Protein 6B5K (pdb70)

InterPro domains:
  IPR005835 Nucleotidyl transferase domain [PF00483] (3-236)
  IPR005907 Glucose-1-phosphate thymidylyltransferase, short form [PTHR43532] (1-287)
  IPR005907 Glucose-1-phosphate thymidylyltransferase, short form [TIGR01207] (2-285)
  IPR005907 Glucose-1-phosphate thymidylyltransferase, short form [cd02538] (1-239)
  IPR029044 Nucleotide-diphospho-sugar transferases [G3DSA:3.90.550.10] (1-288)
  IPR029044 Nucleotide-diphospho-sugar transferases [SSF53448] (1-286)

CATH classification: 3.90.550.10

Structure (mmCIF, N/CA/C/O backbone):
data_6B5K
#
_entry.id   6B5K
#
_cell.length_a   96.403
_cell.length_b   96.403
_cell.length_c   151.924
_cell.angle_alpha   90.00
_cell.angle_beta   90.00
_cell.angle_gamma   90.00
#
_symmetry.space_group_name_H-M   'I 4'
#
loop_
_entity.id
_entity.type
_entity.pdbx_description
1 polymer 'Glucose-1-phosphate thymidylyltransferase'
2 non-polymer "THYMIDINE-5'-TRIPHOSPHATE"
3 non-polymer 'MAGNESIUM ION'
4 non-polymer "THYMIDINE-5'-DIPHOSPHATE"
5 non-polymer 1,2-ETHANEDIOL
6 water water
#
loop_
_atom_site.group_PDB
_atom_site.id
_atom_site.type_symbol
_atom_site.label_atom_id
_atom_site.label_alt_id
_atom_site.label_comp_id
_atom_site.label_asym_id
_atom_site.label_entity_id
_atom_site.label_seq_id
_atom_site.pdbx_PDB_ins_code
_atom_site.Cartn_x
_atom_site.Cartn_y
_atom_site.Cartn_z
_atom_site.occupancy
_atom_site.B_iso_or_equiv
_atom_site.auth_seq_id
_atom_site.auth_comp_id
_atom_site.auth_asym_id
_atom_site.auth_atom_id
_atom_site.pdbx_PDB_model_num
ATOM 1 N N . MET A 1 1 ? 188.227 -17.230 -33.124 1.00 22.64 1 MET A N 1
ATOM 2 C CA . MET A 1 1 ? 189.398 -18.159 -32.920 1.00 18.40 1 MET A CA 1
ATOM 3 C C . MET A 1 1 ? 189.119 -19.501 -33.526 1.00 19.93 1 MET A C 1
ATOM 4 O O . MET A 1 1 ? 187.999 -19.983 -33.368 1.00 20.42 1 MET A O 1
ATOM 9 N N . ARG A 1 2 ? 190.153 -20.121 -34.108 1.00 16.40 2 ARG A N 1
ATOM 10 C CA . ARG A 1 2 ? 190.073 -21.456 -34.728 1.00 17.73 2 ARG A CA 1
ATOM 11 C C . ARG A 1 2 ? 190.794 -22.443 -33.802 1.00 18.24 2 ARG A C 1
ATOM 12 O O . ARG A 1 2 ? 191.637 -22.045 -33.014 1.00 18.84 2 ARG A O 1
ATOM 20 N N . GLY A 1 3 ? 190.419 -23.723 -33.864 1.00 16.17 3 GLY A N 1
ATOM 21 C CA . GLY A 1 3 ? 191.046 -24.681 -32.985 1.00 15.68 3 GLY A CA 1
ATOM 22 C C . GLY A 1 3 ? 191.759 -25.773 -33.732 1.00 13.61 3 GLY A C 1
ATOM 23 O O . GLY A 1 3 ? 191.399 -26.128 -34.891 1.00 15.72 3 GLY A O 1
ATOM 24 N N . ILE A 1 4 ? 192.876 -26.224 -33.151 1.00 12.91 4 ILE A N 1
ATOM 25 C CA . ILE A 1 4 ? 193.607 -27.369 -33.707 1.00 13.42 4 ILE A CA 1
ATOM 26 C C . ILE A 1 4 ? 193.914 -28.342 -32.537 1.00 12.38 4 ILE A C 1
ATOM 27 O O . ILE A 1 4 ? 194.282 -27.936 -31.452 1.00 13.76 4 ILE A O 1
ATOM 32 N N . ILE A 1 5 ? 193.723 -29.644 -32.816 1.00 13.09 5 ILE A N 1
ATOM 33 C CA . ILE A 1 5 ? 194.140 -30.692 -31.914 1.00 13.01 5 ILE A CA 1
ATOM 34 C C . ILE A 1 5 ? 195.239 -31.450 -32.606 1.00 13.79 5 ILE A C 1
ATOM 35 O O . ILE A 1 5 ? 195.025 -31.956 -33.736 1.00 13.92 5 ILE A O 1
ATOM 40 N N . LEU A 1 6 ? 196.408 -31.515 -31.950 1.00 12.05 6 LEU A N 1
ATOM 41 C CA . LEU A 1 6 ? 197.503 -32.359 -32.344 1.00 12.47 6 LEU A CA 1
ATOM 42 C C . LEU A 1 6 ? 197.179 -33.799 -31.947 1.00 11.74 6 LEU A C 1
ATOM 43 O O . LEU A 1 6 ? 197.302 -34.144 -30.764 1.00 13.08 6 LEU A O 1
ATOM 48 N N . ALA A 1 7 ? 196.828 -34.618 -32.938 1.00 13.08 7 ALA A N 1
ATOM 49 C CA . ALA A 1 7 ? 196.395 -36.012 -32.652 1.00 13.64 7 ALA A CA 1
ATOM 50 C C . ALA A 1 7 ? 197.179 -37.063 -33.445 1.00 12.48 7 ALA A C 1
ATOM 51 O O . ALA A 1 7 ? 196.697 -38.169 -33.638 1.00 12.81 7 ALA A O 1
ATOM 53 N N . GLY A 1 8 ? 198.391 -36.710 -33.864 1.00 12.92 8 GLY A N 1
ATOM 54 C CA . GLY A 1 8 ? 199.348 -37.628 -34.479 1.00 13.47 8 GLY A CA 1
ATOM 55 C C . GLY A 1 8 ? 200.363 -38.120 -33.534 1.00 12.57 8 GLY A C 1
ATOM 56 O O . GLY A 1 8 ? 200.033 -38.448 -32.365 1.00 12.50 8 GLY A O 1
ATOM 57 N N . GLY A 1 9 ? 201.639 -38.136 -33.944 1.00 12.58 9 GLY A N 1
ATOM 58 C CA . GLY A 1 9 ? 202.756 -38.621 -33.173 1.00 12.71 9 GLY A CA 1
ATOM 59 C C . GLY A 1 9 ? 202.903 -40.144 -33.170 1.00 13.27 9 GLY A C 1
ATOM 60 O O . GLY A 1 9 ? 201.931 -40.876 -33.589 1.00 15.97 9 GLY A O 1
ATOM 61 N N . SER A 1 10 ? 204.070 -40.596 -32.724 1.00 14.94 10 SER A N 1
ATOM 62 C CA . SER A 1 10 ? 204.371 -42.023 -32.688 1.00 15.25 10 SER A CA 1
ATOM 63 C C . SER A 1 10 ? 203.954 -42.714 -31.428 1.00 14.11 10 SER A C 1
ATOM 64 O O . SER A 1 10 ? 203.770 -43.949 -31.407 1.00 14.38 10 SER A O 1
ATOM 67 N N . GLY A 1 11 ? 203.895 -41.989 -30.319 1.00 13.48 11 GLY A N 1
ATOM 68 C CA . GLY A 1 11 ? 203.534 -42.572 -29.008 1.00 12.70 11 GLY A CA 1
ATOM 69 C C . GLY A 1 11 ? 204.516 -43.631 -28.524 1.00 10.99 11 GLY A C 1
ATOM 70 O O . GLY A 1 11 ? 204.142 -44.686 -27.943 1.00 14.03 11 GLY A O 1
ATOM 71 N N . THR A 1 12 ? 205.814 -43.390 -28.735 1.00 12.51 12 THR A N 1
ATOM 72 C CA . THR A 1 12 ? 206.860 -44.377 -28.357 1.00 13.25 12 THR A CA 1
ATOM 73 C C . THR A 1 12 ? 206.843 -44.805 -26.906 1.00 12.73 12 THR A C 1
ATOM 74 O O . THR A 1 12 ? 207.182 -45.977 -26.590 1.00 14.28 12 THR A O 1
ATOM 78 N N . ARG A 1 13 ? 206.483 -43.901 -25.993 1.00 12.88 13 ARG A N 1
ATOM 79 C CA . ARG A 1 13 ? 206.477 -44.237 -24.571 1.00 13.73 13 ARG A CA 1
ATOM 80 C C . ARG A 1 13 ? 205.306 -45.161 -24.169 1.00 12.86 13 ARG A C 1
ATOM 81 O O . ARG A 1 13 ? 205.182 -45.568 -23.013 1.00 15.46 13 ARG A O 1
ATOM 89 N N . LEU A 1 14 ? 204.426 -45.434 -25.135 1.00 12.52 14 LEU A N 1
ATOM 90 C CA . LEU A 1 14 ? 203.339 -46.401 -24.955 1.00 13.03 14 LEU A CA 1
ATOM 91 C C . LEU A 1 14 ? 203.545 -47.703 -25.761 1.00 13.25 14 LEU A C 1
ATOM 92 O O . LEU A 1 14 ? 202.675 -48.569 -25.749 1.00 13.39 14 LEU A O 1
ATOM 97 N N . TYR A 1 15 ? 204.644 -47.844 -26.474 1.00 12.38 15 TYR A N 1
ATOM 98 C CA . TYR A 1 15 ? 204.878 -49.114 -27.225 1.00 14.54 15 TYR A CA 1
ATOM 99 C C . TYR A 1 15 ? 204.887 -50.300 -26.241 1.00 15.02 15 TYR A C 1
ATOM 100 O O . TYR A 1 15 ? 205.442 -50.194 -25.133 1.00 13.46 15 TYR A O 1
ATOM 109 N N . PRO A 1 16 ? 204.226 -51.427 -26.579 1.00 13.26 16 PRO A N 1
ATOM 110 C CA . PRO A 1 16 ? 203.672 -51.759 -27.891 1.00 13.73 16 PRO A CA 1
ATOM 111 C C . PRO A 1 16 ? 202.192 -51.424 -28.122 1.00 11.75 16 PRO A C 1
ATOM 112 O O . PRO A 1 16 ? 201.724 -51.611 -29.246 1.00 14.04 16 PRO A O 1
ATOM 116 N N . ILE A 1 17 ? 201.503 -50.847 -27.129 1.00 12.61 17 ILE A N 1
ATOM 117 C CA . ILE A 1 17 ? 200.107 -50.400 -27.294 1.00 13.56 17 ILE A CA 1
ATOM 118 C C . ILE A 1 17 ? 199.956 -49.586 -28.599 1.00 14.47 17 ILE A C 1
ATOM 119 O O . ILE A 1 17 ? 199.137 -49.854 -29.472 1.00 14.64 17 ILE A O 1
ATOM 124 N N . THR A 1 18 ? 200.787 -48.538 -28.733 1.00 13.55 18 THR A N 1
ATOM 125 C CA . THR A 1 18 ? 200.629 -47.631 -29.792 1.00 13.44 18 THR A CA 1
ATOM 126 C C . THR A 1 18 ? 201.255 -48.138 -31.102 1.00 13.85 18 THR A C 1
ATOM 127 O O . THR A 1 18 ? 201.284 -47.403 -32.075 1.00 15.65 18 THR A O 1
ATOM 131 N N . MET A 1 19 ? 201.753 -49.387 -31.101 1.00 13.10 19 MET A N 1
ATOM 132 C CA . MET A 1 19 ? 202.007 -50.009 -32.426 1.00 16.69 19 MET A CA 1
ATOM 133 C C . MET A 1 19 ? 200.725 -50.426 -33.138 1.00 17.66 19 MET A C 1
ATOM 134 O O . MET A 1 19 ? 200.702 -50.568 -34.365 1.00 21.49 19 MET A O 1
ATOM 139 N N . GLY A 1 20 ? 199.642 -50.514 -32.397 1.00 15.74 20 GLY A N 1
ATOM 140 C CA . GLY A 1 20 ? 198.346 -50.923 -32.917 1.00 17.77 20 GLY A CA 1
ATOM 141 C C . GLY A 1 20 ? 197.238 -49.898 -32.929 1.00 23.77 20 GLY A C 1
ATOM 142 O O . GLY A 1 20 ? 196.205 -50.133 -33.515 1.00 24.59 20 GLY A O 1
ATOM 143 N N . ILE A 1 21 ? 197.423 -48.776 -32.249 1.00 19.22 21 ILE A N 1
ATOM 144 C CA . ILE A 1 21 ? 196.326 -47.802 -32.090 1.00 22.00 21 ILE A CA 1
ATOM 145 C C . ILE A 1 21 ? 197.034 -46.449 -31.839 1.00 20.14 21 ILE A C 1
ATOM 146 O O . ILE A 1 21 ? 198.045 -46.438 -31.187 1.00 18.35 21 ILE A O 1
ATOM 151 N N . SER A 1 22 ? 196.497 -45.350 -32.382 1.00 17.27 22 SER A N 1
ATOM 152 C CA . SER A 1 22 ? 196.921 -43.990 -31.958 1.00 14.80 22 SER A CA 1
ATOM 153 C C . SER A 1 22 ? 196.696 -43.805 -30.453 1.00 11.96 22 SER A C 1
ATOM 154 O O . SER A 1 22 ? 195.649 -44.132 -29.907 1.00 13.03 22 SER A O 1
ATOM 157 N N . LYS A 1 23 ? 197.616 -43.128 -29.795 1.00 12.65 23 LYS A N 1
ATOM 158 C CA . LYS A 1 23 ? 197.483 -42.698 -28.423 1.00 11.42 23 LYS A CA 1
ATOM 159 C C . LYS A 1 23 ? 196.140 -41.940 -28.214 1.00 10.57 23 LYS A C 1
ATOM 160 O O . LYS A 1 23 ? 195.508 -41.992 -27.120 1.00 13.20 23 LYS A O 1
ATOM 166 N N . GLN A 1 24 ? 195.730 -41.194 -29.226 1.00 10.72 24 GLN A N 1
ATOM 167 C CA . GLN A 1 24 ? 194.524 -40.406 -29.107 1.00 10.05 24 GLN A CA 1
ATOM 168 C C . GLN A 1 24 ? 193.221 -41.135 -29.255 1.00 11.67 24 GLN A C 1
ATOM 169 O O . GLN A 1 24 ? 192.153 -40.547 -29.099 1.00 12.48 24 GLN A O 1
ATOM 175 N N . LEU A 1 25 ? 193.314 -42.428 -29.551 1.00 12.43 25 LEU A N 1
ATOM 176 C CA . LEU A 1 25 ? 192.133 -43.224 -29.625 1.00 14.38 25 LEU A CA 1
ATOM 177 C C . LEU A 1 25 ? 192.077 -44.183 -28.433 1.00 13.40 25 LEU A C 1
ATOM 178 O O . LEU A 1 25 ? 191.149 -45.014 -28.360 1.00 13.05 25 LEU A O 1
ATOM 183 N N . LEU A 1 26 ? 193.037 -44.130 -27.509 1.00 12.66 26 LEU A N 1
ATOM 184 C CA . LEU A 1 26 ? 192.994 -44.988 -26.300 1.00 12.78 26 LEU A CA 1
ATOM 185 C C . LEU A 1 26 ? 191.834 -44.632 -25.412 1.00 14.34 26 LEU A C 1
ATOM 186 O O . LEU A 1 26 ? 191.446 -43.468 -25.326 1.00 16.40 26 LEU A O 1
ATOM 191 N N . PRO A 1 27 ? 191.279 -45.578 -24.685 1.00 15.17 27 PRO A N 1
ATOM 192 C CA . PRO A 1 27 ? 190.217 -45.357 -23.690 1.00 15.37 27 PRO A CA 1
ATOM 193 C C . PRO A 1 27 ? 190.800 -44.628 -22.479 1.00 16.88 27 PRO A C 1
ATOM 194 O O . PRO A 1 27 ? 191.906 -44.964 -22.062 1.00 16.99 27 PRO A O 1
ATOM 198 N N . VAL A 1 28 ? 190.053 -43.649 -21.963 1.00 14.44 28 VAL A N 1
ATOM 199 C CA . VAL A 1 28 ? 190.267 -43.125 -20.632 1.00 13.86 28 VAL A CA 1
ATOM 200 C C . VAL A 1 28 ? 188.938 -43.257 -19.916 1.00 13.85 28 VAL A C 1
ATOM 201 O O . VAL A 1 28 ? 188.065 -42.403 -19.928 1.00 13.60 28 VAL A O 1
ATOM 205 N N . TYR A 1 29 ? 188.769 -44.450 -19.351 1.00 13.69 29 TYR A N 1
ATOM 206 C CA . TYR A 1 29 ? 187.574 -44.927 -18.705 1.00 14.38 29 TYR A CA 1
ATOM 207 C C . TYR A 1 29 ? 186.374 -45.124 -19.606 1.00 13.62 29 TYR A C 1
ATOM 208 O O . TYR A 1 29 ? 186.134 -46.266 -19.990 1.00 15.90 29 TYR A O 1
ATOM 217 N N . ASP A 1 30 ? 185.616 -44.074 -19.927 1.00 12.89 30 ASP A N 1
ATOM 218 C CA . ASP A 1 30 ? 184.315 -44.198 -20.544 1.00 13.58 30 ASP A CA 1
ATOM 219 C C . ASP A 1 30 ? 184.271 -43.523 -21.932 1.00 15.31 30 ASP A C 1
ATOM 220 O O . ASP A 1 30 ? 183.230 -43.386 -22.516 1.00 15.53 30 ASP A O 1
ATOM 225 N N . LYS A 1 31 ? 185.442 -43.114 -22.416 1.00 13.53 31 LYS A N 1
ATOM 226 C CA . LYS A 1 31 ? 185.490 -42.428 -23.697 1.00 11.85 31 LYS A CA 1
ATOM 227 C C . LYS A 1 31 ? 186.893 -42.429 -24.283 1.00 10.94 31 LYS A C 1
ATOM 228 O O . LYS A 1 31 ? 187.843 -42.599 -23.579 1.00 13.38 31 LYS A O 1
ATOM 234 N N . PRO A 1 32 ? 186.996 -42.221 -25.609 1.00 10.53 32 PRO A N 1
ATOM 235 C CA . PRO A 1 32 ? 188.336 -42.063 -26.173 1.00 9.71 32 PRO A CA 1
ATOM 236 C C . PRO A 1 32 ? 189.071 -40.830 -25.727 1.00 12.00 32 PRO A C 1
ATOM 237 O O . PRO A 1 32 ? 188.476 -39.813 -25.496 1.00 12.10 32 PRO A O 1
ATOM 241 N N . MET A 1 33 ? 190.386 -40.965 -25.682 1.00 9.89 33 MET A N 1
ATOM 242 C CA . MET A 1 33 ? 191.297 -39.901 -25.282 1.00 12.09 33 MET A CA 1
ATOM 243 C C . MET A 1 33 ? 190.974 -38.589 -25.993 1.00 11.51 33 MET A C 1
ATOM 244 O O . MET A 1 33 ? 190.912 -37.532 -25.356 1.00 12.37 33 MET A O 1
ATOM 249 N N . ILE A 1 34 ? 190.750 -38.655 -27.301 1.00 10.48 34 ILE A N 1
ATOM 250 C CA . ILE A 1 34 ? 190.533 -37.405 -28.100 1.00 11.30 34 ILE A CA 1
ATOM 251 C C . ILE A 1 34 ? 189.330 -36.617 -27.613 1.00 12.44 34 ILE A C 1
ATOM 252 O O . ILE A 1 34 ? 189.292 -35.404 -27.822 1.00 12.83 34 ILE A O 1
ATOM 257 N N . TYR A 1 35 ? 188.382 -37.214 -26.906 1.00 10.51 35 TYR A N 1
ATOM 258 C CA . TYR A 1 35 ? 187.257 -36.446 -26.374 1.00 12.46 35 TYR A CA 1
ATOM 259 C C . TYR A 1 35 ? 187.661 -35.339 -25.405 1.0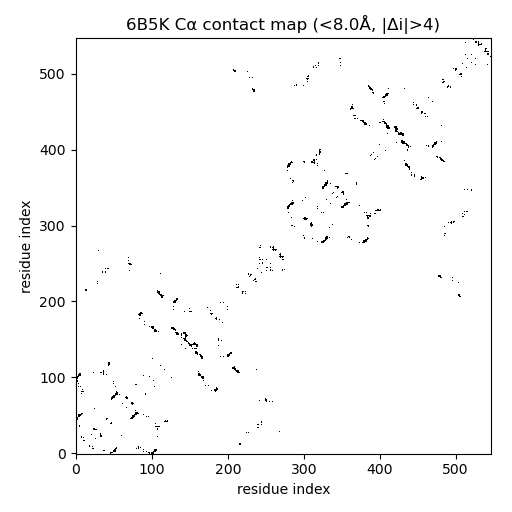0 12.06 35 TYR A C 1
ATOM 260 O O . TYR A 1 35 ? 186.965 -34.290 -25.293 1.00 13.56 35 TYR A O 1
ATOM 269 N N . TYR A 1 36 ? 188.718 -35.558 -24.651 1.00 12.56 36 TYR A N 1
ATOM 270 C CA . TYR A 1 36 ? 189.122 -34.624 -23.599 1.00 12.55 36 TYR A CA 1
ATOM 271 C C . TYR A 1 36 ? 189.625 -33.304 -24.249 1.00 14.36 36 TYR A C 1
ATOM 272 O O . TYR A 1 36 ? 189.040 -32.228 -23.975 1.00 14.62 36 TYR A O 1
ATOM 281 N N . PRO A 1 37 ? 190.664 -33.338 -25.070 1.00 12.63 37 PRO A N 1
ATOM 282 C CA . PRO A 1 37 ? 191.069 -32.038 -25.724 1.00 12.80 37 PRO A CA 1
ATOM 283 C C . PRO A 1 37 ? 189.963 -31.450 -26.629 1.00 14.01 37 PRO A C 1
ATOM 284 O O . PRO A 1 37 ? 189.815 -30.218 -26.698 1.00 13.14 37 PRO A O 1
ATOM 288 N N . LEU A 1 38 ? 189.152 -32.268 -27.258 1.00 11.55 38 LEU A N 1
ATOM 289 C CA . LEU A 1 38 ? 188.032 -31.818 -28.063 1.00 12.36 38 LEU A CA 1
ATOM 290 C C . LEU A 1 38 ? 187.117 -30.980 -27.216 1.00 15.82 38 LEU A C 1
ATOM 291 O O . LEU A 1 38 ? 186.750 -29.824 -27.559 1.00 14.70 38 LEU A O 1
ATOM 296 N N . THR A 1 39 ? 186.749 -31.475 -26.044 1.00 12.95 39 THR A N 1
ATOM 297 C CA A THR A 1 39 ? 185.816 -30.774 -25.234 0.50 14.62 39 THR A CA 1
ATOM 298 C CA B THR A 1 39 ? 185.821 -30.713 -25.216 0.50 14.13 39 THR A CA 1
ATOM 299 C C . THR A 1 39 ? 186.451 -29.506 -24.636 1.00 15.67 39 THR A C 1
ATOM 300 O O . THR A 1 39 ? 185.768 -28.542 -24.448 1.00 15.63 39 THR A O 1
ATOM 307 N N . THR A 1 40 ? 187.778 -29.528 -24.405 1.00 13.92 40 THR A N 1
ATOM 308 C CA . THR A 1 40 ? 188.480 -28.313 -23.950 1.00 14.04 40 THR A CA 1
ATOM 309 C C . THR A 1 40 ? 188.282 -27.204 -24.967 1.00 15.15 40 THR A C 1
ATOM 310 O O . THR A 1 40 ? 187.999 -26.040 -24.534 1.00 15.48 40 THR A O 1
ATOM 314 N N . LEU A 1 41 ? 188.481 -27.484 -26.253 1.00 13.33 41 LEU A N 1
ATOM 315 C CA . LEU A 1 41 ? 188.287 -26.453 -27.283 1.00 14.59 41 LEU A CA 1
ATOM 316 C C . LEU A 1 41 ? 186.824 -26.026 -27.355 1.00 14.10 41 LEU A C 1
ATOM 317 O O . LEU A 1 41 ? 186.543 -24.799 -27.501 1.00 16.04 41 LEU A O 1
ATOM 322 N N . MET A 1 42 ? 185.913 -27.004 -27.270 1.00 14.47 42 MET A N 1
ATOM 323 C CA . MET A 1 42 ? 184.464 -26.680 -27.279 1.00 14.99 42 MET A CA 1
ATOM 324 C C . MET A 1 42 ? 184.096 -25.724 -26.137 1.00 16.47 42 MET A C 1
ATOM 325 O O . MET A 1 42 ? 183.350 -24.747 -26.346 1.00 17.17 42 MET A O 1
ATOM 330 N N . MET A 1 43 ? 184.590 -25.971 -24.946 1.00 14.68 43 MET A N 1
ATOM 331 C CA . MET A 1 43 ? 184.276 -25.170 -23.762 1.00 18.26 43 MET A CA 1
ATOM 332 C C . MET A 1 43 ? 184.858 -23.763 -23.891 1.00 19.80 43 MET A C 1
ATOM 333 O O . MET A 1 43 ? 184.298 -22.823 -23.316 1.00 22.65 43 MET A O 1
ATOM 338 N N . ALA A 1 44 ? 185.941 -23.634 -24.639 1.00 16.07 44 ALA A N 1
ATOM 339 C CA . ALA A 1 44 ? 186.528 -22.306 -24.974 1.00 15.92 44 ALA A CA 1
ATOM 340 C C . ALA A 1 44 ? 185.697 -21.552 -26.003 1.00 19.43 44 ALA A C 1
ATOM 341 O O . ALA A 1 44 ? 186.043 -20.456 -26.409 1.00 18.84 44 ALA A O 1
ATOM 343 N N . GLY A 1 45 ? 184.622 -22.149 -26.471 1.00 17.96 45 GLY A N 1
ATOM 344 C CA . GLY A 1 45 ? 183.753 -21.577 -27.478 1.00 17.17 45 GLY A CA 1
ATOM 345 C C . GLY A 1 45 ? 184.160 -21.747 -28.910 1.00 16.89 45 GLY A C 1
ATOM 346 O O . GLY A 1 45 ? 183.702 -21.023 -29.793 1.00 21.08 45 GLY A O 1
ATOM 347 N N . ILE A 1 46 ? 185.035 -22.728 -29.174 1.00 15.45 46 ILE A N 1
ATOM 348 C CA . ILE A 1 46 ? 185.513 -22.927 -30.508 1.00 16.13 46 ILE A CA 1
ATOM 349 C C . ILE A 1 46 ? 184.772 -24.009 -31.234 1.00 20.82 46 ILE A C 1
ATOM 350 O O . ILE A 1 46 ? 184.765 -25.165 -30.782 1.00 19.42 46 ILE A O 1
ATOM 355 N N . ARG A 1 47 ? 184.205 -23.651 -32.388 1.00 19.72 47 ARG A N 1
ATOM 356 C CA . ARG A 1 47 ? 183.409 -24.582 -33.199 1.00 20.26 47 ARG A CA 1
ATOM 357 C C . ARG A 1 47 ? 184.102 -25.121 -34.448 1.00 20.98 47 ARG A C 1
ATOM 358 O O . ARG A 1 47 ? 183.662 -26.119 -35.008 1.00 21.09 47 ARG A O 1
ATOM 366 N N . ASP A 1 48 ? 185.148 -24.461 -34.942 1.00 18.58 48 ASP A N 1
ATOM 367 C CA . ASP A 1 48 ? 185.821 -24.927 -36.120 1.00 19.51 48 ASP A CA 1
ATOM 368 C C . ASP A 1 48 ? 187.159 -25.500 -35.680 1.00 22.20 48 ASP A C 1
ATOM 369 O O . ASP A 1 48 ? 188.113 -24.747 -35.418 1.00 19.68 48 ASP A O 1
ATOM 374 N N . ILE A 1 49 ? 187.194 -26.833 -35.585 1.00 19.39 49 ILE A N 1
ATOM 375 C CA . ILE A 1 49 ? 188.306 -27.574 -35.003 1.00 18.12 49 ILE A CA 1
ATOM 376 C C . ILE A 1 49 ? 188.909 -28.502 -36.031 1.00 19.86 49 ILE A C 1
ATOM 377 O O . ILE A 1 49 ? 188.232 -29.346 -36.649 1.00 20.85 49 ILE A O 1
ATOM 382 N N . GLN A 1 50 ? 190.205 -28.351 -36.254 1.00 16.77 50 GLN A N 1
ATOM 383 C CA A GLN A 1 50 ? 190.927 -29.212 -37.158 0.50 17.33 50 GLN A CA 1
ATOM 384 C CA B GLN A 1 50 ? 190.885 -29.240 -37.131 0.50 17.50 50 GLN A CA 1
ATOM 385 C C . GLN A 1 50 ? 191.720 -30.246 -36.365 1.00 16.07 50 GLN A C 1
ATOM 386 O O . GLN A 1 50 ? 192.531 -29.870 -35.478 1.00 15.83 50 GLN A O 1
ATOM 397 N N . LEU A 1 51 ? 191.523 -31.531 -36.692 1.00 16.62 51 LEU A N 1
ATOM 398 C CA . LEU A 1 51 ? 192.361 -32.595 -36.155 1.00 17.36 51 LEU A CA 1
ATOM 399 C C . LEU A 1 51 ? 193.489 -32.890 -37.070 1.00 15.06 51 LEU A C 1
ATOM 400 O O . LEU A 1 51 ? 193.236 -33.176 -38.278 1.00 18.02 51 LEU A O 1
ATOM 405 N N . ILE A 1 52 ? 194.708 -32.820 -36.544 1.00 13.40 52 ILE A N 1
ATOM 406 C CA . ILE A 1 52 ? 195.886 -33.324 -37.216 1.00 14.62 52 ILE A CA 1
ATOM 407 C C . ILE A 1 52 ? 196.177 -34.773 -36.810 1.00 16.57 52 ILE A C 1
ATOM 408 O O . ILE A 1 52 ? 196.373 -35.064 -35.612 1.00 15.40 52 ILE A O 1
ATOM 413 N N . THR A 1 53 ? 196.228 -35.674 -37.803 1.00 16.60 53 THR A N 1
ATOM 414 C CA . THR A 1 53 ? 196.479 -37.076 -37.527 1.00 15.54 53 THR A CA 1
ATOM 415 C C . THR A 1 53 ? 197.575 -37.623 -38.428 1.00 18.94 53 THR A C 1
ATOM 416 O O . THR A 1 53 ? 197.923 -37.005 -39.444 1.00 17.07 53 THR A O 1
ATOM 420 N N . THR A 1 54 ? 198.066 -38.791 -38.087 1.00 16.85 54 THR A N 1
ATOM 421 C CA . THR A 1 54 ? 198.910 -39.550 -39.036 1.00 18.33 54 THR A CA 1
ATOM 422 C C . THR A 1 54 ? 198.065 -40.091 -40.192 1.00 18.51 54 THR A C 1
ATOM 423 O O . THR A 1 54 ? 196.848 -40.195 -40.123 1.00 15.85 54 THR A O 1
ATOM 427 N N . PRO A 1 55 ? 198.731 -40.448 -41.298 1.00 20.03 55 PRO A N 1
ATOM 428 C CA . PRO A 1 55 ? 197.923 -41.011 -42.374 1.00 20.33 55 PRO A CA 1
ATOM 429 C C . PRO A 1 55 ? 197.265 -42.340 -41.975 1.00 18.99 55 PRO A C 1
ATOM 430 O O . PRO A 1 55 ? 196.111 -42.587 -42.318 1.00 20.44 55 PRO A O 1
ATOM 434 N N . HIS A 1 56 ? 198.015 -43.169 -41.279 1.00 19.28 56 HIS A N 1
ATOM 435 C CA . HIS A 1 56 ? 197.525 -44.516 -40.957 1.00 22.78 56 HIS A CA 1
ATOM 436 C C . HIS A 1 56 ? 196.435 -44.574 -39.887 1.00 23.35 56 HIS A C 1
ATOM 437 O O . HIS A 1 56 ? 195.585 -45.496 -39.896 1.00 22.46 56 HIS A O 1
ATOM 444 N N . ASP A 1 57 ? 196.411 -43.590 -38.970 1.00 18.60 57 ASP A N 1
ATOM 445 C CA . ASP A 1 57 ? 195.364 -43.586 -37.939 1.00 19.28 57 ASP A CA 1
ATOM 446 C C . ASP A 1 57 ? 194.135 -42.813 -38.367 1.00 17.70 57 ASP A C 1
ATOM 447 O O . ASP A 1 57 ? 193.107 -42.898 -37.764 1.00 18.18 57 ASP A O 1
ATOM 452 N N . ALA A 1 58 ? 194.201 -42.009 -39.440 1.00 18.02 58 ALA A N 1
ATOM 453 C CA . ALA A 1 58 ? 193.049 -41.183 -39.793 1.00 19.09 58 ALA A CA 1
ATOM 454 C C . ALA A 1 58 ? 191.673 -41.907 -39.886 1.00 20.62 58 ALA A C 1
ATOM 455 O O . ALA A 1 58 ? 190.661 -41.380 -39.406 1.00 17.85 58 ALA A O 1
ATOM 457 N N . PRO A 1 59 ? 191.611 -43.118 -40.527 1.00 19.07 59 PRO A N 1
ATOM 458 C CA . PRO A 1 59 ? 190.296 -43.765 -40.644 1.00 19.25 59 PRO A CA 1
ATOM 459 C C . PRO A 1 59 ? 189.559 -43.973 -39.303 1.00 16.02 59 PRO A C 1
ATOM 460 O O . PRO A 1 59 ? 188.351 -43.861 -39.220 1.00 16.79 59 PRO A O 1
ATOM 464 N N . GLY A 1 60 ? 190.304 -44.279 -38.265 1.00 18.67 60 GLY A N 1
ATOM 465 C CA . GLY A 1 60 ? 189.690 -44.455 -36.933 1.00 16.33 60 GLY A CA 1
ATOM 466 C C . GLY A 1 60 ? 189.043 -43.192 -36.398 1.00 14.57 60 GLY A C 1
ATOM 467 O O . GLY A 1 60 ? 187.961 -43.206 -35.817 1.00 15.61 60 GLY A O 1
ATOM 468 N N . PHE A 1 61 ? 189.774 -42.091 -36.559 1.00 15.42 61 PHE A N 1
ATOM 469 C CA . PHE A 1 61 ? 189.189 -40.825 -36.182 1.00 13.94 61 PHE A CA 1
ATOM 470 C C . PHE A 1 61 ? 187.936 -40.445 -36.970 1.00 14.13 61 PHE A C 1
ATOM 471 O O . PHE A 1 61 ? 186.958 -39.968 -36.406 1.00 16.57 61 PHE A O 1
ATOM 479 N N . HIS A 1 62 ? 188.003 -40.631 -38.297 1.00 15.87 62 HIS A N 1
ATOM 480 C CA . HIS A 1 62 ? 186.806 -40.426 -39.111 1.00 16.63 62 HIS A CA 1
ATOM 481 C C . HIS A 1 62 ? 185.620 -41.287 -38.648 1.00 15.94 62 HIS A C 1
ATOM 482 O O . HIS A 1 62 ? 184.497 -40.827 -38.562 1.00 16.12 62 HIS A O 1
ATOM 489 N N . ARG A 1 63 ? 185.888 -42.567 -38.366 1.00 16.08 63 ARG A N 1
ATOM 490 C CA . ARG A 1 63 ? 184.827 -43.469 -37.913 1.00 19.25 63 ARG A CA 1
ATOM 491 C C . ARG A 1 63 ? 184.198 -42.959 -36.622 1.00 19.34 63 ARG A C 1
ATOM 492 O O . ARG A 1 63 ? 182.992 -43.014 -36.454 1.00 20.01 63 ARG A O 1
ATOM 500 N N . LEU A 1 64 ? 185.021 -42.410 -35.721 1.00 15.29 64 LEU A N 1
ATOM 501 C CA . LEU A 1 64 ? 184.539 -41.963 -34.443 1.00 14.39 64 LEU A CA 1
ATOM 502 C C . LEU A 1 64 ? 183.807 -40.623 -34.546 1.00 17.02 64 LEU A C 1
ATOM 503 O O . LEU A 1 64 ? 182.784 -40.414 -33.947 1.00 15.34 64 LEU A O 1
ATOM 508 N N . LEU A 1 65 ? 184.433 -39.665 -35.210 1.00 16.44 65 LEU A N 1
ATOM 509 C CA . LEU A 1 65 ? 183.950 -38.280 -35.143 1.00 15.23 65 LEU A CA 1
ATOM 510 C C . LEU A 1 65 ? 183.243 -37.735 -36.402 1.00 17.12 65 LEU A C 1
ATOM 511 O O . LEU A 1 65 ? 182.440 -36.773 -36.315 1.00 17.08 65 LEU A O 1
ATOM 516 N N . GLY A 1 66 ? 183.579 -38.297 -37.548 1.00 17.90 66 GLY A N 1
ATOM 517 C CA . GLY A 1 66 ? 183.013 -37.831 -38.832 1.00 19.15 66 GLY A CA 1
ATOM 518 C C . GLY A 1 66 ? 183.299 -36.350 -39.011 1.00 20.26 66 GLY A C 1
ATOM 519 O O . GLY A 1 66 ? 184.395 -35.884 -38.745 1.00 20.46 66 GLY A O 1
ATOM 520 N N . ASP A 1 67 ? 182.278 -35.609 -39.410 1.00 18.97 67 ASP A N 1
ATOM 521 C CA . ASP A 1 67 ? 182.465 -34.151 -39.556 1.00 19.79 67 ASP A CA 1
ATOM 522 C C . ASP A 1 67 ? 182.056 -33.352 -38.331 1.00 20.57 67 ASP A C 1
ATOM 523 O O . ASP A 1 67 ? 181.995 -32.111 -38.394 1.00 19.25 67 ASP A O 1
ATOM 528 N N . GLY A 1 68 ? 181.767 -34.021 -37.196 1.00 17.41 68 GLY A N 1
ATOM 529 C CA . GLY A 1 68 ? 181.415 -33.401 -35.949 1.00 17.35 68 GLY A CA 1
ATOM 530 C C . GLY A 1 68 ? 179.995 -32.873 -35.805 1.00 17.75 68 GLY A C 1
ATOM 531 O O . GLY A 1 68 ? 179.621 -32.413 -34.733 1.00 19.94 68 GLY A O 1
ATOM 532 N N . ALA A 1 69 ? 179.213 -32.961 -36.894 1.00 20.82 69 ALA A N 1
ATOM 533 C CA . ALA A 1 69 ? 177.848 -32.394 -36.895 1.00 24.14 69 ALA A CA 1
ATOM 534 C C . ALA A 1 69 ? 176.968 -32.938 -35.781 1.00 23.73 69 ALA A C 1
ATOM 535 O O . ALA A 1 69 ? 176.165 -32.202 -35.204 1.00 25.27 69 ALA A O 1
ATOM 537 N N . HIS A 1 70 ? 177.155 -34.205 -35.382 1.00 19.32 70 HIS A N 1
ATOM 538 C CA . HIS A 1 70 ? 176.387 -34.702 -34.279 1.00 20.10 70 HIS A CA 1
ATOM 539 C C . HIS A 1 70 ? 176.690 -34.116 -32.930 1.00 20.40 70 HIS A C 1
ATOM 540 O O . HIS A 1 70 ? 175.915 -34.268 -32.018 1.00 24.06 70 HIS A O 1
ATOM 547 N N . LEU A 1 71 ? 177.825 -33.412 -32.817 1.00 20.95 71 LEU A N 1
ATOM 548 C CA . LEU A 1 71 ? 178.231 -32.721 -31.599 1.00 22.48 71 LEU A CA 1
ATOM 549 C C . LEU A 1 71 ? 178.106 -31.202 -31.767 1.00 27.29 71 LEU A C 1
ATOM 550 O O . LEU A 1 71 ? 178.594 -30.456 -30.932 1.00 27.75 71 LEU A O 1
ATOM 555 N N . GLY A 1 72 ? 177.511 -30.793 -32.882 1.00 26.98 72 GLY A N 1
ATOM 556 C CA . GLY A 1 72 ? 177.283 -29.376 -33.207 1.00 30.24 72 GLY A CA 1
ATOM 557 C C . GLY A 1 72 ? 178.535 -28.575 -33.555 1.00 27.17 72 GLY A C 1
ATOM 558 O O . GLY A 1 72 ? 178.526 -27.337 -33.478 1.00 26.48 72 GLY A O 1
ATOM 559 N N . VAL A 1 73 ? 179.596 -29.267 -33.929 1.00 22.95 73 VAL A N 1
ATOM 560 C CA . VAL A 1 73 ? 180.861 -28.625 -34.286 1.00 20.15 73 VAL A CA 1
ATOM 561 C C . VAL A 1 73 ? 181.288 -28.964 -35.716 1.00 23.02 73 VAL A C 1
ATOM 562 O O . VAL A 1 73 ? 180.805 -29.903 -36.330 1.00 21.20 73 VAL A O 1
ATOM 566 N N . ASN A 1 74 ? 182.196 -28.180 -36.276 1.00 16.59 74 ASN A N 1
ATOM 567 C CA . ASN A 1 74 ? 182.734 -28.432 -37.576 1.00 17.45 74 ASN A CA 1
ATOM 568 C C . ASN A 1 74 ? 184.110 -29.045 -37.406 1.00 20.23 74 ASN A C 1
ATOM 569 O O . ASN A 1 74 ? 185.125 -28.335 -37.208 1.00 19.91 74 ASN A O 1
ATOM 574 N N . ILE A 1 75 ? 184.172 -30.370 -37.448 1.00 18.05 75 ILE A N 1
ATOM 575 C CA . ILE A 1 75 ? 185.456 -31.052 -37.426 1.00 17.77 75 ILE A CA 1
ATOM 576 C C . ILE A 1 75 ? 185.980 -31.281 -38.799 1.00 20.11 75 ILE A C 1
ATOM 577 O O . ILE A 1 75 ? 185.327 -31.882 -39.649 1.00 20.28 75 ILE A O 1
ATOM 582 N N . SER A 1 76 ? 187.193 -30.818 -39.007 1.00 18.02 76 SER A N 1
ATOM 583 C CA . SER A 1 76 ? 187.951 -31.116 -40.194 1.00 20.50 76 SER A CA 1
ATOM 584 C C . SER A 1 76 ? 189.252 -31.827 -39.867 1.00 19.14 76 SER A C 1
ATOM 585 O O . SER A 1 76 ? 189.639 -31.933 -38.672 1.00 19.11 76 SER A O 1
ATOM 588 N N . TYR A 1 77 ? 189.908 -32.307 -40.920 1.00 19.46 77 TYR A N 1
ATOM 589 C CA . TYR A 1 77 ? 191.050 -33.173 -40.817 1.00 19.38 77 TYR A CA 1
ATOM 590 C C . TYR A 1 77 ? 192.208 -32.680 -41.632 1.00 20.42 77 TYR A C 1
ATOM 591 O O . TYR A 1 77 ? 192.023 -32.271 -42.810 1.00 21.51 77 TYR A O 1
ATOM 600 N N . ALA A 1 78 ? 193.398 -32.731 -41.048 1.00 19.32 78 ALA A N 1
ATOM 601 C CA . ALA A 1 78 ? 194.635 -32.615 -41.780 1.00 18.89 78 ALA A CA 1
ATOM 602 C C . ALA A 1 78 ? 195.615 -33.729 -41.483 1.00 21.52 78 ALA A C 1
ATOM 603 O O . ALA A 1 78 ? 195.673 -34.276 -40.364 1.00 20.04 78 ALA A O 1
ATOM 605 N N . THR A 1 79 ? 196.423 -34.050 -42.486 1.00 20.54 79 THR A N 1
ATOM 606 C CA . THR A 1 79 ? 197.365 -35.112 -42.403 1.00 19.81 79 THR A CA 1
ATOM 607 C C . THR A 1 79 ? 198.785 -34.650 -42.161 1.00 22.20 79 THR A C 1
ATOM 608 O O . THR A 1 79 ? 199.313 -33.781 -42.872 1.00 26.59 79 THR A O 1
ATOM 612 N N . GLN A 1 80 ? 199.416 -35.222 -41.140 1.00 17.68 80 GLN A N 1
ATOM 613 C CA . GLN A 1 80 ? 200.799 -34.987 -40.861 1.00 17.17 80 GLN A CA 1
ATOM 614 C C . GLN A 1 80 ? 201.539 -36.241 -41.249 1.00 22.67 80 GLN A C 1
ATOM 615 O O . GLN A 1 80 ? 201.355 -37.310 -40.662 1.00 21.16 80 GLN A O 1
ATOM 621 N N . ASP A 1 81 ? 202.361 -36.152 -42.300 1.00 21.22 81 ASP A N 1
ATOM 622 C CA . ASP A 1 81 ? 202.940 -37.365 -42.859 1.00 22.94 81 ASP A CA 1
ATOM 623 C C . ASP A 1 81 ? 204.027 -38.055 -42.084 1.00 23.56 81 ASP A C 1
ATOM 624 O O . ASP A 1 81 ? 204.152 -39.288 -42.176 1.00 25.91 81 ASP A O 1
ATOM 629 N N . GLN A 1 82 ? 204.793 -37.271 -41.315 1.00 21.31 82 GLN A N 1
ATOM 630 C CA . GLN A 1 82 ? 205.815 -37.755 -40.424 1.00 21.28 82 GLN A CA 1
ATOM 631 C C . GLN A 1 82 ? 205.691 -36.973 -39.100 1.00 17.49 82 GLN A C 1
ATOM 632 O O . GLN A 1 82 ? 205.278 -35.805 -39.119 1.00 19.31 82 GLN A O 1
ATOM 638 N N . PRO A 1 83 ? 206.043 -37.604 -37.969 1.00 19.71 83 PRO A N 1
ATOM 639 C CA . PRO A 1 83 ? 205.834 -36.930 -36.665 1.00 18.65 83 PRO A CA 1
ATOM 640 C C . PRO A 1 83 ? 207.009 -35.954 -36.383 1.00 19.18 83 PRO A C 1
ATOM 641 O O . PRO A 1 83 ? 207.838 -36.141 -35.477 1.00 19.73 83 PRO A O 1
ATOM 645 N N . ASP A 1 84 ? 206.987 -34.860 -37.110 1.00 19.81 84 ASP A N 1
ATOM 646 C CA A ASP A 1 84 ? 208.069 -33.898 -37.176 0.50 21.32 84 ASP A CA 1
ATOM 647 C CA B ASP A 1 84 ? 208.141 -33.971 -37.081 0.50 19.23 84 ASP A CA 1
ATOM 648 C C . ASP A 1 84 ? 207.949 -32.745 -36.187 1.00 22.16 84 ASP A C 1
ATOM 649 O O . ASP A 1 84 ? 208.710 -31.808 -36.253 1.00 21.85 84 ASP A O 1
ATOM 658 N N . GLY A 1 85 ? 206.966 -32.780 -35.281 1.00 17.13 85 GLY A N 1
ATOM 659 C CA . GLY A 1 85 ? 206.953 -31.884 -34.161 1.00 16.91 85 GLY A CA 1
ATOM 660 C C . GLY A 1 85 ? 205.648 -31.105 -33.989 1.00 14.49 85 GLY A C 1
ATOM 661 O O . GLY A 1 85 ? 204.908 -30.885 -34.920 1.00 17.36 85 GLY A O 1
ATOM 662 N N . LEU A 1 86 ? 205.451 -30.649 -32.755 1.00 15.34 86 LEU A N 1
ATOM 663 C CA . LEU A 1 86 ? 204.262 -29.912 -32.392 1.00 14.98 86 LEU A CA 1
ATOM 664 C C . LEU A 1 86 ? 204.089 -28.593 -33.156 1.00 16.51 86 LEU A C 1
ATOM 665 O O . LEU A 1 86 ? 202.977 -28.201 -33.456 1.00 17.70 86 LEU A O 1
ATOM 670 N N . ALA A 1 87 ? 205.202 -27.880 -33.393 1.00 17.73 87 ALA A N 1
ATOM 671 C CA . ALA A 1 87 ? 205.100 -26.587 -34.018 1.00 19.46 87 ALA A CA 1
ATOM 672 C C . ALA A 1 87 ? 204.668 -26.676 -35.463 1.00 22.12 87 ALA A C 1
ATOM 673 O O . ALA A 1 87 ? 204.233 -25.699 -36.037 1.00 22.51 87 ALA A O 1
ATOM 675 N N . GLN A 1 88 ? 204.709 -27.863 -36.057 1.00 20.68 88 GLN A N 1
ATOM 676 C CA . GLN A 1 88 ? 204.073 -28.067 -37.365 1.00 20.10 88 GLN A CA 1
ATOM 677 C C . GLN A 1 88 ? 202.558 -27.862 -37.395 1.00 20.65 88 GLN A C 1
ATOM 678 O O . GLN A 1 88 ? 201.981 -27.704 -38.423 1.00 19.84 88 GLN A O 1
ATOM 684 N N . ALA A 1 89 ? 201.921 -27.838 -36.233 1.00 19.07 89 ALA A N 1
ATOM 685 C CA . ALA A 1 89 ? 200.494 -27.624 -36.212 1.00 19.29 89 ALA A CA 1
ATOM 686 C C . ALA A 1 89 ? 200.099 -26.352 -36.953 1.00 18.51 89 ALA A C 1
ATOM 687 O O . ALA A 1 89 ? 199.086 -26.315 -37.635 1.00 19.22 89 ALA A O 1
ATOM 689 N N . PHE A 1 90 ? 200.907 -25.307 -36.778 1.00 18.87 90 PHE A N 1
ATOM 690 C CA . PHE A 1 90 ? 200.567 -23.997 -37.368 1.00 19.93 90 PHE A CA 1
ATOM 691 C C . PHE A 1 90 ? 200.840 -23.905 -38.870 1.00 22.53 90 PHE A C 1
ATOM 692 O O . PHE A 1 90 ? 200.156 -23.161 -39.574 1.00 25.35 90 PHE A O 1
ATOM 700 N N . VAL A 1 91 ? 201.762 -24.726 -39.350 1.00 20.33 91 VAL A N 1
ATOM 701 C CA . VAL A 1 91 ? 202.075 -24.817 -40.783 1.00 22.38 91 VAL A CA 1
ATOM 702 C C . VAL A 1 91 ? 201.014 -25.666 -41.501 1.00 21.82 91 VAL A C 1
ATOM 703 O O . VAL A 1 91 ? 200.331 -25.224 -42.430 1.00 21.76 91 VAL A O 1
ATOM 707 N N . ILE A 1 92 ? 200.830 -26.889 -41.027 1.00 20.74 92 ILE A N 1
ATOM 708 C CA . ILE A 1 92 ? 199.751 -27.717 -41.500 1.00 19.89 92 ILE A CA 1
ATOM 709 C C . ILE A 1 92 ? 198.377 -27.026 -41.394 1.00 19.95 92 ILE A C 1
ATOM 710 O O . ILE A 1 92 ? 197.568 -27.113 -42.319 1.00 21.06 92 ILE A O 1
ATOM 715 N N . GLY A 1 93 ? 198.117 -26.340 -40.272 1.00 18.42 93 GLY A N 1
ATOM 716 C CA . GLY A 1 93 ? 196.865 -25.681 -40.026 1.00 18.86 93 GLY A CA 1
ATOM 717 C C . GLY A 1 93 ? 196.678 -24.244 -40.549 1.00 17.72 93 GLY A C 1
ATOM 718 O O . GLY A 1 93 ? 195.692 -23.579 -40.234 1.00 18.97 93 GLY A O 1
ATOM 719 N N . ALA A 1 94 ? 197.635 -23.762 -41.344 1.00 20.97 94 ALA A N 1
ATOM 720 C CA . ALA A 1 94 ? 197.651 -22.344 -41.712 1.00 21.19 94 ALA A CA 1
ATOM 721 C C . ALA A 1 94 ? 196.376 -21.958 -42.455 1.00 22.06 94 ALA A C 1
ATOM 722 O O . ALA A 1 94 ? 195.764 -20.930 -42.157 1.00 24.93 94 ALA A O 1
ATOM 724 N N . ASN A 1 95 ? 195.953 -22.804 -43.383 1.00 28.84 95 ASN A N 1
ATOM 725 C CA . ASN A 1 95 ? 194.755 -22.535 -44.156 1.00 28.74 95 ASN A CA 1
ATOM 726 C C . ASN A 1 95 ? 193.503 -22.615 -43.293 1.00 26.11 95 ASN A C 1
ATOM 727 O O . ASN A 1 95 ? 192.587 -21.805 -43.412 1.00 25.03 95 ASN A O 1
ATOM 732 N N . HIS A 1 96 ? 193.466 -23.567 -42.369 1.00 22.99 96 HIS A N 1
ATOM 733 C CA . HIS A 1 96 ? 192.391 -23.579 -41.388 1.00 20.77 96 HIS A CA 1
ATOM 734 C C . HIS A 1 96 ? 192.290 -22.324 -40.520 1.00 20.34 96 HIS A C 1
ATOM 735 O O . HIS A 1 96 ? 191.196 -21.795 -40.216 1.00 23.07 96 HIS A O 1
ATOM 742 N N . ILE A 1 97 ? 193.454 -21.840 -40.073 1.00 18.56 97 ILE A N 1
ATOM 743 C CA . ILE A 1 97 ? 193.486 -20.702 -39.205 1.00 17.91 97 ILE A CA 1
ATOM 744 C C . ILE A 1 97 ? 193.103 -19.423 -39.983 1.00 18.37 97 ILE A C 1
ATOM 745 O O . ILE A 1 97 ? 192.401 -18.573 -39.441 1.00 19.44 97 ILE A O 1
ATOM 750 N N . GLY A 1 98 ? 193.605 -19.300 -41.214 1.00 22.09 98 GLY A N 1
ATOM 751 C CA . GLY A 1 98 ? 193.306 -18.104 -42.041 1.00 20.98 98 GLY A CA 1
ATOM 752 C C . GLY A 1 98 ? 193.909 -16.868 -41.390 1.00 22.71 98 GLY A C 1
ATOM 753 O O . GLY A 1 98 ? 195.093 -16.907 -41.031 1.00 24.02 98 GLY A O 1
ATOM 754 N N . ALA A 1 99 ? 193.077 -15.843 -41.155 1.00 25.64 99 ALA A N 1
ATOM 755 C CA . ALA A 1 99 ? 193.461 -14.606 -40.445 1.00 24.88 99 ALA A CA 1
ATOM 756 C C . ALA A 1 99 ? 193.178 -14.600 -38.954 1.00 24.74 99 ALA A C 1
ATOM 757 O O . ALA A 1 99 ? 193.437 -13.628 -38.251 1.00 24.67 99 ALA A O 1
ATOM 759 N N . ASP A 1 100 ? 192.663 -15.714 -38.430 1.00 21.10 100 ASP A N 1
ATOM 760 C CA . ASP A 1 100 ? 192.128 -15.722 -37.100 1.00 20.95 100 ASP A CA 1
ATOM 761 C C . ASP A 1 100 ? 193.216 -16.055 -36.076 1.00 18.15 100 ASP A C 1
ATOM 762 O O . ASP A 1 100 ? 194.310 -16.439 -36.450 1.00 19.02 100 ASP A O 1
ATOM 767 N N . SER A 1 101 ? 192.891 -15.868 -34.809 1.00 16.97 101 SER A N 1
ATOM 768 C CA . SER A 1 101 ? 193.690 -16.383 -33.700 1.00 17.50 101 SER A CA 1
ATOM 769 C C . SER A 1 101 ? 193.437 -17.906 -33.610 1.00 17.68 101 SER A C 1
ATOM 770 O O . SER A 1 101 ? 192.548 -18.446 -34.272 1.00 17.42 101 SER A O 1
ATOM 773 N N . VAL A 1 102 ? 194.273 -18.561 -32.824 1.00 15.70 102 VAL A N 1
ATOM 774 C CA . VAL A 1 102 ? 194.187 -20.044 -32.760 1.00 16.34 102 VAL A CA 1
ATOM 775 C C . VAL A 1 102 ? 194.388 -20.546 -31.353 1.00 15.52 102 VAL A C 1
ATOM 776 O O . VAL A 1 102 ? 195.182 -20.043 -30.581 1.00 15.31 102 VAL A O 1
ATOM 780 N N . ALA A 1 103 ? 193.688 -21.643 -31.044 1.00 14.50 103 ALA A N 1
ATOM 781 C CA . ALA A 1 103 ? 193.920 -22.411 -29.823 1.00 14.89 103 ALA A CA 1
ATOM 782 C C . ALA A 1 103 ? 194.453 -23.776 -30.276 1.00 13.26 103 ALA A C 1
ATOM 783 O O . ALA A 1 103 ? 193.841 -24.408 -31.137 1.00 15.56 103 ALA A O 1
ATOM 785 N N . LEU A 1 104 ? 195.600 -24.151 -29.729 1.00 12.66 104 LEU A N 1
ATOM 786 C CA . LEU A 1 104 ? 196.183 -25.477 -29.938 1.00 12.88 104 LEU A CA 1
ATOM 787 C C . LEU A 1 104 ? 196.092 -26.264 -28.669 1.00 11.93 104 LEU A C 1
ATOM 788 O O . LEU A 1 104 ? 196.506 -25.812 -27.600 1.00 12.66 104 LEU A O 1
ATOM 793 N N . VAL A 1 105 ? 195.593 -27.534 -28.764 1.00 12.56 105 VAL A N 1
ATOM 794 C CA . VAL A 1 105 ? 195.580 -28.398 -27.611 1.00 12.62 105 VAL A CA 1
ATOM 795 C C . VAL A 1 105 ? 196.208 -29.721 -28.056 1.00 12.38 105 VAL A C 1
ATOM 796 O O . VAL A 1 105 ? 196.021 -30.144 -29.191 1.00 14.13 105 VAL A O 1
ATOM 800 N N . LEU A 1 106 ? 196.961 -30.288 -27.147 1.00 11.94 106 LEU A N 1
ATOM 801 C CA . LEU A 1 106 ? 197.616 -31.553 -27.381 1.00 12.12 106 LEU A CA 1
ATOM 802 C C . LEU A 1 106 ? 196.630 -32.700 -27.137 1.00 12.53 106 LEU A C 1
ATOM 803 O O . LEU A 1 106 ? 195.870 -32.699 -26.170 1.00 11.70 106 LEU A O 1
ATOM 808 N N . GLY A 1 107 ? 196.686 -33.666 -28.026 1.00 12.88 107 GLY A N 1
ATOM 809 C CA . GLY A 1 107 ? 195.705 -34.737 -28.030 1.00 11.13 107 GLY A CA 1
ATOM 810 C C . GLY A 1 107 ? 195.714 -35.676 -26.865 1.00 12.50 107 GLY A C 1
ATOM 811 O O . GLY A 1 107 ? 194.722 -36.348 -26.630 1.00 11.35 107 GLY A O 1
ATOM 812 N N . ASP A 1 108 ? 196.839 -35.733 -26.185 1.00 10.39 108 ASP A N 1
ATOM 813 C CA . ASP A 1 108 ? 197.006 -36.531 -24.984 1.00 10.82 108 ASP A CA 1
ATOM 814 C C . ASP A 1 108 ? 196.822 -35.826 -23.674 1.00 11.82 108 ASP A C 1
ATOM 815 O O . ASP A 1 108 ? 197.217 -36.365 -22.635 1.00 12.46 108 ASP A O 1
ATOM 820 N N . ASN A 1 109 ? 196.274 -34.592 -23.705 1.00 12.92 109 ASN A N 1
ATOM 821 C CA . ASN A 1 109 ? 196.120 -33.826 -22.477 1.00 13.72 109 ASN A CA 1
ATOM 822 C C . ASN A 1 109 ? 194.669 -33.808 -21.983 1.00 11.78 109 ASN A C 1
ATOM 823 O O . ASN A 1 109 ? 193.692 -33.612 -22.734 1.00 14.52 109 ASN A O 1
ATOM 828 N N . ILE A 1 110 ? 194.550 -33.933 -20.651 1.00 12.81 110 ILE A N 1
ATOM 829 C CA . ILE A 1 110 ? 193.296 -33.784 -19.948 1.00 14.56 110 ILE A CA 1
ATOM 830 C C . ILE A 1 110 ? 193.374 -32.590 -18.971 1.00 13.29 110 ILE A C 1
ATOM 831 O O . ILE A 1 110 ? 194.307 -32.539 -18.199 1.00 15.54 110 ILE A O 1
ATOM 836 N N . PHE A 1 111 ? 192.393 -31.706 -19.098 1.00 14.71 111 PHE A N 1
ATOM 837 C CA . PHE A 1 111 ? 192.253 -30.506 -18.253 1.00 15.33 111 PHE A CA 1
ATOM 838 C C . PHE A 1 111 ? 190.916 -30.590 -17.510 1.00 16.98 111 PHE A C 1
ATOM 839 O O . PHE A 1 111 ? 189.851 -30.656 -18.149 1.00 20.28 111 PHE A O 1
ATOM 847 N N . TYR A 1 112 ? 190.967 -30.609 -16.164 1.00 17.16 112 TYR A N 1
ATOM 848 C CA . TYR A 1 112 ? 189.756 -30.690 -15.364 1.00 21.55 112 TYR A CA 1
ATOM 849 C C . TYR A 1 112 ? 189.848 -29.760 -14.166 1.00 18.78 112 TYR A C 1
ATOM 850 O O . TYR A 1 112 ? 190.858 -29.756 -13.472 1.00 23.45 112 TYR A O 1
ATOM 859 N N . GLY A 1 113 ? 188.823 -28.917 -14.013 1.00 20.86 113 GLY A N 1
ATOM 860 C CA . GLY A 1 113 ? 188.600 -28.248 -12.710 1.00 22.78 113 GLY A CA 1
ATOM 861 C C . GLY A 1 113 ? 188.384 -26.753 -12.902 1.00 23.76 113 GLY A C 1
ATOM 862 O O . GLY A 1 113 ? 188.140 -26.294 -14.004 1.00 23.13 113 GLY A O 1
ATOM 863 N N . PRO A 1 114 ? 188.441 -25.998 -11.790 1.00 21.94 114 PRO A N 1
ATOM 864 C CA . PRO A 1 114 ? 188.213 -24.559 -11.813 1.00 28.09 114 PRO A CA 1
ATOM 865 C C . PRO A 1 114 ? 189.063 -23.843 -12.865 1.00 21.96 114 PRO A C 1
ATOM 866 O O . PRO A 1 114 ? 190.295 -24.033 -12.937 1.00 23.55 114 PRO A O 1
ATOM 870 N N . GLY A 1 115 ? 188.411 -23.040 -13.675 1.00 24.65 115 GLY A N 1
ATOM 871 C CA . GLY A 1 115 ? 189.139 -22.278 -14.689 1.00 22.91 115 GLY A CA 1
ATOM 872 C C . GLY A 1 115 ? 189.412 -23.048 -15.966 1.00 24.87 115 GLY A C 1
ATOM 873 O O . GLY A 1 115 ? 189.900 -22.454 -16.922 1.00 27.01 115 GLY A O 1
ATOM 874 N N . LEU A 1 116 ? 189.049 -24.345 -16.018 1.00 20.82 116 LEU A N 1
ATOM 875 C CA . LEU A 1 116 ? 189.335 -25.145 -17.232 1.00 19.46 116 LEU A CA 1
ATOM 876 C C . LEU A 1 116 ? 188.083 -25.600 -17.989 1.00 22.21 116 LEU A C 1
ATOM 877 O O . LEU A 1 116 ? 188.111 -26.532 -18.813 1.00 23.84 116 LEU A O 1
ATOM 882 N N . GLY A 1 117 ? 186.967 -24.938 -17.713 1.00 20.40 117 GLY A N 1
ATOM 883 C CA . GLY A 1 117 ? 185.785 -25.117 -18.489 1.00 23.86 117 GLY A CA 1
ATOM 884 C C . GLY A 1 117 ? 185.408 -23.895 -19.299 1.00 26.91 117 GLY A C 1
ATOM 885 O O . GLY A 1 117 ? 186.218 -23.345 -20.060 1.00 24.66 117 GLY A O 1
ATOM 886 N N . THR A 1 118 ? 184.153 -23.480 -19.207 1.00 24.77 118 THR A N 1
ATOM 887 C CA . THR A 1 118 ? 183.683 -22.441 -20.130 1.00 27.03 118 THR A CA 1
ATOM 888 C C . THR A 1 118 ? 184.350 -21.085 -19.875 1.00 24.52 118 THR A C 1
ATOM 889 O O . THR A 1 118 ? 184.353 -20.221 -20.774 1.00 28.74 118 THR A O 1
ATOM 893 N N . SER A 1 119 ? 184.937 -20.881 -18.711 1.00 22.15 119 SER A N 1
ATOM 894 C CA . SER A 1 119 ? 185.735 -19.640 -18.534 1.00 25.42 119 SER A CA 1
ATOM 895 C C . SER A 1 119 ? 186.893 -19.472 -19.537 1.00 24.96 119 SER A C 1
ATOM 896 O O . SER A 1 119 ? 187.356 -18.333 -19.777 1.00 22.91 119 SER A O 1
ATOM 899 N N . LEU A 1 120 ? 187.354 -20.557 -20.170 1.00 21.83 120 LEU A N 1
ATOM 900 C CA . LEU A 1 120 ? 188.440 -20.455 -21.165 1.00 19.13 120 LEU A CA 1
ATOM 901 C C . LEU A 1 120 ? 188.068 -19.571 -22.381 1.00 18.63 120 LEU A C 1
ATOM 902 O O . LEU A 1 120 ? 188.922 -19.191 -23.210 1.00 17.00 120 LEU A O 1
ATOM 907 N N . LYS A 1 121 ? 186.792 -19.223 -22.527 1.00 19.74 121 LYS A N 1
ATOM 908 C CA . LYS A 1 121 ? 186.365 -18.377 -23.676 1.00 19.23 121 LYS A CA 1
ATOM 909 C C . LYS A 1 121 ? 186.991 -16.979 -23.649 1.00 16.41 121 LYS A C 1
ATOM 910 O O . LYS A 1 121 ? 187.068 -16.332 -24.700 1.00 19.52 121 LYS A O 1
ATOM 916 N N . ARG A 1 122 ? 187.443 -16.593 -22.461 1.00 20.33 122 ARG A N 1
ATOM 917 C CA . ARG A 1 122 ? 188.171 -15.328 -22.260 1.00 21.67 122 ARG A CA 1
ATOM 918 C C . ARG A 1 122 ? 189.413 -15.242 -23.139 1.00 22.47 122 ARG A C 1
ATOM 919 O O . ARG A 1 122 ? 189.854 -14.162 -23.474 1.00 23.07 122 ARG A O 1
ATOM 927 N N . PHE A 1 123 ? 189.959 -16.377 -23.577 1.00 18.20 123 PHE A N 1
ATOM 928 C CA . PHE A 1 123 ? 191.136 -16.316 -24.403 1.00 18.81 123 PHE A CA 1
ATOM 929 C C . PHE A 1 123 ? 190.904 -16.052 -25.871 1.00 17.74 123 PHE A C 1
ATOM 930 O O . PHE A 1 123 ? 191.833 -15.871 -26.641 1.00 20.64 123 PHE A O 1
ATOM 938 N N . GLN A 1 124 ? 189.646 -16.003 -26.340 1.00 17.49 124 GLN A N 1
ATOM 939 C CA . GLN A 1 124 ? 189.453 -15.786 -27.750 1.00 15.52 124 GLN A CA 1
ATOM 940 C C . GLN A 1 124 ? 189.925 -14.413 -28.226 1.00 15.70 124 GLN A C 1
ATOM 941 O O . GLN A 1 124 ? 190.180 -14.252 -29.394 1.00 17.83 124 GLN A O 1
ATOM 947 N N . SER A 1 125 ? 190.050 -13.515 -27.281 1.00 19.40 125 SER A N 1
ATOM 948 C CA . SER A 1 125 ? 190.493 -12.158 -27.571 1.00 18.63 125 SER A CA 1
ATOM 949 C C . SER A 1 125 ? 191.995 -12.010 -27.559 1.00 20.03 125 SER A C 1
ATOM 950 O O . SER A 1 125 ? 192.472 -10.864 -27.597 1.00 21.21 125 SER A O 1
ATOM 953 N N . ILE A 1 126 ? 192.737 -13.125 -27.534 1.00 18.39 126 ILE A N 1
ATOM 954 C CA . ILE A 1 126 ? 194.187 -13.067 -27.359 1.00 19.19 126 ILE A CA 1
ATOM 955 C C . ILE A 1 126 ? 194.864 -12.131 -28.342 1.00 18.01 126 ILE A C 1
ATOM 956 O O . ILE A 1 126 ? 194.625 -12.164 -29.585 1.00 20.61 126 ILE A O 1
ATOM 961 N N . SER A 1 127 ? 195.799 -11.358 -27.760 1.00 20.92 127 SER A N 1
ATOM 962 C CA . SER A 1 127 ? 196.857 -10.733 -28.495 1.00 20.83 127 SER A CA 1
ATOM 963 C C . SER A 1 127 ? 198.175 -11.227 -27.891 1.00 15.75 127 SER A C 1
ATOM 964 O O . SER A 1 127 ? 198.318 -11.321 -26.662 1.00 21.40 127 SER A O 1
ATOM 967 N N . GLY A 1 128 ? 199.091 -11.568 -28.759 1.00 18.87 128 GLY A N 1
ATOM 968 C CA . GLY A 1 128 ? 200.339 -12.222 -28.347 1.00 17.62 128 GLY A CA 1
ATOM 969 C C . GLY A 1 128 ? 200.064 -13.712 -28.169 1.00 17.36 128 GLY A C 1
ATOM 970 O O . GLY A 1 128 ? 199.363 -14.295 -28.982 1.00 20.19 128 GLY A O 1
ATOM 971 N N . GLY A 1 129 ? 200.681 -14.273 -27.149 1.00 19.21 129 GLY A N 1
ATOM 972 C CA . GLY A 1 129 ? 200.407 -15.682 -26.781 1.00 16.55 129 GLY A CA 1
ATOM 973 C C . GLY A 1 129 ? 200.093 -15.848 -25.329 1.00 17.63 129 GLY A C 1
ATOM 974 O O . GLY A 1 129 ? 200.399 -15.020 -24.497 1.00 17.51 129 GLY A O 1
ATOM 975 N N . ALA A 1 130 ? 199.446 -16.984 -24.984 1.00 14.86 130 ALA A N 1
ATOM 976 C CA . ALA A 1 130 ? 199.062 -17.243 -23.634 1.00 15.54 130 ALA A CA 1
ATOM 977 C C . ALA A 1 130 ? 199.225 -18.714 -23.399 1.00 16.75 130 ALA A C 1
ATOM 978 O O . ALA A 1 130 ? 198.691 -19.494 -24.170 1.00 20.25 130 ALA A O 1
ATOM 980 N N . ILE A 1 131 ? 200.001 -19.043 -22.388 1.00 17.68 131 ILE A N 1
ATOM 981 C CA . ILE A 1 131 ? 200.222 -20.429 -21.940 1.00 14.80 131 ILE A CA 1
ATOM 982 C C . ILE A 1 131 ? 199.983 -20.518 -20.433 1.00 17.74 131 ILE A C 1
ATOM 983 O O . ILE A 1 131 ? 199.622 -19.544 -19.752 1.00 18.58 131 ILE A O 1
ATOM 988 N N . PHE A 1 132 ? 200.124 -21.725 -19.906 1.00 17.58 132 PHE A N 1
ATOM 989 C CA . PHE A 1 132 ? 199.813 -22.030 -18.540 1.00 17.83 132 PHE A CA 1
ATOM 990 C C . PHE A 1 132 ? 200.982 -22.674 -17.822 1.00 16.19 132 PHE A C 1
ATOM 991 O O . PHE A 1 132 ? 202.009 -22.970 -18.419 1.00 17.48 132 PHE A O 1
ATOM 999 N N . ALA A 1 133 ? 200.826 -22.800 -16.492 1.00 20.79 133 ALA A N 1
ATOM 1000 C CA . ALA A 1 133 ? 201.818 -23.413 -15.595 1.00 25.99 133 ALA A CA 1
ATOM 1001 C C . ALA A 1 133 ? 201.129 -24.292 -14.550 1.00 22.15 133 ALA A C 1
ATOM 1002 O O . ALA A 1 133 ? 200.096 -23.936 -14.069 1.00 24.41 133 ALA A O 1
ATOM 1004 N N . TYR A 1 134 ? 201.778 -25.391 -14.187 1.00 25.58 134 TYR A N 1
ATOM 1005 C CA . TYR A 1 134 ? 201.237 -26.350 -13.213 1.00 25.90 134 TYR A CA 1
ATOM 1006 C C . TYR A 1 134 ? 202.390 -27.038 -12.476 1.00 24.89 134 TYR A C 1
ATOM 1007 O O . TYR A 1 134 ? 203.330 -27.511 -13.107 1.00 29.31 134 TYR A O 1
ATOM 1016 N N . TRP A 1 135 ? 202.352 -27.069 -11.139 1.00 33.02 135 TRP A N 1
ATOM 1017 C CA . TRP A 1 135 ? 203.444 -27.709 -10.344 1.00 37.22 135 TRP A CA 1
ATOM 1018 C C . TRP A 1 135 ? 203.512 -29.213 -10.572 1.00 33.20 135 TRP A C 1
ATOM 1019 O O . TRP A 1 135 ? 202.472 -29.882 -10.540 1.00 36.40 135 TRP A O 1
ATOM 1030 N N . VAL A 1 136 ? 204.722 -29.717 -10.830 1.00 32.34 136 VAL A N 1
ATOM 1031 C CA . VAL A 1 136 ? 204.998 -31.160 -10.941 1.00 35.58 136 VAL A CA 1
ATOM 1032 C C . VAL A 1 136 ? 206.263 -31.574 -10.152 1.00 45.56 136 VAL A C 1
ATOM 1033 O O . VAL A 1 136 ? 207.230 -30.803 -10.034 1.00 38.82 136 VAL A O 1
ATOM 1037 N N . ALA A 1 137 ? 206.254 -32.808 -9.648 1.00 43.33 137 ALA A N 1
ATOM 1038 C CA . ALA A 1 137 ? 207.400 -33.370 -8.922 1.00 46.86 137 ALA A CA 1
ATOM 1039 C C . ALA A 1 137 ? 208.648 -33.631 -9.782 1.00 47.02 137 ALA A C 1
ATOM 1040 O O . ALA A 1 137 ? 209.765 -33.491 -9.282 1.00 47.16 137 ALA A O 1
ATOM 1042 N N . ASN A 1 138 ? 208.471 -34.016 -11.051 1.00 45.97 138 ASN A N 1
ATOM 1043 C CA . ASN A 1 138 ? 209.601 -34.365 -11.940 1.00 46.73 138 ASN A CA 1
ATOM 1044 C C . ASN A 1 138 ? 209.710 -33.419 -13.145 1.00 44.33 138 ASN A C 1
ATOM 1045 O O . ASN A 1 138 ? 209.559 -33.852 -14.295 1.00 44.75 138 ASN A O 1
ATOM 1047 N N . PRO A 1 139 ? 209.965 -32.125 -12.894 1.00 41.25 139 PRO A N 1
ATOM 1048 C CA . PRO A 1 139 ? 209.882 -31.163 -13.999 1.00 45.21 139 PRO A CA 1
ATOM 1049 C C . PRO A 1 139 ? 210.798 -31.485 -15.188 1.00 55.69 139 PRO A C 1
ATOM 1050 O O . PRO A 1 139 ? 210.430 -31.203 -16.339 1.00 43.66 139 PRO A O 1
ATOM 1054 N N . SER A 1 140 ? 211.965 -32.080 -14.929 1.00 46.08 140 SER A N 1
ATOM 1055 C CA . SER A 1 140 ? 212.892 -32.412 -16.018 1.00 52.53 140 SER A CA 1
ATOM 1056 C C . SER A 1 140 ? 212.221 -33.245 -17.132 1.00 53.25 140 SER A C 1
ATOM 1057 O O . SER A 1 140 ? 212.701 -33.263 -18.271 1.00 55.10 140 SER A O 1
ATOM 1060 N N . ALA A 1 141 ? 211.109 -33.910 -16.796 1.00 48.91 141 ALA A N 1
ATOM 1061 C CA . ALA A 1 141 ? 210.272 -34.634 -17.774 1.00 50.08 141 ALA A CA 1
ATOM 1062 C C . ALA A 1 141 ? 209.388 -33.737 -18.673 1.00 45.49 141 ALA A C 1
ATOM 1063 O O . ALA A 1 141 ? 208.727 -34.236 -19.593 1.00 48.32 141 ALA A O 1
ATOM 1065 N N . TYR A 1 142 ? 209.379 -32.433 -18.425 1.00 42.53 142 TYR A N 1
ATOM 1066 C CA . TYR A 1 142 ? 208.388 -31.538 -19.059 1.00 44.47 142 TYR A CA 1
ATOM 1067 C C . TYR A 1 142 ? 209.087 -30.319 -19.632 1.00 45.40 142 TYR A C 1
ATOM 1068 O O . TYR A 1 142 ? 210.282 -30.110 -19.412 1.00 47.23 142 TYR A O 1
ATOM 1077 N N . GLY A 1 143 ? 208.322 -29.503 -20.356 1.00 44.32 143 GLY A N 1
ATOM 1078 C CA . GLY A 1 143 ? 208.697 -28.119 -20.611 1.00 39.55 143 GLY A CA 1
ATOM 1079 C C . GLY A 1 143 ? 208.480 -27.262 -19.378 1.00 37.36 143 GLY A C 1
ATOM 1080 O O . GLY A 1 143 ? 207.436 -27.319 -18.757 1.00 35.39 143 GLY A O 1
ATOM 1081 N N . VAL A 1 144 ? 209.453 -26.445 -19.019 1.00 37.01 144 VAL A N 1
ATOM 1082 C CA . VAL A 1 144 ? 209.406 -25.766 -17.727 1.00 35.61 144 VAL A CA 1
ATOM 1083 C C . VAL A 1 144 ? 209.416 -24.243 -17.838 1.00 39.98 144 VAL A C 1
ATOM 1084 O O . VAL A 1 144 ? 210.263 -23.676 -18.534 1.00 41.04 144 VAL A O 1
ATOM 1088 N N . VAL A 1 145 ? 208.490 -23.578 -17.143 1.00 39.90 145 VAL A N 1
ATOM 1089 C CA . VAL A 1 145 ? 208.512 -22.122 -17.060 1.00 36.99 145 VAL A CA 1
ATOM 1090 C C . VAL A 1 145 ? 209.229 -21.759 -15.787 1.00 49.00 145 VAL A C 1
ATOM 1091 O O . VAL A 1 145 ? 208.857 -22.241 -14.714 1.00 43.13 145 VAL A O 1
ATOM 1095 N N . GLU A 1 146 ? 210.224 -20.887 -15.907 1.00 50.49 146 GLU A N 1
ATOM 1096 C CA . GLU A 1 146 ? 210.820 -20.216 -14.755 1.00 59.90 146 GLU A CA 1
ATOM 1097 C C . GLU A 1 146 ? 210.196 -18.837 -14.580 1.00 52.33 146 GLU A C 1
ATOM 1098 O O . GLU A 1 146 ? 209.886 -18.151 -15.549 1.00 54.21 146 GLU A O 1
ATOM 1104 N N . PHE A 1 147 ? 210.021 -18.448 -13.326 1.00 54.01 147 PHE A N 1
ATOM 1105 C CA . PHE A 1 147 ? 209.325 -17.226 -12.967 1.00 49.69 147 PHE A CA 1
ATOM 1106 C C . PHE A 1 147 ? 210.311 -16.308 -12.238 1.00 53.81 147 PHE A C 1
ATOM 1107 O O . PHE A 1 147 ? 211.392 -16.751 -11.843 1.00 56.02 147 PHE A O 1
ATOM 1115 N N . LEU A 1 154 ? 209.589 -14.797 -17.845 1.00 43.92 154 LEU A N 1
ATOM 1116 C CA . LEU A 1 154 ? 211.003 -14.887 -17.487 1.00 53.98 154 LEU A CA 1
ATOM 1117 C C . LEU A 1 154 ? 211.831 -15.874 -18.327 1.00 51.41 154 LEU A C 1
ATOM 1118 O O . LEU A 1 154 ? 212.839 -15.490 -18.899 1.00 44.12 154 LEU A O 1
ATOM 1123 N N . SER A 1 155 ? 211.447 -17.146 -18.377 1.00 47.87 155 SER A N 1
ATOM 1124 C CA . SER A 1 155 ? 212.291 -18.162 -19.033 1.00 42.64 155 SER A CA 1
ATOM 1125 C C . SER A 1 155 ? 211.562 -19.489 -19.277 1.00 40.26 155 SER A C 1
ATOM 1126 O O . SER A 1 155 ? 210.699 -19.872 -18.501 1.00 33.99 155 SER A O 1
ATOM 1129 N N . LEU A 1 156 ? 211.918 -20.171 -20.368 1.00 34.47 156 LEU A N 1
ATOM 1130 C CA . LEU A 1 156 ? 211.323 -21.463 -20.726 1.00 35.95 156 LEU A CA 1
ATOM 1131 C C . LEU A 1 156 ? 212.396 -22.457 -21.063 1.00 39.06 156 LEU A C 1
ATOM 1132 O O . LEU A 1 156 ? 213.404 -22.067 -21.636 1.00 45.00 156 LEU A O 1
ATOM 1137 N N . GLU A 1 157 ? 212.178 -23.742 -20.776 1.00 45.82 157 GLU A N 1
ATOM 1138 C CA . GLU A 1 157 ? 213.149 -24.781 -21.164 1.00 46.27 157 GLU A CA 1
ATOM 1139 C C . GLU A 1 157 ? 212.532 -26.170 -21.361 1.00 50.14 157 GLU A C 1
ATOM 1140 O O . GLU A 1 157 ? 211.821 -26.666 -20.492 1.00 51.59 157 GLU A O 1
ATOM 1146 N N . GLU A 1 158 ? 212.810 -26.805 -22.501 1.00 48.22 158 GLU A N 1
ATOM 1147 C CA . GLU A 1 158 ? 212.292 -28.140 -22.781 1.00 49.99 158 GLU A CA 1
ATOM 1148 C C . GLU A 1 158 ? 213.155 -29.194 -22.087 1.00 56.27 158 GLU A C 1
ATOM 1149 O O . GLU A 1 158 ? 214.376 -29.205 -22.245 1.00 53.82 158 GLU A O 1
ATOM 1155 N N . LYS A 1 159 ? 212.506 -30.066 -21.316 1.00 50.46 159 LYS A N 1
ATOM 1156 C CA . LYS A 1 159 ? 213.168 -31.149 -20.588 1.00 53.97 159 LYS A CA 1
ATOM 1157 C C . LYS A 1 159 ? 214.340 -30.659 -19.731 1.00 51.62 159 LYS A C 1
ATOM 1158 O O . LYS A 1 159 ? 214.325 -29.532 -19.220 1.00 52.68 159 LYS A O 1
ATOM 1160 N N . PRO A 1 163 ? 217.395 -27.579 -13.988 1.00 71.83 163 PRO A N 1
ATOM 1161 C CA . PRO A 1 163 ? 215.952 -27.467 -13.735 1.00 70.53 163 PRO A CA 1
ATOM 1162 C C . PRO A 1 163 ? 215.627 -26.541 -12.556 1.00 65.94 163 PRO A C 1
ATOM 1163 O O . PRO A 1 163 ? 216.197 -26.697 -11.481 1.00 77.07 163 PRO A O 1
ATOM 1167 N N . LYS A 1 164 ? 214.717 -25.589 -12.755 1.00 68.27 164 LYS A N 1
ATOM 1168 C CA . LYS A 1 164 ? 214.694 -24.388 -11.915 1.00 67.47 164 LYS A CA 1
ATOM 1169 C C . LYS A 1 164 ? 213.330 -23.681 -11.728 1.00 64.17 164 LYS A C 1
ATOM 1170 O O . LYS A 1 164 ? 213.294 -22.453 -11.590 1.00 57.81 164 LYS A O 1
ATOM 1172 N N . SER A 1 165 ? 212.219 -24.429 -11.696 1.00 60.35 165 SER A N 1
ATOM 1173 C CA . SER A 1 165 ? 210.943 -23.873 -11.179 1.00 54.42 165 SER A CA 1
ATOM 1174 C C . SER A 1 165 ? 209.845 -24.863 -10.735 1.00 47.24 165 SER A C 1
ATOM 1175 O O . SER A 1 165 ? 208.873 -24.462 -10.085 1.00 53.96 165 SER A O 1
ATOM 1178 N N . ASN A 1 166 ? 209.987 -26.129 -11.105 1.00 40.12 166 ASN A N 1
ATOM 1179 C CA . ASN A 1 166 ? 208.933 -27.149 -10.948 1.00 45.44 166 ASN A CA 1
ATOM 1180 C C . ASN A 1 166 ? 207.593 -26.889 -11.678 1.00 40.30 166 ASN A C 1
ATOM 1181 O O . ASN A 1 166 ? 206.676 -27.688 -11.548 1.00 35.27 166 ASN A O 1
ATOM 1186 N N . TYR A 1 167 ? 207.471 -25.797 -12.429 1.00 38.28 167 TYR A N 1
ATOM 1187 C CA . TYR A 1 167 ? 206.239 -25.518 -13.193 1.00 36.89 167 TYR A CA 1
ATOM 1188 C C . TYR A 1 167 ? 206.375 -25.984 -14.625 1.00 34.76 167 TYR A C 1
ATOM 1189 O O . TYR A 1 167 ? 207.157 -25.438 -15.418 1.00 30.75 167 TYR A O 1
ATOM 1198 N N . ALA A 1 168 ? 205.586 -26.999 -14.923 1.00 31.85 168 ALA A N 1
ATOM 1199 C CA . ALA A 1 168 ? 205.432 -27.532 -16.233 1.00 27.18 168 ALA A CA 1
ATOM 1200 C C . ALA A 1 168 ? 204.468 -26.616 -16.982 1.00 21.67 168 ALA A C 1
ATOM 1201 O O . ALA A 1 168 ? 203.591 -25.995 -16.398 1.00 22.18 168 ALA A O 1
ATOM 1203 N N . VAL A 1 169 ? 204.693 -26.552 -18.282 1.00 22.55 169 VAL A N 1
ATOM 1204 C CA . VAL A 1 169 ? 203.796 -25.892 -19.203 1.00 19.76 169 VAL A CA 1
ATOM 1205 C C . VAL A 1 169 ? 202.872 -26.983 -19.814 1.00 17.35 169 VAL A C 1
ATOM 1206 O O . VAL A 1 169 ? 203.329 -27.760 -20.653 1.00 18.35 169 VAL A O 1
ATOM 1210 N N . PRO A 1 170 ? 201.570 -26.938 -19.475 1.00 17.85 170 PRO A N 1
ATOM 1211 C CA . PRO A 1 170 ? 200.609 -27.838 -20.085 1.00 16.05 170 PRO A CA 1
ATOM 1212 C C . PRO A 1 170 ? 200.406 -27.655 -21.583 1.00 16.54 170 PRO A C 1
ATOM 1213 O O . PRO A 1 170 ? 200.793 -26.635 -22.169 1.00 16.28 170 PRO A O 1
ATOM 1217 N N . GLY A 1 171 ? 199.725 -28.631 -22.210 1.00 13.48 171 GLY A N 1
ATOM 1218 C CA . GLY A 1 171 ? 199.550 -28.633 -23.651 1.00 12.87 171 GLY A CA 1
ATOM 1219 C C . GLY A 1 171 ? 198.290 -27.931 -24.130 1.00 13.78 171 GLY A C 1
ATOM 1220 O O . GLY A 1 171 ? 197.446 -28.521 -24.827 1.00 13.83 171 GLY A O 1
ATOM 1221 N N . LEU A 1 172 ? 198.153 -26.641 -23.750 1.00 13.82 172 LEU A N 1
ATOM 1222 C CA . LEU A 1 172 ? 197.047 -25.774 -24.198 1.00 12.64 172 LEU A CA 1
ATOM 1223 C C . LEU A 1 172 ? 197.661 -24.389 -24.435 1.00 11.40 172 LEU A C 1
ATOM 1224 O O . LEU A 1 172 ? 198.311 -23.881 -23.519 1.00 15.35 172 LEU A O 1
ATOM 1229 N N . TYR A 1 173 ? 197.527 -23.936 -25.636 1.00 11.76 173 TYR A N 1
ATOM 1230 C CA . TYR A 1 173 ? 198.233 -22.712 -26.052 1.00 15.16 173 TYR A CA 1
ATOM 1231 C C . TYR A 1 173 ? 197.274 -21.869 -26.843 1.00 13.86 173 TYR A C 1
ATOM 1232 O O . TYR A 1 173 ? 196.639 -22.361 -27.775 1.00 15.58 173 TYR A O 1
ATOM 1241 N N . PHE A 1 174 ? 197.258 -20.534 -26.549 1.00 14.09 174 PHE A N 1
ATOM 1242 C CA . PHE A 1 174 ? 196.461 -19.611 -27.376 1.00 15.38 174 PHE A CA 1
ATOM 1243 C C . PHE A 1 174 ? 197.350 -18.569 -28.061 1.00 14.67 174 PHE A C 1
ATOM 1244 O O . PHE A 1 174 ? 198.218 -18.049 -27.395 1.00 15.62 174 PHE A O 1
ATOM 1252 N N . TYR A 1 175 ? 197.180 -18.365 -29.340 1.00 13.38 175 TYR A N 1
ATOM 1253 C CA . TYR A 1 175 ? 198.028 -17.383 -30.073 1.00 16.54 175 TYR A CA 1
ATOM 1254 C C . TYR A 1 175 ? 197.229 -16.491 -30.988 1.00 18.22 175 TYR A C 1
ATOM 1255 O O . TYR A 1 175 ? 196.203 -16.856 -31.550 1.00 16.95 175 TYR A O 1
ATOM 1264 N N . ASP A 1 176 ? 197.709 -15.258 -31.143 1.00 18.07 176 ASP A N 1
ATOM 1265 C CA . ASP A 1 176 ? 197.345 -14.500 -32.288 1.00 18.63 176 ASP A CA 1
ATOM 1266 C C . ASP A 1 176 ? 197.799 -15.043 -33.627 1.00 16.59 176 ASP A C 1
ATOM 1267 O O . ASP A 1 176 ? 198.518 -16.057 -33.725 1.00 19.69 176 ASP A O 1
ATOM 1272 N N . ASN A 1 177 ? 197.419 -14.376 -34.717 1.00 18.75 177 ASN A N 1
ATOM 1273 C CA . ASN A 1 177 ? 197.649 -14.873 -36.050 1.00 18.59 177 ASN A CA 1
ATOM 1274 C C . ASN A 1 177 ? 199.139 -14.883 -36.471 1.00 17.25 177 ASN A C 1
ATOM 1275 O O . ASN A 1 177 ? 199.537 -15.592 -37.402 1.00 19.74 177 ASN A O 1
ATOM 1280 N N . ASP A 1 178 ? 199.967 -14.120 -35.747 1.00 21.30 178 ASP A N 1
ATOM 1281 C CA . ASP A 1 178 ? 201.421 -14.146 -35.974 1.00 22.09 178 ASP A CA 1
ATOM 1282 C C . ASP A 1 178 ? 202.122 -15.500 -35.777 1.00 22.79 178 ASP A C 1
ATOM 1283 O O . ASP A 1 178 ? 203.243 -15.707 -36.243 1.00 23.73 178 ASP A O 1
ATOM 1288 N N . VAL A 1 179 ? 201.434 -16.433 -35.104 1.00 19.87 179 VAL A N 1
ATOM 1289 C CA . VAL A 1 179 ? 202.044 -17.721 -34.844 1.00 19.56 179 VAL A CA 1
ATOM 1290 C C . VAL A 1 179 ? 202.432 -18.496 -36.085 1.00 19.14 179 VAL A C 1
ATOM 1291 O O . VAL A 1 179 ? 203.406 -19.271 -36.045 1.00 22.13 179 VAL A O 1
ATOM 1295 N N . ILE A 1 180 ? 201.695 -18.331 -37.183 1.00 17.55 180 ILE A N 1
ATOM 1296 C CA . ILE A 1 180 ? 201.921 -19.050 -38.377 1.00 20.28 180 ILE A CA 1
ATOM 1297 C C . ILE A 1 180 ? 203.295 -18.721 -38.957 1.00 25.25 180 ILE A C 1
ATOM 1298 O O . ILE A 1 180 ? 204.104 -19.609 -39.254 1.00 23.64 180 ILE A O 1
ATOM 1303 N N . GLU A 1 181 ? 203.566 -17.437 -39.076 1.00 24.11 181 GLU A N 1
ATOM 1304 C CA . GLU A 1 181 ? 204.882 -17.070 -39.573 1.00 27.45 181 GLU A CA 1
ATOM 1305 C C . GLU A 1 181 ? 205.996 -17.364 -38.605 1.00 25.10 181 GLU A C 1
ATOM 1306 O O . GLU A 1 181 ? 207.089 -17.710 -39.044 1.00 26.10 181 GLU A O 1
ATOM 1312 N N . ILE A 1 182 ? 205.735 -17.298 -37.295 1.00 23.17 182 ILE A N 1
ATOM 1313 C CA . ILE A 1 182 ? 206.722 -17.659 -36.284 1.00 24.96 182 ILE A CA 1
ATOM 1314 C C . ILE A 1 182 ? 207.115 -19.129 -36.439 1.00 30.25 182 ILE A C 1
ATOM 1315 O O . ILE A 1 182 ? 208.306 -19.459 -36.460 1.00 27.45 182 ILE A O 1
ATOM 1320 N N . ALA A 1 183 ? 206.107 -19.999 -36.565 1.00 25.49 183 ALA A N 1
ATOM 1321 C CA . ALA A 1 183 ? 206.325 -21.437 -36.802 1.00 23.70 183 ALA A CA 1
ATOM 1322 C C . ALA A 1 183 ? 207.046 -21.764 -38.116 1.00 33.27 183 ALA A C 1
ATOM 1323 O O . ALA A 1 183 ? 207.884 -22.664 -38.150 1.00 29.70 183 ALA A O 1
ATOM 1325 N N . ARG A 1 184 ? 206.698 -21.058 -39.194 1.00 34.26 184 ARG A N 1
ATOM 1326 C CA . ARG A 1 184 ? 207.295 -21.328 -40.505 1.00 37.51 184 ARG A CA 1
ATOM 1327 C C . ARG A 1 184 ? 208.802 -21.089 -40.500 1.00 34.56 184 ARG A C 1
ATOM 1328 O O . ARG A 1 184 ? 209.505 -21.699 -41.292 1.00 36.73 184 ARG A O 1
ATOM 1336 N N . GLY A 1 185 ? 209.273 -20.228 -39.609 1.00 32.25 185 GLY A N 1
ATOM 1337 C CA . GLY A 1 185 ? 210.699 -19.864 -39.525 1.00 34.41 185 GLY A CA 1
ATOM 1338 C C . GLY A 1 185 ? 211.578 -20.820 -38.727 1.00 42.40 185 GLY A C 1
ATOM 1339 O O . GLY A 1 185 ? 212.793 -20.668 -38.706 1.00 37.05 185 GLY A O 1
ATOM 1340 N N . LEU A 1 186 ? 210.981 -21.819 -38.075 1.00 31.27 186 LEU A N 1
ATOM 1341 C CA . LEU A 1 186 ? 211.734 -22.689 -37.159 1.00 31.49 186 LEU A CA 1
ATOM 1342 C C . LEU A 1 186 ? 212.561 -23.733 -37.858 1.00 28.28 186 LEU A C 1
ATOM 1343 O O . LEU A 1 186 ? 212.218 -24.166 -38.940 1.00 27.02 186 LEU A O 1
ATOM 1348 N N . LYS A 1 187 ? 213.624 -24.170 -37.205 1.00 31.43 187 LYS A N 1
ATOM 1349 C CA . LYS A 1 187 ? 214.330 -25.386 -37.606 1.00 31.81 187 LYS A CA 1
ATOM 1350 C C . LYS A 1 187 ? 214.151 -26.518 -36.614 1.00 26.09 187 LYS A C 1
ATOM 1351 O O . LYS A 1 187 ? 213.976 -26.284 -35.411 1.00 25.99 187 LYS A O 1
ATOM 1357 N N . LYS A 1 188 ? 214.314 -27.742 -37.122 1.00 32.13 188 LYS A N 1
ATOM 1358 C CA . LYS A 1 188 ? 214.259 -28.920 -36.286 1.00 28.62 188 LYS A CA 1
ATOM 1359 C C . LYS A 1 188 ? 215.341 -28.863 -35.248 1.00 33.80 188 LYS A C 1
ATOM 1360 O O . LYS A 1 188 ? 216.487 -28.454 -35.515 1.00 30.90 188 LYS A O 1
ATOM 1366 N N . SER A 1 189 ? 214.969 -29.291 -34.058 1.00 26.96 189 SER A N 1
ATOM 1367 C CA . SER A 1 189 ? 215.877 -29.453 -32.961 1.00 28.31 189 SER A CA 1
ATOM 1368 C C . SER A 1 189 ? 216.763 -30.680 -33.146 1.00 25.04 189 SER A C 1
ATOM 1369 O O . SER A 1 189 ? 216.634 -31.418 -34.122 1.00 26.48 189 SER A O 1
ATOM 1372 N N . ALA A 1 190 ? 217.641 -30.908 -32.181 1.00 31.17 190 ALA A N 1
ATOM 1373 C CA . ALA A 1 190 ? 218.547 -32.062 -32.214 1.00 36.94 190 ALA A CA 1
ATOM 1374 C C . ALA A 1 190 ? 217.790 -33.395 -32.280 1.00 42.16 190 ALA A C 1
ATOM 1375 O O . ALA A 1 190 ? 218.312 -34.378 -32.810 1.00 40.17 190 ALA A O 1
ATOM 1377 N N . ARG A 1 191 ? 216.556 -33.422 -31.780 1.00 34.01 191 ARG A N 1
ATOM 1378 C CA . ARG A 1 191 ? 215.780 -34.660 -31.796 1.00 35.35 191 ARG A CA 1
ATOM 1379 C C . ARG A 1 191 ? 214.861 -34.767 -32.995 1.00 36.30 191 ARG A C 1
ATOM 1380 O O . ARG A 1 191 ? 214.011 -35.670 -33.068 1.00 34.35 191 ARG A O 1
ATOM 1388 N N . GLY A 1 192 ? 215.001 -33.845 -33.930 1.00 25.29 192 GLY A N 1
ATOM 1389 C CA . GLY A 1 192 ? 214.349 -33.983 -35.200 1.00 29.12 192 GLY A CA 1
ATOM 1390 C C . GLY A 1 192 ? 212.922 -33.462 -35.246 1.00 23.64 192 GLY A C 1
ATOM 1391 O O . GLY A 1 192 ? 212.176 -33.825 -36.162 1.00 24.66 192 GLY A O 1
ATOM 1392 N N . GLU A 1 193 ? 212.590 -32.575 -34.295 1.00 24.80 193 GLU A N 1
ATOM 1393 C CA . GLU A 1 193 ? 211.246 -32.001 -34.198 1.00 21.22 193 GLU A CA 1
ATOM 1394 C C . GLU A 1 193 ? 211.246 -30.460 -34.218 1.00 19.27 193 GLU A C 1
ATOM 1395 O O . GLU A 1 193 ? 212.136 -29.797 -33.614 1.00 23.22 193 GLU A O 1
ATOM 1401 N N . TYR A 1 194 ? 210.228 -29.912 -34.856 1.00 20.45 194 TYR A N 1
ATOM 1402 C CA . TYR A 1 194 ? 209.899 -28.487 -34.707 1.00 24.51 194 TYR A CA 1
ATOM 1403 C C . TYR A 1 194 ? 209.152 -28.270 -33.395 1.00 27.54 194 TYR A C 1
ATOM 1404 O O . TYR A 1 194 ? 208.062 -28.806 -33.219 1.00 23.93 194 TYR A O 1
ATOM 1413 N N . GLU A 1 195 ? 209.700 -27.442 -32.517 1.00 21.00 195 GLU A N 1
ATOM 1414 C CA . GLU A 1 195 ? 209.425 -27.452 -31.097 1.00 26.14 195 GLU A CA 1
ATOM 1415 C C . GLU A 1 195 ? 208.471 -26.328 -30.717 1.00 25.48 195 GLU A C 1
ATOM 1416 O O . GLU A 1 195 ? 208.695 -25.160 -31.048 1.00 22.51 195 GLU A O 1
ATOM 1422 N N . ILE A 1 196 ? 207.400 -26.676 -30.026 1.00 18.84 196 ILE A N 1
ATOM 1423 C CA . ILE A 1 196 ? 206.500 -25.630 -29.497 1.00 19.00 196 ILE A CA 1
ATOM 1424 C C . ILE A 1 196 ? 207.212 -24.672 -28.539 1.00 22.50 196 ILE A C 1
ATOM 1425 O O . ILE A 1 196 ? 206.839 -23.494 -28.459 1.00 18.94 196 ILE A O 1
ATOM 1430 N N . THR A 1 197 ? 208.227 -25.145 -27.804 1.00 21.77 197 THR A N 1
ATOM 1431 C CA A THR A 1 197 ? 208.877 -24.298 -26.821 0.50 20.66 197 THR A CA 1
ATOM 1432 C CA B THR A 1 197 ? 208.906 -24.295 -26.831 0.50 22.86 197 THR A CA 1
ATOM 1433 C C . THR A 1 197 ? 209.579 -23.156 -27.555 1.00 21.19 197 THR A C 1
ATOM 1434 O O . THR A 1 197 ? 209.686 -22.076 -26.993 1.00 22.35 197 THR A O 1
ATOM 1441 N N . GLU A 1 198 ? 209.969 -23.399 -28.810 1.00 20.32 198 GLU A N 1
ATOM 1442 C CA . GLU A 1 198 ? 210.650 -22.369 -29.654 1.00 22.21 198 GLU A CA 1
ATOM 1443 C C . GLU A 1 198 ? 209.655 -21.303 -30.088 1.00 21.67 198 GLU A C 1
ATOM 1444 O O . GLU A 1 198 ? 209.958 -20.100 -30.043 1.00 22.43 198 GLU A O 1
ATOM 1450 N N . VAL A 1 199 ? 208.422 -21.721 -30.401 1.00 19.00 199 VAL A N 1
ATOM 1451 C CA . VAL A 1 199 ? 207.330 -20.759 -30.667 1.00 20.10 199 VAL A CA 1
ATOM 1452 C C . VAL A 1 199 ? 207.082 -19.892 -29.435 1.00 17.63 199 VAL A C 1
ATOM 1453 O O . VAL A 1 199 ? 207.004 -18.620 -29.512 1.00 18.07 199 VAL A O 1
ATOM 1457 N N . ASN A 1 200 ? 206.930 -20.522 -28.265 1.00 17.54 200 ASN A N 1
ATOM 1458 C CA . ASN A 1 200 ? 206.678 -19.848 -27.041 1.00 16.36 200 ASN A CA 1
ATOM 1459 C C . ASN A 1 200 ? 207.831 -18.882 -26.691 1.00 18.04 200 ASN A C 1
ATOM 1460 O O . ASN A 1 200 ? 207.589 -17.790 -26.189 1.00 20.03 200 ASN A O 1
ATOM 1465 N N . GLN A 1 201 ? 209.041 -19.299 -27.013 1.00 18.03 201 GLN A N 1
ATOM 1466 C CA . GLN A 1 201 ? 210.222 -18.448 -26.727 1.00 20.46 201 GLN A CA 1
ATOM 1467 C C . GLN A 1 201 ? 210.169 -17.145 -27.506 1.00 18.70 201 GLN A C 1
ATOM 1468 O O . GLN A 1 201 ? 210.555 -16.087 -26.980 1.00 21.27 201 GLN A O 1
ATOM 1474 N N . VAL A 1 202 ? 209.731 -17.206 -28.749 1.00 20.31 202 VAL A N 1
ATOM 1475 C CA . VAL A 1 202 ? 209.662 -15.999 -29.563 1.00 19.84 202 VAL A CA 1
ATOM 1476 C C . VAL A 1 202 ? 208.714 -15.015 -28.917 1.00 22.06 202 VAL A C 1
ATOM 1477 O O . VAL A 1 202 ? 209.033 -13.824 -28.714 1.00 20.92 202 VAL A O 1
ATOM 1481 N N . TYR A 1 203 ? 207.502 -15.455 -28.577 1.00 20.30 203 TYR A N 1
ATOM 1482 C CA . TYR A 1 203 ? 206.615 -14.582 -27.867 1.00 17.74 203 TYR A CA 1
ATOM 1483 C C . TYR A 1 203 ? 207.190 -14.051 -26.561 1.00 21.20 203 TYR A C 1
ATOM 1484 O O . TYR A 1 203 ? 206.991 -12.872 -26.211 1.00 21.03 203 TYR A O 1
ATOM 1493 N N . LEU A 1 204 ? 207.895 -14.897 -25.811 1.00 19.90 204 LEU A N 1
ATOM 1494 C CA . LEU A 1 204 ? 208.417 -14.546 -24.536 1.00 19.24 204 LEU A CA 1
ATOM 1495 C C . LEU A 1 204 ? 209.430 -13.428 -24.764 1.00 21.98 204 LEU A C 1
ATOM 1496 O O . LEU A 1 204 ? 209.337 -12.403 -24.113 1.00 22.46 204 LEU A O 1
ATOM 1501 N N . ASN A 1 205 ? 210.345 -13.680 -25.687 1.00 23.43 205 ASN A N 1
ATOM 1502 C CA . ASN A 1 205 ? 211.475 -12.736 -25.973 1.00 23.71 205 ASN A CA 1
ATOM 1503 C C . ASN A 1 205 ? 210.952 -11.355 -26.365 1.00 27.39 205 ASN A C 1
ATOM 1504 O O . ASN A 1 205 ? 211.606 -10.340 -26.008 1.00 24.37 205 ASN A O 1
ATOM 1509 N N . GLN A 1 206 ? 209.797 -11.303 -27.053 1.00 21.43 206 GLN A N 1
ATOM 1510 C CA . GLN A 1 206 ? 209.176 -10.044 -27.537 1.00 22.34 206 GLN A CA 1
ATOM 1511 C C . GLN A 1 206 ? 208.231 -9.380 -26.579 1.00 19.80 206 GLN A C 1
ATOM 1512 O O . GLN A 1 206 ? 207.617 -8.336 -26.928 1.00 22.88 206 GLN A O 1
ATOM 1518 N N . GLY A 1 207 ? 208.138 -9.877 -25.349 1.00 20.32 207 GLY A N 1
ATOM 1519 C CA . GLY A 1 207 ? 207.317 -9.316 -24.346 1.00 19.26 207 GLY A CA 1
ATOM 1520 C C . GLY A 1 207 ? 205.841 -9.540 -24.580 1.00 24.03 207 GLY A C 1
ATOM 1521 O O . GLY A 1 207 ? 205.029 -8.799 -24.014 1.00 23.24 207 GLY A O 1
ATOM 1522 N N . ARG A 1 208 ? 205.514 -10.582 -25.358 1.00 20.14 208 ARG A N 1
ATOM 1523 C CA . ARG A 1 208 ? 204.114 -10.821 -25.766 1.00 21.07 208 ARG A CA 1
ATOM 1524 C C . ARG A 1 208 ? 203.601 -12.191 -25.312 1.00 21.54 208 ARG A C 1
ATOM 1525 O O . ARG A 1 208 ? 202.596 -12.642 -25.869 1.00 23.28 208 ARG A O 1
ATOM 1533 N N . LEU A 1 209 ? 204.218 -12.758 -24.283 1.00 18.65 209 LEU A N 1
ATOM 1534 C CA . LEU A 1 209 ? 203.732 -14.051 -23.686 1.00 19.38 209 LEU A CA 1
ATOM 1535 C C . LEU A 1 209 ? 203.152 -13.896 -22.307 1.00 22.62 209 LEU A C 1
ATOM 1536 O O . LEU A 1 209 ? 203.849 -13.518 -21.354 1.00 25.93 209 LEU A O 1
ATOM 1541 N N . ALA A 1 210 ? 201.852 -14.208 -22.162 1.00 18.82 210 ALA A N 1
ATOM 1542 C CA . ALA A 1 210 ? 201.213 -14.238 -20.885 1.00 18.30 210 ALA A CA 1
ATOM 1543 C C . ALA A 1 210 ? 201.221 -15.657 -20.335 1.00 19.10 210 ALA A C 1
ATOM 1544 O O . ALA A 1 210 ? 201.110 -16.612 -21.099 1.00 18.32 210 ALA A O 1
ATOM 1546 N N . VAL A 1 211 ? 201.359 -15.766 -19.022 1.00 23.83 211 VAL A N 1
ATOM 1547 C CA . VAL A 1 211 ? 201.395 -17.073 -18.349 1.00 22.94 211 VAL A CA 1
ATOM 1548 C C . VAL A 1 211 ? 200.489 -17.024 -17.134 1.00 31.16 211 VAL A C 1
ATOM 1549 O O . VAL A 1 211 ? 200.512 -16.078 -16.356 1.00 31.38 211 VAL A O 1
ATOM 1553 N N . GLU A 1 212 ? 199.654 -18.041 -16.965 1.00 25.27 212 GLU A N 1
ATOM 1554 C CA . GLU A 1 212 ? 198.919 -18.176 -15.723 1.00 29.06 212 GLU A CA 1
ATOM 1555 C C . GLU A 1 212 ? 199.102 -19.551 -15.111 1.00 29.76 212 GLU A C 1
ATOM 1556 O O . GLU A 1 212 ? 199.020 -20.553 -15.822 1.00 22.90 212 GLU A O 1
ATOM 1562 N N . VAL A 1 213 ? 199.341 -19.604 -13.796 1.00 30.60 213 VAL A N 1
ATOM 1563 C CA . VAL A 1 213 ? 199.333 -20.866 -13.075 1.00 29.83 213 VAL A CA 1
ATOM 1564 C C . VAL A 1 213 ? 197.877 -21.318 -13.034 1.00 27.53 213 VAL A C 1
ATOM 1565 O O . VAL A 1 213 ? 196.947 -20.540 -12.828 1.00 27.64 213 VAL A O 1
ATOM 1569 N N . LEU A 1 214 ? 197.663 -22.611 -13.271 1.00 28.80 214 LEU A N 1
ATOM 1570 C CA . LEU A 1 214 ? 196.322 -23.129 -13.183 1.00 25.39 214 LEU A CA 1
ATOM 1571 C C . LEU A 1 214 ? 195.831 -23.055 -11.726 1.00 24.13 214 LEU A C 1
ATOM 1572 O O . LEU A 1 214 ? 196.605 -23.152 -10.777 1.00 26.48 214 LEU A O 1
ATOM 1577 N N . ALA A 1 215 ? 194.536 -22.882 -11.602 1.00 24.13 215 ALA A N 1
ATOM 1578 C CA . ALA A 1 215 ? 193.874 -22.765 -10.325 1.00 26.18 215 ALA A CA 1
ATOM 1579 C C . ALA A 1 215 ? 194.057 -23.944 -9.362 1.00 32.76 215 ALA A C 1
ATOM 1580 O O . ALA A 1 215 ? 194.294 -25.109 -9.750 1.00 27.48 215 ALA A O 1
ATOM 1582 N N . ARG A 1 216 ? 193.988 -23.622 -8.079 1.00 28.51 216 ARG A N 1
ATOM 1583 C CA . ARG A 1 216 ? 193.996 -24.644 -7.038 1.00 32.40 216 ARG A CA 1
ATOM 1584 C C . ARG A 1 216 ? 192.861 -25.618 -7.304 1.00 25.07 216 ARG A C 1
ATOM 1585 O O . ARG A 1 216 ? 191.749 -25.194 -7.604 1.00 29.06 216 ARG A O 1
ATOM 1587 N N . GLY A 1 217 ? 193.162 -26.916 -7.213 1.00 26.66 217 GLY A N 1
ATOM 1588 C CA . GLY A 1 217 ? 192.152 -27.959 -7.348 1.00 24.58 217 GLY A CA 1
ATOM 1589 C C . GLY A 1 217 ? 192.014 -28.454 -8.782 1.00 23.81 217 GLY A C 1
ATOM 1590 O O . GLY A 1 217 ? 191.091 -29.231 -9.118 1.00 25.01 217 GLY A O 1
ATOM 1591 N N . THR A 1 218 ? 192.843 -27.922 -9.664 1.00 23.01 218 THR A N 1
ATOM 1592 C CA . THR A 1 218 ? 192.794 -28.391 -11.075 1.00 21.88 218 THR A CA 1
ATOM 1593 C C . THR A 1 218 ? 193.624 -29.650 -11.223 1.00 18.73 218 THR A C 1
ATOM 1594 O O . THR A 1 218 ? 194.664 -29.849 -10.556 1.00 22.22 218 THR A O 1
ATOM 1598 N N . ALA A 1 219 ? 193.134 -30.519 -12.114 1.00 20.96 219 ALA A N 1
ATOM 1599 C CA . ALA A 1 219 ? 193.884 -31.677 -12.570 1.00 19.08 219 ALA A CA 1
ATOM 1600 C C . ALA A 1 219 ? 194.338 -31.420 -14.005 1.00 17.18 219 ALA A C 1
ATOM 1601 O O . ALA A 1 219 ? 193.518 -31.118 -14.842 1.00 18.94 219 ALA A O 1
ATOM 1603 N N . TRP A 1 220 ? 195.625 -31.583 -14.217 1.00 16.77 220 TRP A N 1
ATOM 1604 C CA . TRP A 1 220 ? 196.197 -31.635 -15.558 1.00 17.40 220 TRP A CA 1
ATOM 1605 C C . TRP A 1 220 ? 196.897 -32.991 -15.701 1.00 18.49 220 TRP A C 1
ATOM 1606 O O . TRP A 1 220 ? 197.686 -33.401 -14.843 1.00 20.06 220 TRP A O 1
ATOM 1617 N N . LEU A 1 221 ? 196.611 -33.690 -16.797 1.00 15.00 221 LEU A N 1
ATOM 1618 C CA . LEU A 1 221 ? 197.183 -34.992 -17.032 1.00 15.91 221 LEU A CA 1
ATOM 1619 C C . LEU A 1 221 ? 197.686 -35.120 -18.448 1.00 15.69 221 LEU A C 1
ATOM 1620 O O . LEU A 1 221 ? 197.073 -34.587 -19.367 1.00 15.46 221 LEU A O 1
ATOM 1625 N N . ASP A 1 222 ? 198.770 -35.866 -18.596 1.00 17.07 222 ASP A N 1
ATOM 1626 C CA . ASP A 1 222 ? 199.281 -36.242 -19.889 1.00 17.95 222 ASP A CA 1
ATOM 1627 C C . ASP A 1 222 ? 199.211 -37.772 -19.863 1.00 19.25 222 ASP A C 1
ATOM 1628 O O . ASP A 1 222 ? 199.575 -38.386 -18.844 1.00 19.13 222 ASP A O 1
ATOM 1633 N N . THR A 1 223 ? 198.630 -38.387 -20.877 1.00 15.20 223 THR A N 1
ATOM 1634 C CA . THR A 1 223 ? 198.417 -39.835 -20.818 1.00 14.93 223 THR A CA 1
ATOM 1635 C C . THR A 1 223 ? 199.426 -40.686 -21.609 1.00 16.62 223 THR A C 1
ATOM 1636 O O . THR A 1 223 ? 199.151 -41.810 -21.949 1.00 17.84 223 THR A O 1
ATOM 1640 N N . GLY A 1 224 ? 200.629 -40.205 -21.772 1.00 12.74 224 GLY A N 1
ATOM 1641 C CA . GLY A 1 224 ? 201.549 -40.857 -22.684 1.00 14.67 224 GLY A CA 1
ATOM 1642 C C . GLY A 1 224 ? 202.518 -41.883 -22.138 1.00 13.36 224 GLY A C 1
ATOM 1643 O O . GLY A 1 224 ? 203.446 -42.239 -22.831 1.00 14.04 224 GLY A O 1
ATOM 1644 N N . THR A 1 225 ? 202.314 -42.328 -20.908 1.00 13.44 225 THR A N 1
ATOM 1645 C CA . THR A 1 225 ? 203.016 -43.464 -20.341 1.00 15.40 225 THR A CA 1
ATOM 1646 C C . THR A 1 225 ? 202.054 -44.482 -19.797 1.00 13.16 225 THR A C 1
ATOM 1647 O O . THR A 1 225 ? 200.888 -44.205 -19.570 1.00 12.35 225 THR A O 1
ATOM 1651 N N . PHE A 1 226 ? 202.521 -45.702 -19.542 1.00 13.52 226 PHE A N 1
ATOM 1652 C CA . PHE A 1 226 ? 201.542 -46.698 -19.051 1.00 13.72 226 PHE A CA 1
ATOM 1653 C C . PHE A 1 226 ? 200.890 -46.267 -17.733 1.00 13.12 226 PHE A C 1
ATOM 1654 O O . PHE A 1 226 ? 199.666 -46.363 -17.540 1.00 13.16 226 PHE A O 1
ATOM 1662 N N . ASP A 1 227 ? 201.715 -45.758 -16.813 1.00 15.69 227 ASP A N 1
ATOM 1663 C CA . ASP A 1 227 ? 201.203 -45.382 -15.532 1.00 13.71 227 ASP A CA 1
ATOM 1664 C C . ASP A 1 227 ? 200.315 -44.126 -15.626 1.00 11.40 227 ASP A C 1
ATOM 1665 O O . ASP A 1 227 ? 199.295 -44.026 -14.927 1.00 13.21 227 ASP A O 1
ATOM 1670 N N . SER A 1 228 ? 200.680 -43.152 -16.485 1.00 12.30 228 SER A N 1
ATOM 1671 C CA . SER A 1 228 ? 199.861 -41.958 -16.553 1.00 13.01 228 SER A CA 1
ATOM 1672 C C . SER A 1 228 ? 198.547 -42.163 -17.238 1.00 11.64 228 SER A C 1
ATOM 1673 O O . SER A 1 228 ? 197.513 -41.549 -16.855 1.00 12.76 228 SER A O 1
ATOM 1676 N N . LEU A 1 229 ? 198.518 -43.052 -18.256 1.00 11.04 229 LEU A N 1
ATOM 1677 C CA . LEU A 1 229 ? 197.261 -43.437 -18.855 1.00 11.38 229 LEU A CA 1
ATOM 1678 C C . LEU A 1 229 ? 196.299 -44.102 -17.850 1.00 13.27 229 LEU A C 1
ATOM 1679 O O . LEU A 1 229 ? 195.087 -43.766 -17.811 1.00 13.06 229 LEU A O 1
ATOM 1684 N N . LEU A 1 230 ? 196.833 -45.032 -17.056 1.00 12.67 230 LEU A N 1
ATOM 1685 C CA . LEU A 1 230 ? 196.005 -45.780 -16.148 1.00 12.62 230 LEU A CA 1
ATOM 1686 C C . LEU A 1 230 ? 195.561 -44.912 -14.938 1.00 12.46 230 LEU A C 1
ATOM 1687 O O . LEU A 1 230 ? 194.382 -44.887 -14.599 1.00 13.64 230 LEU A O 1
ATOM 1692 N N . ASP A 1 231 ? 196.472 -44.073 -14.455 1.00 13.95 231 ASP A N 1
ATOM 1693 C CA . ASP A 1 231 ? 196.113 -43.086 -13.428 1.00 14.59 231 ASP A CA 1
ATOM 1694 C C . ASP A 1 231 ? 194.990 -42.158 -13.918 1.00 13.64 231 ASP A C 1
ATOM 1695 O O . ASP A 1 231 ? 194.060 -41.798 -13.185 1.00 14.93 231 ASP A O 1
ATOM 1700 N N . ALA A 1 232 ? 195.026 -41.753 -15.207 1.00 11.84 232 ALA A N 1
ATOM 1701 C CA . ALA A 1 232 ? 193.976 -40.928 -15.703 1.00 12.84 232 ALA A CA 1
ATOM 1702 C C . ALA A 1 232 ? 192.612 -41.586 -15.712 1.00 13.10 232 ALA A C 1
ATOM 1703 O O . ALA A 1 232 ? 191.599 -41.013 -15.340 1.00 13.18 232 ALA A O 1
ATOM 1705 N N . ALA A 1 233 ? 192.579 -42.831 -16.224 1.00 12.41 233 ALA A N 1
ATOM 1706 C CA . ALA A 1 233 ? 191.352 -43.570 -16.264 1.00 11.54 233 ALA A CA 1
ATOM 1707 C C . ALA A 1 233 ? 190.783 -43.807 -14.817 1.00 11.41 233 ALA A C 1
ATOM 1708 O O . ALA A 1 233 ? 189.569 -43.634 -14.608 1.00 13.54 233 ALA A O 1
ATOM 1710 N N . ASP A 1 234 ? 191.673 -44.162 -13.923 1.00 14.61 234 ASP A N 1
ATOM 1711 C CA . ASP A 1 234 ? 191.288 -44.361 -12.491 1.00 15.14 234 ASP A CA 1
ATOM 1712 C C . ASP A 1 234 ? 190.641 -43.046 -11.940 1.00 16.86 234 ASP A C 1
ATOM 1713 O O . ASP A 1 234 ? 189.621 -43.071 -11.212 1.00 15.75 234 ASP A O 1
ATOM 1718 N N . PHE A 1 235 ? 191.238 -41.891 -12.278 1.00 14.09 235 PHE A N 1
ATOM 1719 C CA . PHE A 1 235 ? 190.711 -40.590 -11.850 1.00 16.10 235 PHE A CA 1
ATOM 1720 C C . PHE A 1 235 ? 189.338 -40.316 -12.365 1.00 14.51 235 PHE A C 1
ATOM 1721 O O . PHE A 1 235 ? 188.455 -39.879 -11.618 1.00 14.46 235 PHE A O 1
ATOM 1729 N N . VAL A 1 236 ? 189.120 -40.505 -13.683 1.00 12.12 236 VAL A N 1
ATOM 1730 C CA . VAL A 1 236 ? 187.852 -40.216 -14.250 1.00 13.58 236 VAL A CA 1
ATOM 1731 C C . VAL A 1 236 ? 186.764 -41.089 -13.623 1.00 13.28 236 VAL A C 1
ATOM 1732 O O . VAL A 1 236 ? 185.687 -40.644 -13.300 1.00 14.44 236 VAL A O 1
ATOM 1736 N N . ARG A 1 237 ? 187.056 -42.378 -13.426 1.00 14.59 237 ARG A N 1
ATOM 1737 C CA . ARG A 1 237 ? 186.070 -43.235 -12.792 1.00 15.38 237 ARG A CA 1
ATOM 1738 C C . ARG A 1 237 ? 185.761 -42.781 -11.372 1.00 14.84 237 ARG A C 1
ATOM 1739 O O . ARG A 1 237 ? 184.597 -42.854 -10.942 1.00 15.51 237 ARG A O 1
ATOM 1747 N N . THR A 1 238 ? 186.800 -42.366 -10.682 1.00 15.56 238 THR A N 1
ATOM 1748 C CA . THR A 1 238 ? 186.652 -41.937 -9.256 1.00 15.46 238 THR A CA 1
ATOM 1749 C C . THR A 1 238 ? 185.685 -40.767 -9.239 1.00 17.91 238 THR A C 1
ATOM 1750 O O . THR A 1 238 ? 184.729 -40.734 -8.431 1.00 17.69 238 THR A O 1
ATOM 1754 N N . LEU A 1 239 ? 185.854 -39.804 -10.154 1.00 16.12 239 LEU A N 1
ATOM 1755 C CA . LEU A 1 239 ? 184.922 -38.682 -10.215 1.00 17.54 239 LEU A CA 1
ATOM 1756 C C . LEU A 1 239 ? 183.478 -39.104 -10.344 1.00 18.44 239 LEU A C 1
ATOM 1757 O O . LEU A 1 239 ? 182.572 -38.547 -9.705 1.00 17.52 239 LEU A O 1
ATOM 1762 N N . GLU A 1 240 ? 183.213 -40.093 -11.194 1.00 15.68 240 GLU A N 1
ATOM 1763 C CA . GLU A 1 240 ? 181.887 -40.603 -11.348 1.00 16.77 240 GLU A CA 1
ATOM 1764 C C . GLU A 1 240 ? 181.361 -41.329 -10.114 1.00 18.43 240 GLU A C 1
ATOM 1765 O O . GLU A 1 240 ? 180.240 -41.074 -9.681 1.00 20.05 240 GLU A O 1
ATOM 1771 N N . ARG A 1 241 ? 182.145 -42.251 -9.611 1.00 18.83 241 ARG A N 1
ATOM 1772 C CA . ARG A 1 241 ? 181.688 -43.132 -8.538 1.00 19.09 241 ARG A CA 1
ATOM 1773 C C . ARG A 1 241 ? 181.510 -42.351 -7.229 1.00 21.87 241 ARG A C 1
ATOM 1774 O O . ARG A 1 241 ? 180.600 -42.657 -6.462 1.00 21.72 241 ARG A O 1
ATOM 1782 N N . ARG A 1 242 ? 182.368 -41.364 -6.985 1.00 18.58 242 ARG A N 1
ATOM 1783 C CA . ARG A 1 242 ? 182.424 -40.640 -5.696 1.00 20.70 242 ARG A CA 1
ATOM 1784 C C . ARG A 1 242 ? 181.676 -39.283 -5.703 1.00 26.11 242 ARG A C 1
ATOM 1785 O O . ARG A 1 242 ? 181.053 -38.903 -4.688 1.00 23.40 242 ARG A O 1
ATOM 1793 N N . GLN A 1 243 ? 181.693 -38.580 -6.834 1.00 22.61 243 GLN A N 1
ATOM 1794 C CA . GLN A 1 243 ? 181.056 -37.276 -6.953 1.00 22.54 243 GLN A CA 1
ATOM 1795 C C . GLN A 1 243 ? 179.900 -37.214 -7.935 1.00 23.52 243 GLN A C 1
ATOM 1796 O O . GLN A 1 243 ? 179.289 -36.169 -8.086 1.00 23.98 243 GLN A O 1
ATOM 1802 N N . GLY A 1 244 ? 179.605 -38.312 -8.639 1.00 20.14 244 GLY A N 1
ATOM 1803 C CA . GLY A 1 244 ? 178.480 -38.369 -9.513 1.00 21.49 244 GLY A CA 1
ATOM 1804 C C . GLY A 1 244 ? 178.698 -37.588 -10.808 1.00 24.73 244 GLY A C 1
ATOM 1805 O O . GLY A 1 244 ? 177.751 -37.239 -11.491 1.00 27.92 244 GLY A O 1
ATOM 1806 N N . LEU A 1 245 ? 179.942 -37.319 -11.146 1.00 20.62 245 LEU A N 1
ATOM 1807 C CA . LEU A 1 245 ? 180.243 -36.420 -12.248 1.00 19.85 245 LEU A CA 1
ATOM 1808 C C . LEU A 1 245 ? 180.829 -37.220 -13.399 1.00 22.23 245 LEU A C 1
ATOM 1809 O O . LEU A 1 245 ? 181.788 -37.996 -13.199 1.00 22.10 245 LEU A O 1
ATOM 1814 N N . LYS A 1 246 ? 180.276 -36.991 -14.573 1.00 24.34 246 LYS A N 1
ATOM 1815 C CA . LYS A 1 246 ? 180.942 -37.372 -15.818 1.00 24.75 246 LYS A CA 1
ATOM 1816 C C . LYS A 1 246 ? 181.634 -36.133 -16.360 1.00 27.84 246 LYS A C 1
ATOM 1817 O O . LYS A 1 246 ? 181.091 -35.012 -16.273 1.00 29.47 246 LYS A O 1
ATOM 1823 N N . VAL A 1 247 ? 182.833 -36.316 -16.909 1.00 21.24 247 VAL A N 1
ATOM 1824 C CA . VAL A 1 247 ? 183.607 -35.173 -17.362 1.00 23.74 247 VAL A CA 1
ATOM 1825 C C . VAL A 1 247 ? 184.019 -35.270 -18.813 1.00 21.63 247 VAL A C 1
ATOM 1826 O O . VAL A 1 247 ? 184.192 -36.369 -19.357 1.00 19.29 247 VAL A O 1
ATOM 1830 N N . SER A 1 248 ? 184.109 -34.105 -19.452 1.00 16.93 248 SER A N 1
ATOM 1831 C CA . SER A 1 248 ? 184.493 -34.040 -20.877 1.00 16.62 248 SER A CA 1
ATOM 1832 C C . SER A 1 248 ? 183.584 -34.848 -21.791 1.00 17.50 248 SER A C 1
ATOM 1833 O O . SER A 1 248 ? 184.057 -35.603 -22.671 1.00 15.56 248 SER A O 1
ATOM 1836 N N . ILE A 1 249 ? 182.270 -34.736 -21.581 1.00 18.11 249 ILE A N 1
ATOM 1837 C CA . ILE A 1 249 ? 181.295 -35.404 -22.432 1.00 15.99 249 ILE A CA 1
ATOM 1838 C C . ILE A 1 249 ? 180.904 -34.395 -23.525 1.00 17.41 249 ILE A C 1
ATOM 1839 O O . ILE A 1 249 ? 180.161 -33.421 -23.233 1.00 16.49 249 ILE A O 1
ATOM 1844 N N . PRO A 1 250 ? 181.358 -34.592 -24.765 1.00 14.78 250 PRO A N 1
ATOM 1845 C CA . PRO A 1 250 ? 181.120 -33.582 -25.787 1.00 16.10 250 PRO A CA 1
ATOM 1846 C C . PRO A 1 250 ? 179.655 -33.308 -26.106 1.00 18.43 250 PRO A C 1
ATOM 1847 O O . PRO A 1 250 ? 179.277 -32.148 -26.410 1.00 16.94 250 PRO A O 1
ATOM 1851 N N . GLU A 1 251 ? 178.832 -34.353 -26.027 1.00 16.71 251 GLU A N 1
ATOM 1852 C CA . GLU A 1 251 ? 177.379 -34.150 -26.295 1.00 17.90 251 GLU A CA 1
ATOM 1853 C C . GLU A 1 251 ? 176.772 -33.163 -25.305 1.00 19.73 251 GLU A C 1
ATOM 1854 O O . GLU A 1 251 ? 175.916 -32.359 -25.646 1.00 20.56 251 GLU A O 1
ATOM 1860 N N . GLU A 1 252 ? 177.181 -33.268 -24.068 1.00 16.70 252 GLU A N 1
ATOM 1861 C CA . GLU A 1 252 ? 176.653 -32.448 -22.992 1.00 17.92 252 GLU A CA 1
ATOM 1862 C C . GLU A 1 252 ? 177.157 -31.025 -23.193 1.00 19.49 252 GLU A C 1
ATOM 1863 O O . GLU A 1 252 ? 176.413 -30.041 -23.042 1.00 20.16 252 GLU A O 1
ATOM 1869 N N . VAL A 1 253 ? 178.428 -30.894 -23.544 1.00 19.92 253 VAL A N 1
ATOM 1870 C CA . VAL A 1 253 ? 178.980 -29.560 -23.739 1.00 21.09 253 VAL A CA 1
ATOM 1871 C C . VAL A 1 253 ? 178.260 -28.892 -24.881 1.00 18.73 253 VAL A C 1
ATOM 1872 O O . VAL A 1 253 ? 177.888 -27.702 -24.753 1.00 21.59 253 VAL A O 1
ATOM 1876 N N . ALA A 1 254 ? 178.067 -29.602 -25.992 1.00 16.82 254 ALA A N 1
ATOM 1877 C CA . ALA A 1 254 ? 177.387 -29.061 -27.161 1.00 20.55 254 ALA A CA 1
ATOM 1878 C C . ALA A 1 254 ? 175.960 -28.643 -26.771 1.00 21.91 254 ALA A C 1
ATOM 1879 O O . ALA A 1 254 ? 175.489 -27.552 -27.119 1.00 22.41 254 ALA A O 1
ATOM 1881 N N . TRP A 1 255 ? 175.294 -29.490 -26.010 1.00 22.48 255 TRP A N 1
ATOM 1882 C CA . TRP A 1 255 ? 173.921 -29.202 -25.559 1.00 24.05 255 TRP A CA 1
ATOM 1883 C C . TRP A 1 255 ? 173.839 -27.936 -24.695 1.00 25.87 255 TRP A C 1
ATOM 1884 O O . TRP A 1 255 ? 172.974 -27.061 -24.947 1.00 24.73 255 TRP A O 1
ATOM 1895 N N . ARG A 1 256 ? 174.737 -27.810 -23.727 1.00 25.49 256 ARG A N 1
ATOM 1896 C CA . ARG A 1 256 ? 174.742 -26.650 -22.833 1.00 26.35 256 ARG A CA 1
ATOM 1897 C C . ARG A 1 256 ? 175.108 -25.361 -23.559 1.00 30.42 256 ARG A C 1
ATOM 1898 O O . ARG A 1 256 ? 174.629 -24.283 -23.162 1.00 31.36 256 ARG A O 1
ATOM 1906 N N . MET A 1 257 ? 175.953 -25.456 -24.591 1.00 26.32 257 MET A N 1
ATOM 1907 C CA . MET A 1 257 ? 176.282 -24.287 -25.438 1.00 29.47 257 MET A CA 1
ATOM 1908 C C . MET A 1 257 ? 175.220 -23.929 -26.474 1.00 29.97 257 MET A C 1
ATOM 1909 O O . MET A 1 257 ? 175.359 -22.933 -27.206 1.00 31.36 257 MET A O 1
ATOM 1914 N N . GLY A 1 258 ? 174.174 -24.742 -26.587 1.00 26.20 258 GLY A N 1
ATOM 1915 C CA . GLY A 1 258 ? 173.199 -24.586 -27.668 1.00 26.84 258 GLY A CA 1
ATOM 1916 C C . GLY A 1 258 ? 173.573 -24.942 -29.086 1.00 27.36 258 GLY A C 1
ATOM 1917 O O . GLY A 1 258 ? 172.929 -24.525 -30.025 1.00 31.03 258 GLY A O 1
ATOM 1918 N N . TRP A 1 259 ? 174.602 -25.769 -29.262 1.00 22.30 259 TRP A N 1
ATOM 1919 C CA . TRP A 1 259 ? 175.022 -26.244 -30.559 1.00 21.94 259 TRP A CA 1
ATOM 1920 C C . TRP A 1 259 ? 174.242 -27.499 -30.990 1.00 22.70 259 TRP A C 1
ATOM 1921 O O . TRP A 1 259 ? 174.169 -27.783 -32.167 1.00 28.00 259 TRP A O 1
ATOM 1932 N N . ILE A 1 260 ? 173.669 -28.221 -30.030 1.00 23.51 260 ILE A N 1
ATOM 1933 C CA . ILE A 1 260 ? 172.692 -29.268 -30.339 1.00 23.42 260 ILE A CA 1
ATOM 1934 C C . ILE A 1 260 ? 171.483 -29.038 -29.439 1.00 21.78 260 ILE A C 1
ATOM 1935 O O . ILE A 1 260 ? 171.608 -28.542 -28.314 1.00 25.80 260 ILE A O 1
ATOM 1940 N N . ASP A 1 261 ? 170.306 -29.454 -29.926 1.00 27.91 261 ASP A N 1
ATOM 1941 C CA . ASP A 1 261 ? 169.086 -29.295 -29.177 1.00 29.32 261 ASP A CA 1
ATOM 1942 C C . ASP A 1 261 ? 168.710 -30.604 -28.461 1.00 38.67 261 ASP A C 1
ATOM 1943 O O . ASP A 1 261 ? 169.492 -31.579 -28.473 1.00 27.21 261 ASP A O 1
ATOM 1948 N N . ASP A 1 262 ? 167.535 -30.606 -27.826 1.00 33.62 262 ASP A N 1
ATOM 1949 C CA . ASP A 1 262 ? 167.064 -31.741 -27.029 1.00 35.40 262 ASP A CA 1
ATOM 1950 C C . ASP A 1 262 ? 166.874 -32.986 -27.864 1.00 34.57 262 ASP A C 1
ATOM 1951 O O . ASP A 1 262 ? 167.185 -34.097 -27.419 1.00 31.67 262 ASP A O 1
ATOM 1956 N N . GLU A 1 263 ? 166.377 -32.815 -29.084 1.00 36.94 263 GLU A N 1
ATOM 1957 C CA . GLU A 1 263 ? 166.045 -33.960 -29.919 1.00 35.59 263 GLU A CA 1
ATOM 1958 C C . GLU A 1 263 ? 167.333 -34.625 -30.350 1.00 33.95 263 GLU A C 1
ATOM 1959 O O . GLU A 1 263 ? 167.421 -35.859 -30.397 1.00 30.31 263 GLU A O 1
ATOM 1965 N N . GLN A 1 264 ? 168.326 -33.802 -30.686 1.00 29.84 264 GLN A N 1
ATOM 1966 C CA . GLN A 1 264 ? 169.643 -34.312 -31.106 1.00 26.98 264 GLN A CA 1
ATOM 1967 C C . GLN A 1 264 ? 170.324 -35.034 -29.941 1.00 29.02 264 GLN A C 1
ATOM 1968 O O . GLN A 1 264 ? 170.950 -36.087 -30.130 1.00 29.83 264 GLN A O 1
ATOM 1974 N N . LEU A 1 265 ? 170.212 -34.479 -28.747 1.00 24.32 265 LEU A N 1
ATOM 1975 C CA . LEU A 1 265 ? 170.787 -35.118 -27.580 1.00 24.27 265 LEU A CA 1
ATOM 1976 C C . LEU A 1 265 ? 170.191 -36.507 -27.363 1.00 32.10 265 LEU A C 1
ATOM 1977 O O . LEU A 1 265 ? 170.922 -37.469 -27.085 1.00 24.65 265 LEU A O 1
ATOM 1982 N N . VAL A 1 266 ? 168.865 -36.614 -27.455 1.00 28.03 266 VAL A N 1
ATOM 1983 C CA . VAL A 1 266 ? 168.214 -37.936 -27.305 1.00 24.61 266 VAL A CA 1
ATOM 1984 C C . VAL A 1 266 ? 168.613 -38.902 -28.420 1.00 26.57 266 VAL A C 1
ATOM 1985 O O . VAL A 1 266 ? 168.772 -40.109 -28.160 1.00 30.58 266 VAL A O 1
ATOM 1989 N N . GLN A 1 267 ? 168.807 -38.427 -29.644 1.00 25.17 267 GLN A N 1
ATOM 1990 C CA . GLN A 1 267 ? 169.233 -39.316 -30.710 1.00 27.70 267 GLN A CA 1
ATOM 1991 C C . GLN A 1 267 ? 170.636 -39.855 -30.357 1.00 31.43 267 GLN A C 1
ATOM 1992 O O . GLN A 1 267 ? 170.908 -41.055 -30.507 1.00 30.43 267 GLN A O 1
ATOM 1998 N N . ARG A 1 268 ? 171.499 -39.000 -29.815 1.00 30.67 268 ARG A N 1
ATOM 1999 C CA . ARG A 1 268 ? 172.821 -39.493 -29.343 1.00 30.89 268 ARG A CA 1
ATOM 2000 C C . ARG A 1 268 ? 172.713 -40.523 -28.228 1.00 29.50 268 ARG A C 1
ATOM 2001 O O . ARG A 1 268 ? 173.421 -41.523 -28.237 1.00 34.07 268 ARG A O 1
ATOM 2009 N N . ALA A 1 269 ? 171.875 -40.261 -27.234 1.00 26.08 269 ALA A N 1
ATOM 2010 C CA . ALA A 1 269 ? 171.707 -41.165 -26.112 1.00 27.28 269 ALA A CA 1
ATOM 2011 C C . ALA A 1 269 ? 171.303 -42.556 -26.613 1.00 29.89 269 ALA A C 1
ATOM 2012 O O . ALA A 1 269 ? 171.875 -43.578 -26.207 1.00 31.59 269 ALA A O 1
ATOM 2014 N N . ARG A 1 270 ? 170.340 -42.600 -27.520 1.00 33.72 270 ARG A N 1
ATOM 2015 C CA . ARG A 1 270 ? 169.820 -43.882 -27.993 1.00 35.39 270 ARG A CA 1
ATOM 2016 C C . ARG A 1 270 ? 170.893 -44.730 -28.655 1.00 38.77 270 ARG A C 1
ATOM 2017 O O . ARG A 1 270 ? 170.897 -45.959 -28.491 1.00 41.43 270 ARG A O 1
ATOM 2025 N N . ALA A 1 271 ? 171.817 -44.091 -29.382 1.00 33.88 271 ALA A N 1
ATOM 2026 C CA . ALA A 1 271 ? 172.897 -44.814 -30.035 1.00 31.83 271 ALA A CA 1
ATOM 2027 C C . ALA A 1 271 ? 173.907 -45.421 -29.053 1.00 28.33 271 ALA A C 1
ATOM 2028 O O . ALA A 1 271 ? 174.674 -46.281 -29.448 1.00 27.88 271 ALA A O 1
ATOM 2030 N N . LEU A 1 272 ? 173.894 -44.981 -27.795 1.00 26.57 272 LEU A N 1
ATOM 2031 C CA . LEU A 1 272 ? 174.973 -45.261 -26.825 1.00 22.44 272 LEU A CA 1
ATOM 2032 C C . LEU A 1 272 ? 174.386 -45.940 -25.572 1.00 21.75 272 LEU A C 1
ATOM 2033 O O . LEU A 1 272 ? 174.948 -45.892 -24.480 1.00 19.63 272 LEU A O 1
ATOM 2038 N N . VAL A 1 273 ? 173.236 -46.604 -25.753 1.00 28.22 273 VAL A N 1
ATOM 2039 C CA . VAL A 1 273 ? 172.542 -47.236 -24.633 1.00 29.13 273 VAL A CA 1
ATOM 2040 C C . VAL A 1 273 ? 173.246 -48.455 -23.980 1.00 24.91 273 VAL A C 1
ATOM 2041 O O . VAL A 1 273 ? 173.307 -48.542 -22.747 1.00 26.35 273 VAL A O 1
ATOM 2045 N N . LYS A 1 274 ? 173.890 -49.287 -24.782 1.00 24.42 274 LYS A N 1
ATOM 2046 C CA . LYS A 1 274 ? 174.471 -50.542 -24.255 1.00 26.40 274 LYS A CA 1
ATOM 2047 C C . LYS A 1 274 ? 175.647 -50.398 -23.311 1.00 24.45 274 LYS A C 1
ATOM 2048 O O . LYS A 1 274 ? 175.839 -51.223 -22.399 1.00 23.26 274 LYS A O 1
ATOM 2054 N N . SER A 1 275 ? 176.453 -49.333 -23.481 1.00 20.45 275 SER A N 1
ATOM 2055 C CA . SER A 1 275 ? 177.628 -49.151 -22.647 1.00 19.71 275 SER A CA 1
ATOM 2056 C C . SER A 1 275 ? 177.316 -48.408 -21.355 1.00 17.55 275 SER A C 1
ATOM 2057 O O . SER A 1 275 ? 178.115 -48.376 -20.396 1.00 18.35 275 SER A O 1
ATOM 2060 N N . GLY A 1 276 ? 176.145 -47.748 -21.337 1.00 22.06 276 GLY A N 1
ATOM 2061 C CA . GLY A 1 276 ? 175.815 -46.904 -20.223 1.00 22.15 276 GLY A CA 1
ATOM 2062 C C . GLY A 1 276 ? 176.045 -45.432 -20.494 1.00 22.97 276 GLY A C 1
ATOM 2063 O O . GLY A 1 276 ? 175.459 -44.594 -19.862 1.00 22.93 276 GLY A O 1
ATOM 2064 N N . TYR A 1 277 ? 176.897 -45.114 -21.447 1.00 18.16 277 TYR A N 1
ATOM 2065 C CA . TYR A 1 277 ? 177.157 -43.701 -21.754 1.00 17.20 277 TYR A CA 1
ATOM 2066 C C . TYR A 1 277 ? 175.879 -42.957 -22.107 1.00 19.14 277 TYR A C 1
ATOM 2067 O O . TYR A 1 277 ? 175.716 -41.838 -21.610 1.00 20.37 277 TYR A O 1
ATOM 2076 N N . GLY A 1 278 ? 175.032 -43.509 -22.973 1.00 21.25 278 GLY A N 1
ATOM 2077 C CA . GLY A 1 278 ? 173.777 -42.850 -23.364 1.00 22.44 278 GLY A CA 1
ATOM 2078 C C . GLY A 1 278 ? 172.833 -42.593 -22.198 1.00 28.42 278 GLY A C 1
ATOM 2079 O O . GLY A 1 278 ? 172.065 -41.628 -22.217 1.00 25.85 278 GLY A O 1
ATOM 2080 N N . ASN A 1 279 ? 172.858 -43.447 -21.174 1.00 27.04 279 ASN A N 1
ATOM 2081 C CA . ASN A 1 279 ? 171.981 -43.250 -20.011 1.00 29.98 279 ASN A CA 1
ATOM 2082 C C . ASN A 1 279 ? 172.283 -41.955 -19.295 1.00 30.89 279 ASN A C 1
ATOM 2083 O O . ASN A 1 279 ? 171.383 -41.286 -18.808 1.00 29.79 279 ASN A O 1
ATOM 2088 N N . TYR A 1 280 ? 173.566 -41.595 -19.218 1.00 29.74 280 TYR A N 1
ATOM 2089 C CA . TYR A 1 280 ? 173.936 -40.285 -18.729 1.00 29.63 280 TYR A CA 1
ATOM 2090 C C . TYR A 1 280 ? 173.304 -39.149 -19.516 1.00 25.27 280 TYR A C 1
ATOM 2091 O O . TYR A 1 280 ? 172.859 -38.163 -18.911 1.00 30.34 280 TYR A O 1
ATOM 2100 N N . LEU A 1 281 ? 173.288 -39.262 -20.840 1.00 21.27 281 LEU A N 1
ATOM 2101 C CA . LEU A 1 281 ? 172.770 -38.187 -21.704 1.00 23.56 281 LEU A CA 1
ATOM 2102 C C . LEU A 1 281 ? 171.256 -38.033 -21.477 1.00 27.63 281 LEU A C 1
ATOM 2103 O O . LEU A 1 281 ? 170.765 -36.921 -21.373 1.00 27.83 281 LEU A O 1
ATOM 2108 N N . LEU A 1 282 ? 170.558 -39.159 -21.334 1.00 28.88 282 LEU A N 1
ATOM 2109 C CA . LEU A 1 282 ? 169.128 -39.123 -20.993 1.00 33.52 282 LEU A CA 1
ATOM 2110 C C . LEU A 1 282 ? 168.859 -38.433 -19.670 1.00 35.35 282 LEU A C 1
ATOM 2111 O O . LEU A 1 282 ? 167.934 -37.617 -19.576 1.00 37.16 282 LEU A O 1
ATOM 2116 N N . GLU A 1 283 ? 169.652 -38.754 -18.655 1.00 32.20 283 GLU A N 1
ATOM 2117 C CA . GLU A 1 283 ? 169.539 -38.137 -17.362 1.00 35.10 283 GLU A CA 1
ATOM 2118 C C . GLU A 1 283 ? 169.676 -36.624 -17.444 1.00 39.89 283 GLU A C 1
ATOM 2119 O O . GLU A 1 283 ? 169.116 -35.909 -16.628 1.00 40.42 283 GLU A O 1
ATOM 2125 N N . LEU A 1 284 ? 170.424 -36.118 -18.419 1.00 34.16 284 LEU A N 1
ATOM 2126 C CA . LEU A 1 284 ? 170.590 -34.662 -18.523 1.00 35.11 284 LEU A CA 1
ATOM 2127 C C . LEU A 1 284 ? 169.248 -34.007 -18.783 1.00 39.16 284 LEU A C 1
ATOM 2128 O O . LEU A 1 284 ? 168.995 -32.882 -18.358 1.00 44.84 284 LEU A O 1
ATOM 2133 N N . LEU A 1 285 ? 168.417 -34.696 -19.544 1.00 38.51 285 LEU A N 1
ATOM 2134 C CA . LEU A 1 285 ? 167.122 -34.169 -19.888 1.00 41.44 285 LEU A CA 1
ATOM 2135 C C . LEU A 1 285 ? 166.170 -34.321 -18.704 1.00 49.57 285 LEU A C 1
ATOM 2136 O O . LEU A 1 285 ? 165.533 -33.348 -18.297 1.00 54.36 285 LEU A O 1
ATOM 2141 N N . GLU A 1 286 ? 166.112 -35.522 -18.128 1.00 46.93 286 GLU A N 1
ATOM 2142 C CA . GLU A 1 286 ? 165.419 -35.747 -16.852 1.00 47.74 286 GLU A CA 1
ATOM 2143 C C . GLU A 1 286 ? 166.127 -35.060 -15.677 1.00 55.56 286 GLU A C 1
ATOM 2144 O O . GLU A 1 286 ? 166.519 -33.888 -15.748 1.00 61.62 286 GLU A O 1
ATOM 2146 N N . MET B 1 1 ? 175.367 -22.011 18.267 1.00 55.13 1 MET B N 1
ATOM 2147 C CA . MET B 1 1 ? 175.129 -23.474 18.062 1.00 47.85 1 MET B CA 1
ATOM 2148 C C . MET B 1 1 ? 176.273 -24.320 18.641 1.00 41.20 1 MET B C 1
ATOM 2149 O O . MET B 1 1 ? 177.428 -23.905 18.631 1.00 43.27 1 MET B O 1
ATOM 2154 N N . ARG B 1 2 ? 175.930 -25.491 19.166 1.00 45.28 2 ARG B N 1
ATOM 2155 C CA . ARG B 1 2 ? 176.912 -26.412 19.735 1.00 45.72 2 ARG B CA 1
ATOM 2156 C C . ARG B 1 2 ? 176.989 -27.647 18.855 1.00 38.68 2 ARG B C 1
ATOM 2157 O O . ARG B 1 2 ? 176.058 -27.949 18.119 1.00 40.94 2 ARG B O 1
ATOM 2165 N N . GLY B 1 3 ? 178.077 -28.393 18.979 1.00 39.42 3 GLY B N 1
ATOM 2166 C CA . GLY B 1 3 ? 178.260 -29.576 18.163 1.00 36.75 3 GLY B CA 1
ATOM 2167 C C . GLY B 1 3 ? 178.507 -30.857 18.920 1.00 31.83 3 GLY B C 1
ATOM 2168 O O . GLY B 1 3 ? 179.119 -30.861 19.998 1.00 35.25 3 GLY B O 1
ATOM 2169 N N . ILE B 1 4 ? 178.010 -31.944 18.345 1.00 28.78 4 ILE B N 1
ATOM 2170 C CA . ILE B 1 4 ? 178.183 -33.278 18.856 1.00 31.84 4 ILE B CA 1
ATOM 2171 C C . ILE B 1 4 ? 178.621 -34.203 17.722 1.00 33.25 4 ILE B C 1
ATOM 2172 O O . ILE B 1 4 ? 178.023 -34.188 16.646 1.00 31.37 4 ILE B O 1
ATOM 2177 N N . ILE B 1 5 ? 179.625 -35.034 17.996 1.00 28.67 5 ILE B N 1
ATOM 2178 C CA . ILE B 1 5 ? 179.993 -36.127 17.097 1.00 27.24 5 ILE B CA 1
ATOM 2179 C C . ILE B 1 5 ? 179.710 -37.438 17.774 1.00 29.94 5 ILE B C 1
ATOM 2180 O O . ILE B 1 5 ? 180.255 -37.706 18.852 1.00 27.11 5 ILE B O 1
ATOM 2185 N N . LEU B 1 6 ? 178.863 -38.251 17.146 1.00 24.58 6 LEU B N 1
ATOM 2186 C CA . LEU B 1 6 ? 178.683 -39.623 17.517 1.00 26.38 6 LEU B CA 1
ATOM 2187 C C . LEU B 1 6 ? 179.873 -40.465 17.085 1.00 31.24 6 LEU B C 1
ATOM 2188 O O . LEU B 1 6 ? 180.001 -40.850 15.910 1.00 28.71 6 LEU B O 1
ATOM 2193 N N . ALA B 1 7 ? 180.757 -40.731 18.036 1.00 26.82 7 ALA B N 1
ATOM 2194 C CA . ALA B 1 7 ? 181.980 -41.487 17.767 1.00 27.49 7 ALA B CA 1
ATOM 2195 C C . ALA B 1 7 ? 182.049 -42.812 18.526 1.00 25.92 7 ALA B C 1
ATOM 2196 O O . ALA B 1 7 ? 183.125 -43.408 18.685 1.00 22.91 7 ALA B O 1
ATOM 2198 N N . GLY B 1 8 ? 180.886 -43.326 18.932 1.00 25.22 8 GLY B N 1
ATOM 2199 C CA . GLY B 1 8 ? 180.825 -44.633 19.529 1.00 25.59 8 GLY B CA 1
ATOM 2200 C C . GLY B 1 8 ? 180.385 -45.743 18.596 1.00 26.63 8 GLY B C 1
ATOM 2201 O O . GLY B 1 8 ? 180.873 -45.862 17.455 1.00 25.36 8 GLY B O 1
ATOM 2202 N N . GLY B 1 9 ? 179.465 -46.582 19.080 1.00 26.30 9 GLY B N 1
ATOM 2203 C CA . GLY B 1 9 ? 179.023 -47.770 18.382 1.00 26.51 9 GLY B CA 1
ATOM 2204 C C . GLY B 1 9 ? 179.904 -48.996 18.347 1.00 23.14 9 GLY B C 1
ATOM 2205 O O . GLY B 1 9 ? 181.099 -48.993 18.685 1.00 25.93 9 GLY B O 1
ATOM 2206 N N . SER B 1 10 ? 179.334 -50.088 17.891 1.00 21.44 10 SER B N 1
ATOM 2207 C CA . SER B 1 10 ? 180.073 -51.331 17.795 1.00 22.78 10 SER B CA 1
ATOM 2208 C C . SER B 1 10 ? 180.877 -51.540 16.507 1.00 21.88 10 SER B C 1
ATOM 2209 O O . SER B 1 10 ? 181.823 -52.325 16.469 1.00 26.98 10 SER B O 1
ATOM 2212 N N . GLY B 1 11 ? 180.406 -50.953 15.423 1.00 25.87 11 GLY B N 1
ATOM 2213 C CA . GLY B 1 11 ? 181.024 -51.183 14.099 1.00 23.90 11 GLY B CA 1
ATOM 2214 C C . GLY B 1 11 ? 181.026 -52.618 13.624 1.00 19.34 11 GLY B C 1
ATOM 2215 O O . GLY B 1 11 ? 182.058 -53.166 13.170 1.00 22.17 11 GLY B O 1
ATOM 2216 N N . THR B 1 12 ? 179.875 -53.296 13.731 1.00 24.96 12 THR B N 1
ATOM 2217 C CA . THR B 1 12 ? 179.856 -54.725 13.430 1.00 25.52 12 THR B CA 1
ATOM 2218 C C . THR B 1 12 ? 180.189 -55.092 11.969 1.00 22.04 12 THR B C 1
ATOM 2219 O O . THR B 1 12 ? 180.792 -56.121 11.701 1.00 22.42 12 THR B O 1
ATOM 2223 N N . ARG B 1 13 ? 179.808 -54.231 11.029 1.00 27.50 13 ARG B N 1
ATOM 2224 C CA . ARG B 1 13 ? 180.099 -54.497 9.631 1.00 24.03 13 ARG B CA 1
ATOM 2225 C C . ARG B 1 13 ? 181.573 -54.347 9.275 1.00 26.55 13 ARG B C 1
ATOM 2226 O O . ARG B 1 13 ? 181.956 -54.603 8.125 1.00 24.73 13 ARG B O 1
ATOM 2234 N N . LEU B 1 14 ? 182.415 -53.937 10.238 1.00 22.16 14 LEU B N 1
ATOM 2235 C CA . LEU B 1 14 ? 183.841 -54.016 10.066 1.00 21.27 14 LEU B CA 1
ATOM 2236 C C . LEU B 1 14 ? 184.560 -55.047 10.948 1.00 20.98 14 LEU B C 1
ATOM 2237 O O . LEU B 1 14 ? 185.766 -55.104 10.911 1.00 22.30 14 LEU B O 1
ATOM 2242 N N . TYR B 1 15 ? 183.857 -55.925 11.681 1.00 25.42 15 TYR B N 1
ATOM 2243 C CA . TYR B 1 15 ? 184.553 -57.050 12.343 1.00 24.11 15 TYR B CA 1
ATOM 2244 C C . TYR B 1 15 ? 185.346 -57.913 11.361 1.00 23.46 15 TYR B C 1
ATOM 2245 O O . TYR B 1 15 ? 184.832 -58.224 10.263 1.00 25.60 15 TYR B O 1
ATOM 2254 N N . PRO B 1 16 ? 186.593 -58.282 11.667 1.00 20.35 16 PRO B N 1
ATOM 2255 C CA . PRO B 1 16 ? 187.197 -58.187 13.028 1.00 22.79 16 PRO B CA 1
ATOM 2256 C C . PRO B 1 16 ? 188.030 -56.927 13.237 1.00 24.45 16 PRO B C 1
ATOM 2257 O O . PRO B 1 16 ? 188.654 -56.767 14.294 1.00 24.87 16 PRO B O 1
ATOM 2261 N N . ILE B 1 17 ? 188.060 -56.023 12.254 1.00 23.07 17 ILE B N 1
ATOM 2262 C CA . ILE B 1 17 ? 188.880 -54.816 12.391 1.00 24.44 17 ILE B CA 1
ATOM 2263 C C . ILE B 1 17 ? 188.493 -54.064 13.671 1.00 23.46 17 ILE B C 1
ATOM 2264 O O . ILE B 1 17 ? 189.352 -53.713 14.482 1.00 24.60 17 ILE B O 1
ATOM 2269 N N . THR B 1 18 ? 187.191 -53.871 13.869 1.00 20.84 18 THR B N 1
ATOM 2270 C CA . THR B 1 18 ? 186.673 -53.022 14.910 1.00 21.74 18 THR B CA 1
ATOM 2271 C C . THR B 1 18 ? 186.462 -53.805 16.230 1.00 22.57 18 THR B C 1
ATOM 2272 O O . THR B 1 18 ? 185.856 -53.282 17.135 1.00 26.00 18 THR B O 1
ATOM 2276 N N . MET B 1 19 ? 186.996 -54.997 16.314 1.00 25.61 19 MET B N 1
ATOM 2277 C CA . MET B 1 19 ? 187.159 -55.651 17.636 1.00 29.89 19 MET B CA 1
ATOM 2278 C C . MET B 1 19 ? 188.433 -55.120 18.311 1.00 33.19 19 MET B C 1
ATOM 2279 O O . MET B 1 19 ? 188.566 -55.199 19.522 1.00 33.64 19 MET B O 1
ATOM 2284 N N . GLY B 1 20 ? 189.356 -54.558 17.529 1.00 33.98 20 GLY B N 1
ATOM 2285 C CA . GLY B 1 20 ? 190.572 -53.927 18.067 1.00 31.12 20 GLY B CA 1
ATOM 2286 C C . GLY B 1 20 ? 190.584 -52.397 18.130 1.00 37.14 20 GLY B C 1
ATOM 2287 O O . GLY B 1 20 ? 191.344 -51.789 18.909 1.00 39.36 20 GLY B O 1
ATOM 2288 N N . ILE B 1 21 ? 189.772 -51.748 17.313 1.00 34.44 21 ILE B N 1
ATOM 2289 C CA . ILE B 1 21 ? 189.802 -50.296 17.235 1.00 33.93 21 ILE B CA 1
ATOM 2290 C C . ILE B 1 21 ? 188.415 -49.778 16.934 1.00 31.41 21 ILE B C 1
ATOM 2291 O O . ILE B 1 21 ? 187.674 -50.420 16.200 1.00 29.30 21 ILE B O 1
ATOM 2296 N N . SER B 1 22 ? 188.064 -48.618 17.487 1.00 25.83 22 SER B N 1
ATOM 2297 C CA . SER B 1 22 ? 186.886 -47.890 17.030 1.00 27.01 22 SER B CA 1
ATOM 2298 C C . SER B 1 22 ? 186.928 -47.614 15.519 1.00 25.61 22 SER B C 1
ATOM 2299 O O . SER B 1 22 ? 187.971 -47.216 15.003 1.00 24.90 22 SER B O 1
ATOM 2302 N N . LYS B 1 23 ? 185.788 -47.766 14.858 1.00 23.76 23 LYS B N 1
ATOM 2303 C CA . LYS B 1 23 ? 185.609 -47.251 13.462 1.00 24.49 23 LYS B CA 1
ATOM 2304 C C . LYS B 1 23 ? 186.113 -45.795 13.325 1.00 24.12 23 LYS B C 1
ATOM 2305 O O . LYS B 1 23 ? 186.611 -45.356 12.276 1.00 23.36 23 LYS B O 1
ATOM 2311 N N . GLN B 1 24 ? 185.931 -44.981 14.354 1.00 22.09 24 GLN B N 1
ATOM 2312 C CA . GLN B 1 24 ? 186.233 -43.581 14.229 1.00 20.46 24 GLN B CA 1
ATOM 2313 C C . GLN B 1 24 ? 187.716 -43.252 14.409 1.00 17.50 24 GLN B C 1
ATOM 2314 O O . GLN B 1 24 ? 188.113 -42.110 14.274 1.00 21.73 24 GLN B O 1
ATOM 2320 N N . LEU B 1 25 ? 188.541 -44.236 14.699 1.00 19.38 25 LEU B N 1
ATOM 2321 C CA . LEU B 1 25 ? 189.983 -44.017 14.739 1.00 23.65 25 LEU B CA 1
ATOM 2322 C C . LEU B 1 25 ? 190.697 -44.672 13.527 1.00 23.49 25 LEU B C 1
ATOM 2323 O O . LEU B 1 25 ? 191.924 -44.701 13.439 1.00 24.85 25 LEU B O 1
ATOM 2328 N N . LEU B 1 26 ? 189.925 -45.266 12.637 1.00 22.61 26 LEU B N 1
ATOM 2329 C CA . LEU B 1 26 ? 190.504 -45.891 11.443 1.00 22.90 26 LEU B CA 1
ATOM 2330 C C . LEU B 1 26 ? 191.049 -44.831 10.491 1.00 20.43 26 LEU B C 1
ATOM 2331 O O . LEU B 1 26 ? 190.530 -43.725 10.398 1.00 22.58 26 LEU B O 1
ATOM 2336 N N . PRO B 1 27 ? 192.087 -45.192 9.771 1.00 20.18 27 PRO B N 1
ATOM 2337 C CA . PRO B 1 27 ? 192.740 -44.267 8.850 1.00 22.85 27 PRO B CA 1
ATOM 2338 C C . PRO B 1 27 ? 191.904 -44.150 7.579 1.00 24.29 27 PRO B C 1
ATOM 2339 O O . PRO B 1 27 ? 191.399 -45.153 7.109 1.00 24.36 27 PRO B O 1
ATOM 2343 N N . VAL B 1 28 ? 191.764 -42.939 7.058 1.00 20.13 28 VAL B N 1
ATOM 2344 C CA . VAL B 1 28 ? 191.238 -42.725 5.718 1.00 20.39 28 VAL B CA 1
ATOM 2345 C C . VAL B 1 28 ? 192.322 -41.942 4.979 1.00 19.31 28 VAL B C 1
ATOM 2346 O O . VAL B 1 28 ? 192.297 -40.701 4.942 1.00 19.89 28 VAL B O 1
ATOM 2350 N N . TYR B 1 29 ? 193.279 -42.709 4.458 1.00 21.98 29 TYR B N 1
ATOM 2351 C CA . TYR B 1 29 ? 194.519 -42.241 3.813 1.00 21.91 29 TYR B CA 1
ATOM 2352 C C . TYR B 1 29 ? 195.593 -41.632 4.733 1.00 17.88 29 TYR B C 1
ATOM 2353 O O . TYR B 1 29 ? 196.571 -42.263 5.075 1.00 21.23 29 TYR B O 1
ATOM 2362 N N . ASP B 1 30 ? 195.392 -40.380 5.088 1.00 22.21 30 ASP B N 1
ATOM 2363 C CA . ASP B 1 30 ? 196.427 -39.612 5.761 1.00 21.78 30 ASP B CA 1
ATOM 2364 C C . ASP B 1 30 ? 195.960 -39.028 7.089 1.00 23.59 30 ASP B C 1
ATOM 2365 O O . ASP B 1 30 ? 196.608 -38.141 7.628 1.00 24.18 30 ASP B O 1
ATOM 2370 N N . LYS B 1 31 ? 194.805 -39.460 7.564 1.00 21.98 31 LYS B N 1
ATOM 2371 C CA . LYS B 1 31 ? 194.274 -38.909 8.829 1.00 19.82 31 LYS B CA 1
ATOM 2372 C C . LYS B 1 31 ? 193.291 -39.900 9.412 1.00 22.12 31 LYS B C 1
ATOM 2373 O O . LYS B 1 31 ? 192.692 -40.682 8.686 1.00 21.90 31 LYS B O 1
ATOM 2379 N N . PRO B 1 32 ? 193.084 -39.865 10.736 1.00 23.07 32 PRO B N 1
ATOM 2380 C CA . PRO B 1 32 ? 191.930 -40.618 11.260 1.00 21.37 32 PRO B CA 1
ATOM 2381 C C . PRO B 1 32 ? 190.535 -40.157 10.802 1.00 18.15 32 PRO B C 1
ATOM 2382 O O . PRO B 1 32 ? 190.279 -38.989 10.564 1.00 20.23 32 PRO B O 1
ATOM 2386 N N . MET B 1 33 ? 189.623 -41.116 10.776 1.00 21.85 33 MET B N 1
ATOM 2387 C CA . MET B 1 33 ? 188.274 -40.930 10.394 1.00 20.73 33 MET B CA 1
ATOM 2388 C C . MET B 1 33 ? 187.644 -39.769 11.113 1.00 22.30 33 MET B C 1
ATOM 2389 O O . MET B 1 33 ? 186.935 -38.983 10.518 1.00 21.84 33 MET B O 1
ATOM 2394 N N . ILE B 1 34 ? 187.867 -39.677 12.431 1.00 22.76 34 ILE B N 1
ATOM 2395 C CA . ILE B 1 34 ? 187.231 -38.633 13.225 1.00 23.72 34 ILE B CA 1
ATOM 2396 C C . ILE B 1 34 ? 187.548 -37.230 12.719 1.00 23.50 34 ILE B C 1
ATOM 2397 O O . ILE B 1 34 ? 186.781 -36.312 12.909 1.00 22.92 34 ILE B O 1
ATOM 2402 N N . TYR B 1 35 ? 188.675 -37.059 12.024 1.00 23.02 35 TYR B N 1
ATOM 2403 C CA . TYR B 1 35 ? 189.007 -35.715 11.499 1.00 23.91 35 TYR B CA 1
ATOM 2404 C C . TYR B 1 35 ? 187.966 -35.169 10.513 1.00 24.27 35 TYR B C 1
ATOM 2405 O O . TYR B 1 35 ? 187.755 -33.957 10.413 1.00 24.23 35 TYR B O 1
ATOM 2414 N N . TYR B 1 36 ? 187.317 -36.055 9.757 1.00 25.52 36 TYR B N 1
ATOM 2415 C CA . TYR B 1 36 ? 186.368 -35.620 8.758 1.00 24.13 36 TYR B CA 1
ATOM 2416 C C . TYR B 1 36 ? 185.111 -34.967 9.365 1.00 26.52 36 TYR B C 1
ATOM 2417 O O . TYR B 1 36 ? 184.831 -33.802 9.073 1.00 25.39 36 TYR B O 1
ATOM 2426 N N . PRO B 1 37 ? 184.358 -35.693 10.219 1.00 24.34 37 PRO B N 1
ATOM 2427 C CA . PRO B 1 37 ? 183.224 -35.016 10.881 1.00 24.23 37 PRO B CA 1
ATOM 2428 C C . PRO B 1 37 ? 183.638 -33.854 11.775 1.00 25.17 37 PRO B C 1
ATOM 2429 O O . PRO B 1 37 ? 182.944 -32.834 11.835 1.00 26.08 37 PRO B O 1
ATOM 2433 N N . LEU B 1 38 ? 184.797 -33.955 12.398 1.00 23.81 38 LEU B N 1
ATOM 2434 C CA . LEU B 1 38 ? 185.292 -32.824 13.183 1.00 29.57 38 LEU B CA 1
ATOM 2435 C C . LEU B 1 38 ? 185.419 -31.568 12.329 1.00 32.07 38 LEU B C 1
ATOM 2436 O O . LEU B 1 38 ? 185.017 -30.469 12.743 1.00 36.13 38 LEU B O 1
ATOM 2441 N N . THR B 1 39 ? 185.958 -31.705 11.118 1.00 32.55 39 THR B N 1
ATOM 2442 C CA . THR B 1 39 ? 186.224 -30.522 10.304 1.00 27.90 39 THR B CA 1
ATOM 2443 C C . THR B 1 39 ? 184.925 -29.981 9.715 1.00 23.38 39 THR B C 1
ATOM 2444 O O . THR B 1 39 ? 184.803 -28.778 9.519 1.00 30.15 39 THR B O 1
ATOM 2448 N N . THR B 1 40 ? 183.933 -30.844 9.516 1.00 23.22 40 THR B N 1
ATOM 2449 C CA . THR B 1 40 ? 182.611 -30.455 9.082 1.00 27.24 40 THR B CA 1
ATOM 2450 C C . THR B 1 40 ? 182.024 -29.452 10.114 1.00 35.23 40 THR B C 1
ATOM 2451 O O . THR B 1 40 ? 181.578 -28.367 9.740 1.00 34.04 40 THR B O 1
ATOM 2455 N N . LEU B 1 41 ? 182.077 -29.805 11.401 1.00 38.22 41 LEU B N 1
ATOM 2456 C CA . LEU B 1 41 ? 181.529 -28.915 12.448 1.00 33.30 41 LEU B CA 1
ATOM 2457 C C . LEU B 1 41 ? 182.315 -27.633 12.489 1.00 34.92 41 LEU B C 1
ATOM 2458 O O . LEU B 1 41 ? 181.743 -26.528 12.517 1.00 34.42 41 LEU B O 1
ATOM 2463 N N . MET B 1 42 ? 183.633 -27.773 12.476 1.00 33.16 42 MET B N 1
ATOM 2464 C CA . MET B 1 42 ? 184.518 -26.622 12.448 1.00 36.14 42 MET B CA 1
ATOM 2465 C C . MET B 1 42 ? 184.172 -25.648 11.309 1.00 41.49 42 MET B C 1
ATOM 2466 O O . MET B 1 42 ? 184.185 -24.439 11.500 1.00 34.50 42 MET B O 1
ATOM 2471 N N . MET B 1 43 ? 183.857 -26.166 10.128 1.00 39.16 43 MET B N 1
ATOM 2472 C CA . MET B 1 43 ? 183.569 -25.300 8.983 1.00 40.34 43 MET B CA 1
ATOM 2473 C C . MET B 1 43 ? 182.173 -24.671 9.088 1.00 40.88 43 MET B C 1
ATOM 2474 O O . MET B 1 43 ? 181.947 -23.594 8.550 1.00 43.08 43 MET B O 1
ATOM 2479 N N . ALA B 1 44 ? 181.258 -25.341 9.800 1.00 40.82 44 ALA B N 1
ATOM 2480 C CA . ALA B 1 44 ? 179.957 -24.765 10.187 1.00 41.04 44 ALA B CA 1
ATOM 2481 C C . ALA B 1 44 ? 180.070 -23.654 11.241 1.00 44.80 44 ALA B C 1
ATOM 2482 O O . ALA B 1 44 ? 179.042 -23.148 11.710 1.00 43.98 44 ALA B O 1
ATOM 2484 N N . GLY B 1 45 ? 181.296 -23.295 11.622 1.00 40.70 45 GLY B N 1
ATOM 2485 C CA . GLY B 1 45 ? 181.535 -22.222 12.586 1.00 44.79 45 GLY B CA 1
ATOM 2486 C C . GLY B 1 45 ? 181.510 -22.636 14.049 1.00 47.49 45 GLY B C 1
ATOM 2487 O O . GLY B 1 45 ? 181.558 -21.778 14.938 1.00 42.12 45 GLY B O 1
ATOM 2488 N N . ILE B 1 46 ? 181.460 -23.944 14.296 1.00 40.87 46 ILE B N 1
ATOM 2489 C CA . ILE B 1 46 ? 181.291 -24.487 15.632 1.00 39.08 46 ILE B CA 1
ATOM 2490 C C . ILE B 1 46 ? 182.623 -24.813 16.298 1.00 48.89 46 ILE B C 1
ATOM 2491 O O . ILE B 1 46 ? 183.505 -25.425 15.699 1.00 42.96 46 ILE B O 1
ATOM 2496 N N . ARG B 1 47 ? 182.756 -24.374 17.544 1.00 37.15 47 ARG B N 1
ATOM 2497 C CA . ARG B 1 47 ? 184.031 -24.387 18.235 1.00 39.79 47 ARG B CA 1
ATOM 2498 C C . ARG B 1 47 ? 183.945 -25.092 19.575 1.00 40.38 47 ARG B C 1
ATOM 2499 O O . ARG B 1 47 ? 184.972 -25.409 20.176 1.00 50.20 47 ARG B O 1
ATOM 2507 N N . ASP B 1 48 ? 182.724 -25.333 20.041 1.00 40.60 48 ASP B N 1
ATOM 2508 C CA . ASP B 1 48 ? 182.477 -26.129 21.250 1.00 46.85 48 ASP B CA 1
ATOM 2509 C C . ASP B 1 48 ? 181.887 -27.491 20.892 1.00 37.29 48 ASP B C 1
ATOM 2510 O O . ASP B 1 48 ? 180.684 -27.612 20.606 1.00 37.81 48 ASP B O 1
ATOM 2515 N N . ILE B 1 49 ? 182.736 -28.516 20.910 1.00 33.66 49 ILE B N 1
ATOM 2516 C CA . ILE B 1 49 ? 182.379 -29.799 20.332 1.00 35.10 49 ILE B CA 1
ATOM 2517 C C . ILE B 1 49 ? 182.531 -30.915 21.319 1.00 35.49 49 ILE B C 1
ATOM 2518 O O . ILE B 1 49 ? 183.605 -31.109 21.900 1.00 40.37 49 ILE B O 1
ATOM 2523 N N . GLN B 1 50 ? 181.454 -31.666 21.487 1.00 35.65 50 GLN B N 1
ATOM 2524 C CA . GLN B 1 50 ? 181.459 -32.835 22.352 1.00 34.03 50 GLN B CA 1
ATOM 2525 C C . GLN B 1 50 ? 181.514 -34.102 21.506 1.00 32.64 50 GLN B C 1
ATOM 2526 O O . GLN B 1 50 ? 180.665 -34.314 20.640 1.00 32.80 50 GLN B O 1
ATOM 2532 N N . LEU B 1 51 ? 182.505 -34.931 21.791 1.00 28.93 51 LEU B N 1
ATOM 2533 C CA . LEU B 1 51 ? 182.623 -36.272 21.231 1.00 33.46 51 LEU B CA 1
ATOM 2534 C C . LEU B 1 51 ? 182.070 -37.324 22.183 1.00 33.88 51 LEU B C 1
ATOM 2535 O O . LEU B 1 51 ? 182.543 -37.451 23.324 1.00 29.93 51 LEU B O 1
ATOM 2540 N N . ILE B 1 52 ? 181.118 -38.098 21.682 1.00 29.58 52 ILE B N 1
ATOM 2541 C CA . ILE B 1 52 ? 180.542 -39.239 22.397 1.00 30.02 52 ILE B CA 1
ATOM 2542 C C . ILE B 1 52 ? 181.286 -40.493 21.970 1.00 31.97 52 ILE B C 1
ATOM 2543 O O . ILE B 1 52 ? 181.345 -40.819 20.746 1.00 28.86 52 ILE B O 1
ATOM 2548 N N . THR B 1 53 ? 181.916 -41.172 22.944 1.00 26.99 53 THR B N 1
ATOM 2549 C CA . THR B 1 53 ? 182.654 -42.424 22.679 1.00 24.83 53 THR B CA 1
ATOM 2550 C C . THR B 1 53 ? 182.190 -43.549 23.580 1.00 27.44 53 THR B C 1
ATOM 2551 O O . THR B 1 53 ? 181.523 -43.319 24.605 1.00 28.44 53 THR B O 1
ATOM 2555 N N . THR B 1 54 ? 182.583 -44.745 23.222 1.00 25.43 54 THR B N 1
ATOM 2556 C CA . THR B 1 54 ? 182.454 -45.904 24.104 1.00 27.82 54 THR B CA 1
ATOM 2557 C C . THR B 1 54 ? 183.423 -45.765 25.283 1.00 30.53 54 THR B C 1
ATOM 2558 O O . THR B 1 54 ? 184.383 -44.993 25.211 1.00 26.32 54 THR B O 1
ATOM 2562 N N . PRO B 1 55 ? 183.185 -46.516 26.376 1.00 26.78 55 PRO B N 1
ATOM 2563 C CA . PRO B 1 55 ? 184.162 -46.448 27.481 1.00 29.20 55 PRO B CA 1
ATOM 2564 C C . PRO B 1 55 ? 185.542 -46.914 27.081 1.00 25.84 55 PRO B C 1
ATOM 2565 O O . PRO B 1 55 ? 186.541 -46.261 27.424 1.00 26.18 55 PRO B O 1
ATOM 2569 N N . HIS B 1 56 ? 185.595 -47.987 26.301 1.00 26.44 56 HIS B N 1
ATOM 2570 C CA . HIS B 1 56 ? 186.847 -48.677 26.028 1.00 28.64 56 HIS B CA 1
ATOM 2571 C C . HIS B 1 56 ? 187.697 -47.995 24.940 1.00 28.63 56 HIS B C 1
ATOM 2572 O O . HIS B 1 56 ? 188.925 -48.124 24.945 1.00 28.79 56 HIS B O 1
ATOM 2579 N N . ASP B 1 57 ? 187.048 -47.248 24.040 1.00 32.70 57 ASP B N 1
ATOM 2580 C CA . ASP B 1 57 ? 187.782 -46.533 22.974 1.00 31.55 57 ASP B CA 1
ATOM 2581 C C . ASP B 1 57 ? 188.224 -45.124 23.393 1.00 30.28 57 ASP B C 1
ATOM 2582 O O . ASP B 1 57 ? 189.078 -44.501 22.764 1.00 24.94 57 ASP B O 1
ATOM 2587 N N . ALA B 1 58 ? 187.656 -44.588 24.463 1.00 27.09 58 ALA B N 1
ATOM 2588 C CA . ALA B 1 58 ? 187.909 -43.216 24.826 1.00 24.76 58 ALA B CA 1
ATOM 2589 C C . ALA B 1 58 ? 189.416 -42.825 24.921 1.00 25.58 58 ALA B C 1
ATOM 2590 O O . ALA B 1 58 ? 189.772 -41.700 24.567 1.00 28.48 58 ALA B O 1
ATOM 2592 N N . PRO B 1 59 ? 190.269 -43.694 25.487 1.00 26.80 59 PRO B N 1
ATOM 2593 C CA . PRO B 1 59 ? 191.649 -43.251 25.665 1.00 26.07 59 PRO B CA 1
ATOM 2594 C C . PRO B 1 59 ? 192.343 -42.891 24.324 1.00 28.54 59 PRO B C 1
ATOM 2595 O O . PRO B 1 59 ? 193.105 -41.922 24.252 1.00 28.47 59 PRO B O 1
ATOM 2599 N N . GLY B 1 60 ? 192.052 -43.660 23.275 1.00 30.07 60 GLY B N 1
ATOM 2600 C CA . GLY B 1 60 ? 192.577 -43.329 21.921 1.00 26.52 60 GLY B CA 1
ATOM 2601 C C . GLY B 1 60 ? 192.218 -41.943 21.444 1.00 26.96 60 GLY B C 1
ATOM 2602 O O . GLY B 1 60 ? 193.052 -41.194 20.890 1.00 24.72 60 GLY B O 1
ATOM 2603 N N . PHE B 1 61 ? 190.957 -41.581 21.611 1.00 22.72 61 PHE B N 1
ATOM 2604 C CA . PHE B 1 61 ? 190.529 -40.271 21.244 1.00 22.90 61 PHE B CA 1
ATOM 2605 C C . PHE B 1 61 ? 191.228 -39.154 22.036 1.00 27.41 61 PHE B C 1
ATOM 2606 O O . PHE B 1 61 ? 191.597 -38.123 21.488 1.00 24.40 61 PHE B O 1
ATOM 2614 N N . HIS B 1 62 ? 191.332 -39.347 23.357 1.00 27.12 62 HIS B N 1
ATOM 2615 C CA . HIS B 1 62 ? 192.029 -38.391 24.196 1.00 27.34 62 HIS B CA 1
ATOM 2616 C C . HIS B 1 62 ? 193.469 -38.160 23.706 1.00 22.67 62 HIS B C 1
ATOM 2617 O O . HIS B 1 62 ? 193.889 -37.007 23.560 1.00 25.28 62 HIS B O 1
ATOM 2624 N N . ARG B 1 63 ? 194.184 -39.246 23.435 1.00 22.09 63 ARG B N 1
ATOM 2625 C CA . ARG B 1 63 ? 195.596 -39.153 22.933 1.00 24.69 63 ARG B CA 1
ATOM 2626 C C . ARG B 1 63 ? 195.694 -38.390 21.617 1.00 28.30 63 ARG B C 1
ATOM 2627 O O . ARG B 1 63 ? 196.649 -37.630 21.398 1.00 29.21 63 ARG B O 1
ATOM 2635 N N . LEU B 1 64 ? 194.706 -38.570 20.745 1.00 26.70 64 LEU B N 1
ATOM 2636 C CA . LEU B 1 64 ? 194.742 -37.925 19.422 1.00 25.26 64 LEU B CA 1
ATOM 2637 C C . LEU B 1 64 ? 194.357 -36.461 19.508 1.00 24.54 64 LEU B C 1
ATOM 2638 O O . LEU B 1 64 ? 195.032 -35.576 18.937 1.00 26.73 64 LEU B O 1
ATOM 2643 N N . LEU B 1 65 ? 193.282 -36.193 20.257 1.00 25.82 65 LEU B N 1
ATOM 2644 C CA . LEU B 1 65 ? 192.623 -34.901 20.237 1.00 24.95 65 LEU B CA 1
ATOM 2645 C C . LEU B 1 65 ? 192.877 -34.013 21.477 1.00 27.37 65 LEU B C 1
ATOM 2646 O O . LEU B 1 65 ? 192.766 -32.809 21.367 1.00 28.21 65 LEU B O 1
ATOM 2651 N N . GLY B 1 66 ? 193.184 -34.606 22.620 1.00 31.09 66 GLY B N 1
ATOM 2652 C CA . GLY B 1 66 ? 193.236 -33.820 23.874 1.00 34.55 66 GLY B CA 1
ATOM 2653 C C . GLY B 1 66 ? 192.031 -32.900 23.983 1.00 34.53 66 GLY B C 1
ATOM 2654 O O . GLY B 1 66 ? 190.909 -33.318 23.698 1.00 36.29 66 GLY B O 1
ATOM 2655 N N . ASP B 1 67 ? 192.250 -31.647 24.390 1.00 32.74 67 ASP B N 1
ATOM 2656 C CA . ASP B 1 67 ? 191.147 -30.711 24.546 1.00 35.50 67 ASP B CA 1
ATOM 2657 C C . ASP B 1 67 ? 190.881 -29.874 23.291 1.00 33.80 67 ASP B C 1
ATOM 2658 O O . ASP B 1 67 ? 190.082 -28.926 23.330 1.00 33.37 67 ASP B O 1
ATOM 2663 N N . GLY B 1 68 ? 191.555 -30.206 22.179 1.00 36.37 68 GLY B N 1
ATOM 2664 C CA . GLY B 1 68 ? 191.352 -29.490 20.928 1.00 37.82 68 GLY B CA 1
ATOM 2665 C C . GLY B 1 68 ? 191.993 -28.117 20.832 1.00 41.36 68 GLY B C 1
ATOM 2666 O O . GLY B 1 68 ? 191.833 -27.434 19.819 1.00 38.23 68 GLY B O 1
ATOM 2667 N N . ALA B 1 69 ? 192.702 -27.689 21.873 1.00 41.77 69 ALA B N 1
ATOM 2668 C CA . ALA B 1 69 ? 193.218 -26.331 21.919 1.00 44.07 69 ALA B CA 1
ATOM 2669 C C . ALA B 1 69 ? 194.044 -26.070 20.668 1.00 41.35 69 ALA B C 1
ATOM 2670 O O . ALA B 1 69 ? 193.909 -25.024 20.021 1.00 39.80 69 ALA B O 1
ATOM 2672 N N . HIS B 1 70 ? 194.867 -27.058 20.323 1.00 39.46 70 HIS B N 1
ATOM 2673 C CA . HIS B 1 70 ? 195.791 -26.963 19.195 1.00 37.33 70 HIS B CA 1
ATOM 2674 C C . HIS B 1 70 ? 195.099 -26.803 17.820 1.00 43.35 70 HIS B C 1
ATOM 2675 O O . HIS B 1 70 ? 195.746 -26.445 16.833 1.00 42.98 70 HIS B O 1
ATOM 2682 N N . LEU B 1 71 ? 193.790 -27.045 17.763 1.00 37.79 71 LEU B N 1
ATOM 2683 C CA . LEU B 1 71 ? 193.010 -26.850 16.553 1.00 33.49 71 LEU B CA 1
ATOM 2684 C C . LEU B 1 71 ? 192.077 -25.680 16.710 1.00 38.91 71 LEU B C 1
ATOM 2685 O O . LEU B 1 71 ? 191.115 -25.539 15.952 1.00 42.42 71 LEU B O 1
ATOM 2690 N N . GLY B 1 72 ? 192.347 -24.850 17.710 1.00 45.92 72 GLY B N 1
ATOM 2691 C CA . GLY B 1 72 ? 191.506 -23.700 18.011 1.00 44.64 72 GLY B CA 1
ATOM 2692 C C . GLY B 1 72 ? 190.071 -24.006 18.398 1.00 44.21 72 GLY B C 1
ATOM 2693 O O . GLY B 1 72 ? 189.190 -23.174 18.203 1.00 42.15 72 GLY B O 1
ATOM 2694 N N . VAL B 1 73 ? 189.820 -25.189 18.947 1.00 42.54 73 VAL B N 1
ATOM 2695 C CA . VAL B 1 73 ? 188.481 -25.522 19.394 1.00 43.39 73 VAL B CA 1
ATOM 2696 C C . VAL B 1 73 ? 188.469 -26.088 20.813 1.00 39.26 73 VAL B C 1
ATOM 2697 O O . VAL B 1 73 ? 189.520 -26.372 21.387 1.00 39.75 73 VAL B O 1
ATOM 2701 N N . ASN B 1 74 ? 187.263 -26.230 21.356 1.00 38.80 74 ASN B N 1
ATOM 2702 C CA . ASN B 1 74 ? 187.026 -26.824 22.677 1.00 45.40 74 ASN B CA 1
ATOM 2703 C C . ASN B 1 74 ? 186.382 -28.205 22.546 1.00 35.27 74 ASN B C 1
ATOM 2704 O O . ASN B 1 74 ? 185.159 -28.336 22.412 1.00 39.72 74 ASN B O 1
ATOM 2709 N N . ILE B 1 75 ? 187.212 -29.235 22.576 1.00 33.91 75 ILE B N 1
ATOM 2710 C CA . ILE B 1 75 ? 186.721 -30.593 22.494 1.00 36.55 75 ILE B CA 1
ATOM 2711 C C . ILE B 1 75 ? 186.447 -31.171 23.883 1.00 31.59 75 ILE B C 1
ATOM 2712 O O . ILE B 1 75 ? 187.345 -31.326 24.701 1.00 31.89 75 ILE B O 1
ATOM 2717 N N . SER B 1 76 ? 185.194 -31.496 24.115 1.00 33.13 76 SER B N 1
ATOM 2718 C CA . SER B 1 76 ? 184.803 -32.174 25.334 1.00 36.83 76 SER B CA 1
ATOM 2719 C C . SER B 1 76 ? 184.439 -33.609 25.006 1.00 35.40 76 SER B C 1
ATOM 2720 O O . SER B 1 76 ? 184.272 -33.974 23.822 1.00 37.07 76 SER B O 1
ATOM 2723 N N . TYR B 1 77 ? 184.361 -34.433 26.046 1.00 34.54 77 TYR B N 1
ATOM 2724 C CA . TYR B 1 77 ? 184.053 -35.834 25.905 1.00 28.44 77 TYR B CA 1
ATOM 2725 C C . TYR B 1 77 ? 182.858 -36.216 26.741 1.00 39.36 77 TYR B C 1
ATOM 2726 O O . TYR B 1 77 ? 182.645 -35.660 27.817 1.00 40.33 77 TYR B O 1
ATOM 2735 N N . ALA B 1 78 ? 182.106 -37.181 26.236 1.00 30.48 78 ALA B N 1
ATOM 2736 C CA . ALA B 1 78 ? 181.026 -37.844 26.977 1.00 31.16 78 ALA B CA 1
ATOM 2737 C C . ALA B 1 78 ? 181.040 -39.331 26.657 1.00 33.31 78 ALA B C 1
ATOM 2738 O O . ALA B 1 78 ? 181.474 -39.761 25.573 1.00 31.99 78 ALA B O 1
ATOM 2740 N N . THR B 1 79 ? 180.611 -40.136 27.612 1.00 29.62 79 THR B N 1
ATOM 2741 C CA . THR B 1 79 ? 180.689 -41.574 27.475 1.00 28.74 79 THR B CA 1
ATOM 2742 C C . THR B 1 79 ? 179.310 -42.084 27.184 1.00 35.65 79 THR B C 1
ATOM 2743 O O . THR B 1 79 ? 178.344 -41.636 27.791 1.00 33.25 79 THR B O 1
ATOM 2747 N N . GLN B 1 80 ? 179.231 -43.013 26.236 1.00 31.33 80 GLN B N 1
ATOM 2748 C CA . GLN B 1 80 ? 178.018 -43.755 25.973 1.00 29.16 80 GLN B CA 1
ATOM 2749 C C . GLN B 1 80 ? 178.297 -45.177 26.362 1.00 27.07 80 GLN B C 1
ATOM 2750 O O . GLN B 1 80 ? 179.173 -45.814 25.792 1.00 28.15 80 GLN B O 1
ATOM 2756 N N . ASP B 1 81 ? 177.613 -45.695 27.397 1.00 25.63 81 ASP B N 1
ATOM 2757 C CA . ASP B 1 81 ? 178.005 -46.979 27.958 1.00 26.29 81 ASP B CA 1
ATOM 2758 C C . ASP B 1 81 ? 177.577 -48.201 27.164 1.00 26.74 81 ASP B C 1
ATOM 2759 O O . ASP B 1 81 ? 178.262 -49.231 27.160 1.00 28.54 81 ASP B O 1
ATOM 2764 N N . GLN B 1 82 ? 176.440 -48.102 26.489 1.00 32.72 82 GLN B N 1
ATOM 2765 C CA . GLN B 1 82 ? 176.070 -49.111 25.497 1.00 35.47 82 GLN B CA 1
ATOM 2766 C C . GLN B 1 82 ? 175.663 -48.438 24.202 1.00 25.62 82 GLN B C 1
ATOM 2767 O O . GLN B 1 82 ? 175.130 -47.331 24.222 1.00 27.52 82 GLN B O 1
ATOM 2773 N N . PRO B 1 83 ? 175.879 -49.130 23.070 1.00 29.43 83 PRO B N 1
ATOM 2774 C CA . PRO B 1 83 ? 175.546 -48.564 21.762 1.00 36.22 83 PRO B CA 1
ATOM 2775 C C . PRO B 1 83 ? 174.038 -48.618 21.474 1.00 34.59 83 PRO B C 1
ATOM 2776 O O . PRO B 1 83 ? 173.590 -49.371 20.595 1.00 34.00 83 PRO B O 1
ATOM 2780 N N . ASP B 1 84 ? 173.291 -47.777 22.189 1.00 42.79 84 ASP B N 1
ATOM 2781 C CA . ASP B 1 84 ? 171.831 -47.854 22.261 1.00 43.59 84 ASP B CA 1
ATOM 2782 C C . ASP B 1 84 ? 171.142 -46.934 21.277 1.00 49.92 84 ASP B C 1
ATOM 2783 O O . ASP B 1 84 ? 169.928 -46.742 21.362 1.00 44.10 84 ASP B O 1
ATOM 2788 N N . GLY B 1 85 ? 171.898 -46.346 20.355 1.00 45.68 85 GLY B N 1
ATOM 2789 C CA . GLY B 1 85 ? 171.292 -45.580 19.285 1.00 41.99 85 GLY B CA 1
ATOM 2790 C C . GLY B 1 85 ? 171.719 -44.142 19.174 1.00 38.66 85 GLY B C 1
ATOM 2791 O O . GLY B 1 85 ? 172.165 -43.509 20.130 1.00 35.48 85 GLY B O 1
ATOM 2792 N N . LEU B 1 86 ? 171.542 -43.620 17.967 1.00 38.85 86 LEU B N 1
ATOM 2793 C CA . LEU B 1 86 ? 171.972 -42.296 17.596 1.00 36.01 86 LEU B CA 1
ATOM 2794 C C . LEU B 1 86 ? 171.242 -41.156 18.335 1.00 30.71 86 LEU B C 1
ATOM 2795 O O . LEU B 1 86 ? 171.844 -40.138 18.654 1.00 35.88 86 LEU B O 1
ATOM 2800 N N . ALA B 1 87 ? 169.944 -41.316 18.612 1.00 42.48 87 ALA B N 1
ATOM 2801 C CA . ALA B 1 87 ? 169.169 -40.240 19.269 1.00 42.57 87 ALA B CA 1
ATOM 2802 C C . ALA B 1 87 ? 169.612 -40.009 20.719 1.00 41.43 87 ALA B C 1
ATOM 2803 O O . ALA B 1 87 ? 169.374 -38.939 21.281 1.00 39.15 87 ALA B O 1
ATOM 2805 N N . GLN B 1 88 ? 170.282 -40.999 21.296 1.00 39.11 88 GLN B N 1
ATOM 2806 C CA . GLN B 1 88 ? 170.861 -40.836 22.623 1.00 49.28 88 GLN B CA 1
ATOM 2807 C C . GLN B 1 88 ? 171.892 -39.717 22.646 1.00 49.85 88 GLN B C 1
ATOM 2808 O O . GLN B 1 88 ? 172.233 -39.216 23.705 1.00 41.13 88 GLN B O 1
ATOM 2814 N N . ALA B 1 89 ? 172.369 -39.293 21.476 1.00 38.59 89 ALA B N 1
ATOM 2815 C CA . ALA B 1 89 ? 173.212 -38.114 21.418 1.00 35.56 89 ALA B CA 1
ATOM 2816 C C . ALA B 1 89 ? 172.639 -36.924 22.177 1.00 29.43 89 ALA B C 1
ATOM 2817 O O . ALA B 1 89 ? 173.381 -36.120 22.746 1.00 36.63 89 ALA B O 1
ATOM 2819 N N . PHE B 1 90 ? 171.328 -36.760 22.128 1.00 36.80 90 PHE B N 1
ATOM 2820 C CA . PHE B 1 90 ? 170.736 -35.521 22.610 1.00 42.51 90 PHE B CA 1
ATOM 2821 C C . PHE B 1 90 ? 170.409 -35.610 24.100 1.00 40.19 90 PHE B C 1
ATOM 2822 O O . PHE B 1 90 ? 170.225 -34.588 24.757 1.00 42.44 90 PHE B O 1
ATOM 2830 N N . VAL B 1 91 ? 170.367 -36.835 24.609 1.00 45.18 91 VAL B N 1
ATOM 2831 C CA . VAL B 1 91 ? 170.231 -37.099 26.041 1.00 44.55 91 VAL B CA 1
ATOM 2832 C C . VAL B 1 91 ? 171.599 -36.936 26.719 1.00 49.84 91 VAL B C 1
ATOM 2833 O O . VAL B 1 91 ? 171.745 -36.176 27.681 1.00 47.81 91 VAL B O 1
ATOM 2837 N N . ILE B 1 92 ? 172.594 -37.648 26.194 1.00 43.93 92 ILE B N 1
ATOM 2838 C CA . ILE B 1 92 ? 173.969 -37.587 26.688 1.00 40.34 92 ILE B CA 1
ATOM 2839 C C . ILE B 1 92 ? 174.531 -36.166 26.594 1.00 39.38 92 ILE B C 1
ATOM 2840 O O . ILE B 1 92 ? 175.264 -35.711 27.486 1.00 36.35 92 ILE B O 1
ATOM 2845 N N . GLY B 1 93 ? 174.200 -35.457 25.514 1.00 32.11 93 GLY B N 1
ATOM 2846 C CA . GLY B 1 93 ? 174.784 -34.147 25.273 1.00 34.68 93 GLY B CA 1
ATOM 2847 C C . GLY B 1 93 ? 173.899 -33.016 25.764 1.00 35.58 93 GLY B C 1
ATOM 2848 O O . GLY B 1 93 ? 174.178 -31.838 25.492 1.00 37.93 93 GLY B O 1
ATOM 2849 N N . ALA B 1 94 ? 172.852 -33.374 26.512 1.00 40.52 94 ALA B N 1
ATOM 2850 C CA . ALA B 1 94 ? 171.808 -32.409 26.886 1.00 47.79 94 ALA B CA 1
ATOM 2851 C C . ALA B 1 94 ? 172.392 -31.213 27.597 1.00 43.25 94 ALA B C 1
ATOM 2852 O O . ALA B 1 94 ? 172.030 -30.080 27.304 1.00 46.22 94 ALA B O 1
ATOM 2854 N N . ASN B 1 95 ? 173.322 -31.454 28.514 1.00 47.82 95 ASN B N 1
ATOM 2855 C CA . ASN B 1 95 ? 173.960 -30.357 29.252 1.00 49.26 95 ASN B CA 1
ATOM 2856 C C . ASN B 1 95 ? 174.987 -29.615 28.391 1.00 48.54 95 ASN B C 1
ATOM 2857 O O . ASN B 1 95 ? 175.114 -28.389 28.468 1.00 40.46 95 ASN B O 1
ATOM 2862 N N . HIS B 1 96 ? 175.694 -30.345 27.534 1.00 46.36 96 HIS B N 1
ATOM 2863 C CA . HIS B 1 96 ? 176.575 -29.700 26.560 1.00 38.79 96 HIS B CA 1
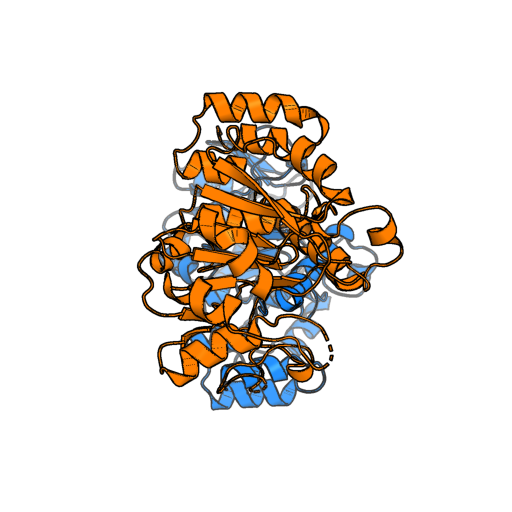ATOM 2864 C C . HIS B 1 96 ? 175.791 -28.695 25.711 1.00 35.89 96 HIS B C 1
ATOM 2865 O O . HIS B 1 96 ? 176.243 -27.563 25.495 1.00 41.61 96 HIS B O 1
ATOM 2872 N N . ILE B 1 97 ? 174.612 -29.113 25.252 1.00 35.45 97 ILE B N 1
ATOM 2873 C CA . ILE B 1 97 ? 173.760 -28.259 24.433 1.00 43.07 97 ILE B CA 1
ATOM 2874 C C . ILE B 1 97 ? 173.221 -27.082 25.257 1.00 47.54 97 ILE B C 1
ATOM 2875 O O . ILE B 1 97 ? 173.413 -25.918 24.893 1.00 51.55 97 ILE B O 1
ATOM 2880 N N . GLY B 1 98 ? 172.570 -27.395 26.377 1.00 52.87 98 GLY B N 1
ATOM 2881 C CA . GLY B 1 98 ? 171.984 -26.366 27.240 1.00 48.89 98 GLY B CA 1
ATOM 2882 C C . GLY B 1 98 ? 170.867 -25.608 26.542 1.00 41.87 98 GLY B C 1
ATOM 2883 O O . GLY B 1 98 ? 169.852 -26.194 26.190 1.00 39.08 98 GLY B O 1
ATOM 2884 N N . ALA B 1 99 ? 171.067 -24.311 26.323 1.00 39.86 99 ALA B N 1
ATOM 2885 C CA . ALA B 1 99 ? 170.023 -23.444 25.772 1.00 50.07 99 ALA B CA 1
ATOM 2886 C C . ALA B 1 99 ? 170.112 -23.313 24.249 1.00 59.44 99 ALA B C 1
ATOM 2887 O O . ALA B 1 99 ? 169.177 -22.834 23.595 1.00 60.41 99 ALA B O 1
ATOM 2889 N N . ASP B 1 100 ? 171.225 -23.773 23.689 1.00 59.48 100 ASP B N 1
ATOM 2890 C CA . ASP B 1 100 ? 171.565 -23.493 22.304 1.00 55.96 100 ASP B CA 1
ATOM 2891 C C . ASP B 1 100 ? 170.905 -24.445 21.316 1.00 49.92 100 ASP B C 1
ATOM 2892 O O . ASP B 1 100 ? 170.359 -25.485 21.694 1.00 43.62 100 ASP B O 1
ATOM 2897 N N . SER B 1 101 ? 170.976 -24.072 20.039 1.00 47.16 101 SER B N 1
ATOM 2898 C CA . SER B 1 101 ? 170.810 -25.015 18.926 1.00 45.40 101 SER B CA 1
ATOM 2899 C C . SER B 1 101 ? 172.016 -25.951 18.841 1.00 46.15 101 SER B C 1
ATOM 2900 O O . SER B 1 101 ? 173.084 -25.645 19.376 1.00 45.04 101 SER B O 1
ATOM 2903 N N . VAL B 1 102 ? 171.844 -27.074 18.145 1.00 42.47 102 VAL B N 1
ATOM 2904 C CA . VAL B 1 102 ? 172.894 -28.091 18.066 1.00 40.66 102 VAL B CA 1
ATOM 2905 C C . VAL B 1 102 ? 173.159 -28.563 16.621 1.00 43.75 102 VAL B C 1
ATOM 2906 O O . VAL B 1 102 ? 172.237 -28.644 15.809 1.00 41.28 102 VAL B O 1
ATOM 2910 N N . ALA B 1 103 ? 174.421 -28.869 16.324 1.00 38.58 103 ALA B N 1
ATOM 2911 C CA . ALA B 1 103 ? 174.790 -29.647 15.128 1.00 36.87 103 ALA B CA 1
ATOM 2912 C C . ALA B 1 103 ? 175.243 -31.057 15.498 1.00 34.33 103 ALA B C 1
ATOM 2913 O O . ALA B 1 103 ? 176.190 -31.240 16.268 1.00 35.37 103 ALA B O 1
ATOM 2915 N N . LEU B 1 104 ? 174.560 -32.047 14.950 1.00 30.36 104 LEU B N 1
ATOM 2916 C CA . LEU B 1 104 ? 174.944 -33.447 15.119 1.00 29.98 104 LEU B CA 1
ATOM 2917 C C . LEU B 1 104 ? 175.606 -33.969 13.839 1.00 32.26 104 LEU B C 1
ATOM 2918 O O . LEU B 1 104 ? 175.007 -33.914 12.796 1.00 33.74 104 LEU B O 1
ATOM 2923 N N . VAL B 1 105 ? 176.808 -34.511 13.941 1.00 30.04 105 VAL B N 1
ATOM 2924 C CA . VAL B 1 105 ? 177.377 -35.263 12.816 1.00 30.98 105 VAL B CA 1
ATOM 2925 C C . VAL B 1 105 ? 177.816 -36.659 13.195 1.00 33.58 105 VAL B C 1
ATOM 2926 O O . VAL B 1 105 ? 178.329 -36.897 14.301 1.00 31.91 105 VAL B O 1
ATOM 2930 N N . LEU B 1 106 ? 177.606 -37.597 12.271 1.00 28.00 106 LEU B N 1
ATOM 2931 C CA . LEU B 1 106 ? 178.005 -38.977 12.476 1.00 26.31 106 LEU B CA 1
ATOM 2932 C C . LEU B 1 106 ? 179.516 -39.197 12.248 1.00 30.61 106 LEU B C 1
ATOM 2933 O O . LEU B 1 106 ? 180.125 -38.646 11.314 1.00 27.41 106 LEU B O 1
ATOM 2938 N N . GLY B 1 107 ? 180.105 -40.014 13.109 1.00 27.19 107 GLY B N 1
ATOM 2939 C CA . GLY B 1 107 ? 181.553 -40.152 13.183 1.00 25.55 107 GLY B CA 1
ATOM 2940 C C . GLY B 1 107 ? 182.179 -40.835 11.990 1.00 22.85 107 GLY B C 1
ATOM 2941 O O . GLY B 1 107 ? 183.385 -40.686 11.761 1.00 22.40 107 GLY B O 1
ATOM 2942 N N . ASP B 1 108 ? 181.368 -41.600 11.271 1.00 22.72 108 ASP B N 1
ATOM 2943 C CA . ASP B 1 108 ? 181.843 -42.395 10.139 1.00 25.81 108 ASP B CA 1
ATOM 2944 C C . ASP B 1 108 ? 181.444 -41.781 8.791 1.00 25.08 108 ASP B C 1
ATOM 2945 O O . ASP B 1 108 ? 181.554 -42.473 7.768 1.00 24.71 108 ASP B O 1
ATOM 2950 N N . ASN B 1 109 ? 180.952 -40.537 8.798 1.00 25.29 109 ASN B N 1
ATOM 2951 C CA . ASN B 1 109 ? 180.547 -39.837 7.560 1.00 24.74 109 ASN B CA 1
ATOM 2952 C C . ASN B 1 109 ? 181.603 -38.846 7.075 1.00 25.62 109 ASN B C 1
ATOM 2953 O O . ASN B 1 109 ? 182.190 -38.080 7.858 1.00 24.82 109 ASN B O 1
ATOM 2958 N N . ILE B 1 110 ? 181.839 -38.847 5.754 1.00 20.89 110 ILE B N 1
ATOM 2959 C CA . ILE B 1 110 ? 182.673 -37.850 5.082 1.00 26.10 110 ILE B CA 1
ATOM 2960 C C . ILE B 1 110 ? 181.815 -37.022 4.127 1.00 25.20 110 ILE B C 1
ATOM 2961 O O . ILE B 1 110 ? 181.082 -37.578 3.299 1.00 27.77 110 ILE B O 1
ATOM 2966 N N . PHE B 1 111 ? 181.894 -35.704 4.259 1.00 25.83 111 PHE B N 1
ATOM 2967 C CA . PHE B 1 111 ? 181.163 -34.759 3.424 1.00 31.70 111 PHE B CA 1
ATOM 2968 C C . PHE B 1 111 ? 182.206 -33.921 2.699 1.00 29.14 111 PHE B C 1
ATOM 2969 O O . PHE B 1 111 ? 183.050 -33.300 3.334 1.00 30.66 111 PHE B O 1
ATOM 2977 N N . TYR B 1 112 ? 182.154 -33.909 1.367 1.00 25.61 112 TYR B N 1
ATOM 2978 C CA . TYR B 1 112 ? 183.106 -33.153 0.597 1.00 26.94 112 TYR B CA 1
ATOM 2979 C C . TYR B 1 112 ? 182.423 -32.532 -0.630 1.00 26.16 112 TYR B C 1
ATOM 2980 O O . TYR B 1 112 ? 181.683 -33.197 -1.351 1.00 27.80 112 TYR B O 1
ATOM 2989 N N . GLY B 1 113 ? 182.653 -31.231 -0.823 1.00 30.01 113 GLY B N 1
ATOM 2990 C CA . GLY B 1 113 ? 182.308 -30.553 -2.071 1.00 31.29 113 GLY B CA 1
ATOM 2991 C C . GLY B 1 113 ? 181.536 -29.277 -1.800 1.00 36.76 113 GLY B C 1
ATOM 2992 O O . GLY B 1 113 ? 181.416 -28.836 -0.646 1.00 32.72 113 GLY B O 1
ATOM 2993 N N . PRO B 1 114 ? 181.004 -28.668 -2.864 1.00 36.28 114 PRO B N 1
ATOM 2994 C CA . PRO B 1 114 ? 180.285 -27.396 -2.780 1.00 36.89 114 PRO B CA 1
ATOM 2995 C C . PRO B 1 114 ? 179.108 -27.422 -1.792 1.00 32.69 114 PRO B C 1
ATOM 2996 O O . PRO B 1 114 ? 178.224 -28.290 -1.877 1.00 31.60 114 PRO B O 1
ATOM 3000 N N . GLY B 1 115 ? 179.099 -26.443 -0.893 1.00 37.67 115 GLY B N 1
ATOM 3001 C CA . GLY B 1 115 ? 178.046 -26.314 0.106 1.00 36.35 115 GLY B CA 1
ATOM 3002 C C . GLY B 1 115 ? 178.254 -27.134 1.371 1.00 41.42 115 GLY B C 1
ATOM 3003 O O . GLY B 1 115 ? 177.365 -27.194 2.219 1.00 37.13 115 GLY B O 1
ATOM 3004 N N . LEU B 1 116 ? 179.421 -27.762 1.493 1.00 36.22 116 LEU B N 1
ATOM 3005 C CA . LEU B 1 116 ? 179.757 -28.559 2.658 1.00 35.62 116 LEU B CA 1
ATOM 3006 C C . LEU B 1 116 ? 181.001 -28.017 3.335 1.00 34.96 116 LEU B C 1
ATOM 3007 O O . LEU B 1 116 ? 181.663 -28.726 4.097 1.00 33.99 116 LEU B O 1
ATOM 3012 N N . GLY B 1 117 ? 181.340 -26.760 3.042 1.00 34.27 117 GLY B N 1
ATOM 3013 C CA . GLY B 1 117 ? 182.466 -26.099 3.699 1.00 37.49 117 GLY B CA 1
ATOM 3014 C C . GLY B 1 117 ? 181.970 -24.968 4.594 1.00 33.27 117 GLY B C 1
ATOM 3015 O O . GLY B 1 117 ? 181.031 -25.147 5.381 1.00 36.71 117 GLY B O 1
ATOM 3016 N N . THR B 1 118 ? 182.589 -23.799 4.458 1.00 37.21 118 THR B N 1
ATOM 3017 C CA . THR B 1 118 ? 182.293 -22.672 5.356 1.00 41.67 118 THR B CA 1
ATOM 3018 C C . THR B 1 118 ? 180.909 -22.055 5.099 1.00 46.20 118 THR B C 1
ATOM 3019 O O 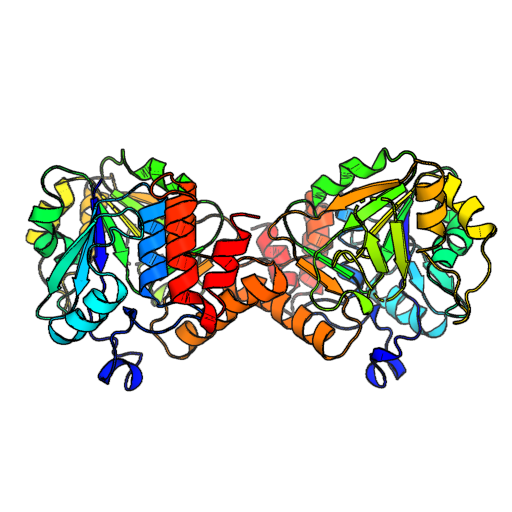. THR B 1 118 ? 180.433 -21.260 5.908 1.00 49.27 118 THR B O 1
ATOM 3023 N N . SER B 1 119 ? 180.270 -22.421 3.987 1.00 45.75 119 SER B N 1
ATOM 3024 C CA . SER B 1 119 ? 178.849 -22.097 3.748 1.00 44.05 119 SER B CA 1
ATOM 3025 C C . SER B 1 119 ? 177.924 -22.669 4.823 1.00 50.90 119 SER B C 1
ATOM 3026 O O . SER B 1 119 ? 176.786 -22.224 4.967 1.00 44.89 119 SER B O 1
ATOM 3029 N N . LEU B 1 120 ? 178.395 -23.675 5.555 1.00 49.19 120 LEU B N 1
ATOM 3030 C CA . LEU B 1 120 ? 177.535 -24.368 6.511 1.00 43.14 120 LEU B CA 1
ATOM 3031 C C . LEU B 1 120 ? 177.169 -23.496 7.722 1.00 36.93 120 LEU B C 1
ATOM 3032 O O . LEU B 1 120 ? 176.221 -23.821 8.420 1.00 38.45 120 LEU B O 1
ATOM 3037 N N . LYS B 1 121 ? 177.923 -22.418 7.965 1.00 47.02 121 LYS B N 1
ATOM 3038 C CA . LYS B 1 121 ? 177.587 -21.445 9.038 1.00 48.25 121 LYS B CA 1
ATOM 3039 C C . LYS B 1 121 ? 176.144 -20.960 8.982 1.00 52.24 121 LYS B C 1
ATOM 3040 O O . LYS B 1 121 ? 175.566 -20.612 10.009 1.00 47.67 121 LYS B O 1
ATOM 3046 N N . ARG B 1 122 ? 175.553 -20.942 7.792 1.00 41.30 122 ARG B N 1
ATOM 3047 C CA . ARG B 1 122 ? 174.174 -20.476 7.650 1.00 53.54 122 ARG B CA 1
ATOM 3048 C C . ARG B 1 122 ? 173.139 -21.277 8.460 1.00 56.40 122 ARG B C 1
ATOM 3049 O O . ARG B 1 122 ? 172.049 -20.776 8.737 1.00 60.18 122 ARG B O 1
ATOM 3057 N N . PHE B 1 123 ? 173.471 -22.504 8.853 1.00 47.50 123 PHE B N 1
ATOM 3058 C CA . PHE B 1 123 ? 172.534 -23.324 9.618 1.00 43.76 123 PHE B CA 1
ATOM 3059 C C . PHE B 1 123 ? 172.565 -23.001 11.119 1.00 39.75 123 PHE B C 1
ATOM 3060 O O . PHE B 1 123 ? 171.803 -23.587 11.887 1.00 43.29 123 PHE B O 1
ATOM 3068 N N . GLN B 1 124 ? 173.452 -22.100 11.530 1.00 44.54 124 GLN B N 1
ATOM 3069 C CA . GLN B 1 124 ? 173.577 -21.755 12.944 1.00 47.81 124 GLN B CA 1
ATOM 3070 C C . GLN B 1 124 ? 172.308 -21.091 13.486 1.00 50.57 124 GLN B C 1
ATOM 3071 O O . GLN B 1 124 ? 171.856 -21.403 14.595 1.00 45.91 124 GLN B O 1
ATOM 3077 N N . SER B 1 125 ? 171.725 -20.195 12.700 1.00 55.25 125 SER B N 1
ATOM 3078 C CA . SER B 1 125 ? 170.475 -19.552 13.089 1.00 56.77 125 SER B CA 1
ATOM 3079 C C . SER B 1 125 ? 169.248 -20.419 12.769 1.00 55.59 125 SER B C 1
ATOM 3080 O O . SER B 1 125 ? 168.144 -19.898 12.635 1.00 58.95 125 SER B O 1
ATOM 3083 N N . ILE B 1 126 ? 169.421 -21.736 12.671 1.00 49.77 126 ILE B N 1
ATOM 3084 C CA . ILE B 1 126 ? 168.296 -22.614 12.363 1.00 50.17 126 ILE B CA 1
ATOM 3085 C C . ILE B 1 126 ? 167.190 -22.479 13.409 1.00 55.49 126 ILE B C 1
ATOM 3086 O O . ILE B 1 126 ? 167.447 -22.425 14.608 1.00 55.23 126 ILE B O 1
ATOM 3091 N N . SER B 1 127 ? 165.956 -22.412 12.930 1.00 62.29 127 SER B N 1
ATOM 3092 C CA . SER B 1 127 ? 164.788 -22.713 13.740 1.00 58.85 127 SER B CA 1
ATOM 3093 C C . SER B 1 127 ? 164.178 -24.002 13.216 1.00 50.91 127 SER B C 1
ATOM 3094 O O . SER B 1 127 ? 164.136 -24.222 12.005 1.00 55.16 127 SER B O 1
ATOM 3097 N N . GLY B 1 128 ? 163.694 -24.842 14.127 1.00 50.53 128 GLY B N 1
ATOM 3098 C CA . GLY B 1 128 ? 163.186 -26.171 13.777 1.00 48.20 128 GLY B CA 1
ATOM 3099 C C . GLY B 1 128 ? 164.327 -27.134 13.486 1.00 54.66 128 GLY B C 1
ATOM 3100 O O . GLY B 1 128 ? 165.359 -27.082 14.152 1.00 48.24 128 GLY B O 1
ATOM 3101 N N . GLY B 1 129 ? 164.147 -27.998 12.488 1.00 56.68 129 GLY B N 1
ATOM 3102 C CA . GLY B 1 129 ? 165.165 -28.981 12.100 1.00 58.50 129 GLY B CA 1
ATOM 3103 C C . GLY B 1 129 ? 165.493 -28.928 10.615 1.00 57.15 129 GLY B C 1
ATOM 3104 O O . GLY B 1 129 ? 164.594 -28.771 9.783 1.00 57.06 129 GLY B O 1
ATOM 3105 N N . ALA B 1 130 ? 166.785 -29.051 10.285 1.00 55.74 130 ALA B N 1
ATOM 3106 C CA . ALA B 1 130 ? 167.232 -29.171 8.886 1.00 40.17 130 ALA B CA 1
ATOM 3107 C C . ALA B 1 130 ? 168.103 -30.391 8.687 1.00 44.04 130 ALA B C 1
ATOM 3108 O O . ALA B 1 130 ? 169.044 -30.630 9.461 1.00 42.76 130 ALA B O 1
ATOM 3110 N N . ILE B 1 131 ? 167.779 -31.157 7.646 1.00 35.97 131 ILE B N 1
ATOM 3111 C CA . ILE B 1 131 ? 168.529 -32.347 7.254 1.00 38.72 131 ILE B CA 1
ATOM 3112 C C . ILE B 1 131 ? 168.808 -32.263 5.745 1.00 43.45 131 ILE B C 1
ATOM 3113 O O . ILE B 1 131 ? 168.508 -31.239 5.109 1.00 36.56 131 ILE B O 1
ATOM 3118 N N . PHE B 1 132 ? 169.380 -33.326 5.188 1.00 40.58 132 PHE B N 1
ATOM 3119 C CA . PHE B 1 132 ? 169.897 -33.278 3.822 1.00 39.63 132 PHE B CA 1
ATOM 3120 C C . PHE B 1 132 ? 169.496 -34.502 3.033 1.00 35.33 132 PHE B C 1
ATOM 3121 O O . PHE B 1 132 ? 168.975 -35.466 3.576 1.00 34.68 132 PHE B O 1
ATOM 3129 N N . ALA B 1 133 ? 169.715 -34.427 1.719 1.00 40.89 133 ALA B N 1
ATOM 3130 C CA . ALA B 1 133 ? 169.266 -35.457 0.798 1.00 37.29 133 ALA B CA 1
ATOM 3131 C C . ALA B 1 133 ? 170.377 -35.754 -0.202 1.00 33.00 133 ALA B C 1
ATOM 3132 O O . ALA B 1 133 ? 171.099 -34.852 -0.632 1.00 36.91 133 ALA B O 1
ATOM 3134 N N . TYR B 1 134 ? 170.530 -37.028 -0.517 1.00 30.57 134 TYR B N 1
ATOM 3135 C CA . TYR B 1 134 ? 171.559 -37.478 -1.464 1.00 36.33 134 TYR B CA 1
ATOM 3136 C C . TYR B 1 134 ? 171.020 -38.640 -2.263 1.00 37.44 134 TYR B C 1
ATOM 3137 O O . TYR B 1 134 ? 170.590 -39.660 -1.707 1.00 37.19 134 TYR B O 1
ATOM 3146 N N . TRP B 1 135 ? 171.053 -38.487 -3.587 1.00 45.45 135 TRP B N 1
ATOM 3147 C CA . TRP B 1 135 ? 170.486 -39.487 -4.458 1.00 45.17 135 TRP B CA 1
ATOM 3148 C C . TRP B 1 135 ? 171.297 -40.772 -4.367 1.00 40.22 135 TRP B C 1
ATOM 3149 O O . TRP B 1 135 ? 172.519 -40.749 -4.464 1.00 42.19 135 TRP B O 1
ATOM 3160 N N . VAL B 1 136 ? 170.615 -41.891 -4.181 1.00 39.54 136 VAL B N 1
ATOM 3161 C CA . VAL B 1 136 ? 171.289 -43.184 -4.145 1.00 45.42 136 VAL B CA 1
ATOM 3162 C C . VAL B 1 136 ? 170.562 -44.233 -4.981 1.00 53.17 136 VAL B C 1
ATOM 3163 O O . VAL B 1 136 ? 169.350 -44.153 -5.183 1.00 55.91 136 VAL B O 1
ATOM 3167 N N . ALA B 1 137 ? 171.313 -45.225 -5.448 1.00 52.42 137 ALA B N 1
ATOM 3168 C CA . ALA B 1 137 ? 170.760 -46.277 -6.291 1.00 58.60 137 ALA B CA 1
ATOM 3169 C C . ALA B 1 137 ? 169.907 -47.272 -5.504 1.00 63.74 137 ALA B C 1
ATOM 3170 O O . ALA B 1 137 ? 169.152 -48.035 -6.101 1.00 74.31 137 ALA B O 1
ATOM 3172 N N . ASN B 1 138 ? 170.017 -47.265 -4.176 1.00 51.22 138 ASN B N 1
ATOM 3173 C CA . ASN B 1 138 ? 169.398 -48.301 -3.355 1.00 53.09 138 ASN B CA 1
ATOM 3174 C C . ASN B 1 138 ? 168.798 -47.733 -2.072 1.00 54.89 138 ASN B C 1
ATOM 3175 O O . ASN B 1 138 ? 169.195 -48.122 -0.975 1.00 58.63 138 ASN B O 1
ATOM 3180 N N . PRO B 1 139 ? 167.822 -46.817 -2.208 1.00 51.73 139 PRO B N 1
ATOM 3181 C CA . PRO B 1 139 ? 167.250 -46.105 -1.065 1.00 51.76 139 PRO B CA 1
ATOM 3182 C C . PRO B 1 139 ? 166.745 -47.003 0.056 1.00 51.54 139 PRO B C 1
ATOM 3183 O O . PRO B 1 139 ? 166.668 -46.551 1.199 1.00 54.30 139 PRO B O 1
ATOM 3187 N N . SER B 1 140 ? 166.423 -48.258 -0.255 1.00 54.50 140 SER B N 1
ATOM 3188 C CA . SER B 1 140 ? 166.002 -49.213 0.771 1.00 55.95 140 SER B CA 1
ATOM 3189 C C . SER B 1 140 ? 167.048 -49.420 1.875 1.00 57.64 140 SER B C 1
ATOM 3190 O O . SER B 1 140 ? 166.700 -49.854 2.971 1.00 56.87 140 SER B O 1
ATOM 3192 N N . ALA B 1 141 ? 168.314 -49.102 1.594 1.00 53.20 141 ALA B N 1
ATOM 3193 C CA . ALA B 1 141 ? 169.399 -49.306 2.559 1.00 54.06 141 ALA B CA 1
ATOM 3194 C C . ALA B 1 141 ? 169.562 -48.139 3.534 1.00 49.06 141 ALA B C 1
ATOM 3195 O O . ALA B 1 141 ? 170.367 -48.213 4.460 1.00 49.28 141 ALA B O 1
ATOM 3197 N N . TYR B 1 142 ? 168.791 -47.073 3.330 1.00 50.45 142 TYR B N 1
ATOM 3198 C CA . TYR B 1 142 ? 169.014 -45.791 4.004 1.00 47.05 142 TYR B CA 1
ATOM 3199 C C . TYR B 1 142 ? 167.725 -45.290 4.631 1.00 42.58 142 TYR B C 1
ATOM 3200 O O . TYR B 1 142 ? 166.671 -45.892 4.472 1.00 50.85 142 TYR B O 1
ATOM 3209 N N . GLY B 1 143 ? 167.819 -44.174 5.335 1.00 48.31 143 GLY B N 1
ATOM 3210 C CA . GLY B 1 143 ? 166.653 -43.356 5.630 1.00 53.50 143 GLY B CA 1
ATOM 3211 C C . GLY B 1 143 ? 166.339 -42.502 4.424 1.00 51.19 143 GLY B C 1
ATOM 3212 O O . GLY B 1 143 ? 167.248 -41.986 3.776 1.00 39.39 143 GLY B O 1
ATOM 3213 N N . VAL B 1 144 ? 165.048 -42.341 4.139 1.00 53.66 144 VAL B N 1
ATOM 3214 C CA . VAL B 1 144 ? 164.581 -41.850 2.843 1.00 50.61 144 VAL B CA 1
ATOM 3215 C C . VAL B 1 144 ? 163.660 -40.639 3.045 1.00 48.04 144 VAL B C 1
ATOM 3216 O O . VAL B 1 144 ? 162.661 -40.747 3.747 1.00 49.28 144 VAL B O 1
ATOM 3220 N N . VAL B 1 145 ? 163.993 -39.487 2.460 1.00 45.53 145 VAL B N 1
ATOM 3221 C CA . VAL B 1 145 ? 163.119 -38.297 2.564 1.00 42.96 145 VAL B CA 1
ATOM 3222 C C . VAL B 1 145 ? 162.361 -38.135 1.261 1.00 45.46 145 VAL B C 1
ATOM 3223 O O . VAL B 1 145 ? 162.929 -38.373 0.190 1.00 44.04 145 VAL B O 1
ATOM 3227 N N . GLU B 1 146 ? 161.106 -37.691 1.351 1.00 50.97 146 GLU B N 1
ATOM 3228 C CA . GLU B 1 146 ? 160.346 -37.231 0.179 1.00 48.92 146 GLU B CA 1
ATOM 3229 C C . GLU B 1 146 ? 160.308 -35.711 0.104 1.00 50.03 146 GLU B C 1
ATOM 3230 O O . GLU B 1 146 ? 160.040 -35.053 1.101 1.00 56.28 146 GLU B O 1
ATOM 3232 N N . SER B 1 155 ? 157.624 -36.846 3.760 1.00 50.56 155 SER B N 1
ATOM 3233 C CA . SER B 1 155 ? 157.674 -38.153 4.414 1.00 53.40 155 SER B CA 1
ATOM 3234 C C . SER B 1 155 ? 159.099 -38.576 4.797 1.00 58.57 155 SER B C 1
ATOM 3235 O O . SER B 1 155 ? 160.073 -37.925 4.410 1.00 57.77 155 SER B O 1
ATOM 3238 N N . LEU B 1 156 ? 159.210 -39.681 5.537 1.00 56.65 156 LEU B N 1
ATOM 3239 C CA . LEU B 1 156 ? 160.498 -40.154 6.049 1.00 62.89 156 LEU B CA 1
ATOM 3240 C C . LEU B 1 156 ? 160.413 -41.597 6.555 1.00 62.21 156 LEU B C 1
ATOM 3241 O O . LEU B 1 156 ? 159.611 -41.900 7.434 1.00 61.77 156 LEU B O 1
ATOM 3246 N N . GLU B 1 157 ? 161.244 -42.475 5.994 1.00 58.80 157 GLU B N 1
ATOM 3247 C CA . GLU B 1 157 ? 161.297 -43.890 6.383 1.00 61.27 157 GLU B CA 1
ATOM 3248 C C . GLU B 1 157 ? 162.734 -44.404 6.253 1.00 65.96 157 GLU B C 1
ATOM 3249 O O . GLU B 1 157 ? 162.980 -45.615 6.219 1.00 71.79 157 GLU B O 1
ATOM 3255 N N . SER B 1 165 ? 161.050 -42.240 -3.160 1.00 64.32 165 SER B N 1
ATOM 3256 C CA . SER B 1 165 ? 162.224 -41.406 -3.414 1.00 58.02 165 SER B CA 1
ATOM 3257 C C . SER B 1 165 ? 163.523 -42.216 -3.432 1.00 60.99 165 SER B C 1
ATOM 3258 O O . SER B 1 165 ? 163.611 -43.281 -2.811 1.00 58.15 165 SER B O 1
ATOM 3261 N N . ASN B 1 166 ? 164.528 -41.707 -4.149 1.00 57.68 166 ASN B N 1
ATOM 3262 C CA . ASN B 1 166 ? 165.886 -42.266 -4.089 1.00 60.68 166 ASN B CA 1
ATOM 3263 C C . ASN B 1 166 ? 166.815 -41.415 -3.212 1.00 60.78 166 ASN B C 1
ATOM 3264 O O . ASN B 1 166 ? 168.040 -41.475 -3.358 1.00 64.84 166 ASN B O 1
ATOM 3269 N N . TYR B 1 167 ? 166.237 -40.635 -2.298 1.00 58.71 167 TYR B N 1
ATOM 3270 C CA . TYR B 1 167 ? 166.990 -39.624 -1.569 1.00 50.40 167 TYR B CA 1
ATOM 3271 C C . TYR B 1 167 ? 167.237 -40.025 -0.123 1.00 48.03 167 TYR B C 1
ATOM 3272 O O . TYR B 1 167 ? 166.323 -40.025 0.691 1.00 45.15 167 TYR B O 1
ATOM 3281 N N . ALA B 1 168 ? 168.498 -40.340 0.169 1.00 43.55 168 ALA B N 1
ATOM 3282 C CA . ALA B 1 168 ? 168.939 -40.844 1.463 1.00 37.78 168 ALA B CA 1
ATOM 3283 C C . ALA B 1 168 ? 169.359 -39.675 2.328 1.00 36.94 168 ALA B C 1
ATOM 3284 O O . ALA B 1 168 ? 169.778 -38.639 1.812 1.00 41.86 168 ALA B O 1
ATOM 3286 N N . VAL B 1 169 ? 169.237 -39.841 3.647 1.00 35.60 169 VAL B N 1
ATOM 3287 C CA . VAL B 1 169 ? 169.480 -38.752 4.586 1.00 34.77 169 VAL B CA 1
ATOM 3288 C C . VAL B 1 169 ? 170.879 -38.984 5.130 1.00 33.50 169 VAL B C 1
ATOM 3289 O O . VAL B 1 169 ? 171.090 -39.959 5.851 1.00 34.11 169 VAL B O 1
ATOM 3293 N N . PRO B 1 170 ? 171.832 -38.094 4.800 1.00 31.88 170 PRO B N 1
ATOM 3294 C CA . PRO B 1 170 ? 173.177 -38.278 5.340 1.00 28.55 170 PRO B CA 1
ATOM 3295 C C . PRO B 1 170 ? 173.254 -37.957 6.820 1.00 32.31 170 PRO B C 1
ATOM 3296 O O . PRO B 1 170 ? 172.294 -37.418 7.388 1.00 36.97 170 PRO B O 1
ATOM 3300 N N . GLY B 1 171 ? 174.416 -38.237 7.407 1.00 33.37 171 GLY B N 1
ATOM 3301 C CA . GLY B 1 171 ? 174.632 -38.088 8.865 1.00 34.02 171 GLY B CA 1
ATOM 3302 C C . GLY B 1 171 ? 175.108 -36.717 9.266 1.00 30.20 171 GLY B C 1
ATOM 3303 O O . GLY B 1 171 ? 176.151 -36.564 9.936 1.00 30.22 171 GLY B O 1
ATOM 3304 N N . LEU B 1 172 ? 174.344 -35.709 8.856 1.00 29.80 172 LEU B N 1
ATOM 3305 C CA . LEU B 1 172 ? 174.548 -34.352 9.288 1.00 35.82 172 LEU B CA 1
ATOM 3306 C C . LEU B 1 172 ? 173.186 -33.749 9.563 1.00 39.20 172 LEU B C 1
ATOM 3307 O O . LEU B 1 172 ? 172.273 -33.868 8.738 1.00 42.98 172 LEU B O 1
ATOM 3312 N N . TYR B 1 173 ? 173.036 -33.159 10.757 1.00 44.60 173 TYR B N 1
ATOM 3313 C CA . TYR B 1 173 ? 171.736 -32.657 11.231 1.00 40.06 173 TYR B CA 1
ATOM 3314 C C . TYR B 1 173 ? 171.879 -31.365 12.035 1.00 40.08 173 TYR B C 1
ATOM 3315 O O . TYR B 1 173 ? 172.779 -31.222 12.870 1.00 37.26 173 TYR B O 1
ATOM 3324 N N . PHE B 1 174 ? 170.970 -30.430 11.776 1.00 39.48 174 PHE B N 1
ATOM 3325 C CA . PHE B 1 174 ? 170.898 -29.186 12.519 1.00 44.45 174 PHE B CA 1
ATOM 3326 C C . PHE B 1 174 ? 169.512 -29.041 13.145 1.00 47.71 174 PHE B C 1
ATOM 3327 O O . PHE B 1 174 ? 168.493 -29.207 12.466 1.00 47.09 174 PHE B O 1
ATOM 3335 N N . TYR B 1 175 ? 169.483 -28.740 14.442 1.00 41.24 175 TYR B N 1
ATOM 3336 C CA . TYR B 1 175 ? 168.226 -28.703 15.207 1.00 47.91 175 TYR B CA 1
ATOM 3337 C C . TYR B 1 175 ? 168.161 -27.479 16.131 1.00 48.06 175 TYR B C 1
ATOM 3338 O O . TYR B 1 175 ? 169.191 -26.921 16.512 1.00 44.93 175 TYR B O 1
ATOM 3347 N N . ASP B 1 176 ? 166.941 -27.079 16.492 1.00 51.34 176 ASP B N 1
ATOM 3348 C CA . ASP B 1 176 ? 166.713 -26.104 17.572 1.00 53.09 176 ASP B CA 1
ATOM 3349 C C . ASP B 1 176 ? 166.794 -26.766 18.948 1.00 50.48 176 ASP B C 1
ATOM 3350 O O . ASP B 1 176 ? 166.808 -27.999 19.045 1.00 50.42 176 ASP B O 1
ATOM 3355 N N . ASN B 1 177 ? 166.817 -25.939 20.004 1.00 57.62 177 ASN B N 1
ATOM 3356 C CA . ASN B 1 177 ? 166.931 -26.422 21.398 1.00 55.65 177 ASN B CA 1
ATOM 3357 C C . ASN B 1 177 ? 165.856 -27.439 21.795 1.00 52.61 177 ASN B C 1
ATOM 3358 O O . ASN B 1 177 ? 166.065 -28.215 22.731 1.00 59.82 177 ASN B O 1
ATOM 3363 N N . ASP B 1 178 ? 164.725 -27.448 21.080 1.00 55.13 178 ASP B N 1
ATOM 3364 C CA . ASP B 1 178 ? 163.655 -28.436 21.304 1.00 55.98 178 ASP B CA 1
ATOM 3365 C C . ASP B 1 178 ? 164.154 -29.885 21.270 1.00 61.49 178 ASP B C 1
ATOM 3366 O O . ASP B 1 178 ? 163.564 -30.758 21.912 1.00 54.32 178 ASP B O 1
ATOM 3371 N N . VAL B 1 179 ? 165.216 -30.150 20.505 1.00 60.96 179 VAL B N 1
ATOM 3372 C CA . VAL B 1 179 ? 165.606 -31.523 20.193 1.00 53.89 179 VAL B CA 1
ATOM 3373 C C . VAL B 1 179 ? 165.845 -32.401 21.427 1.00 51.84 179 VAL B C 1
ATOM 3374 O O . VAL B 1 179 ? 165.582 -33.608 21.396 1.00 48.06 179 VAL B O 1
ATOM 3378 N N . ILE B 1 180 ? 166.328 -31.803 22.513 1.00 61.29 180 ILE B N 1
ATOM 3379 C CA . ILE B 1 180 ? 166.583 -32.574 23.733 1.00 63.10 180 ILE B CA 1
ATOM 3380 C C . ILE B 1 180 ? 165.257 -33.201 24.195 1.00 58.63 180 ILE B C 1
ATOM 3381 O O . ILE B 1 180 ? 165.147 -34.422 24.336 1.00 48.91 180 ILE B O 1
ATOM 3386 N N . GLU B 1 181 ? 164.243 -32.356 24.366 1.00 67.78 181 GLU B N 1
ATOM 3387 C CA . GLU B 1 181 ? 162.903 -32.801 24.779 1.00 70.06 181 GLU B CA 1
ATOM 3388 C C . GLU B 1 181 ? 162.435 -34.028 23.985 1.00 66.73 181 GLU B C 1
ATOM 3389 O O . GLU B 1 181 ? 162.123 -35.069 24.565 1.00 54.57 181 GLU B O 1
ATOM 3395 N N . ILE B 1 182 ? 162.410 -33.907 22.659 1.00 67.71 182 ILE B N 1
ATOM 3396 C CA . ILE B 1 182 ? 161.916 -34.984 21.800 1.00 65.02 182 ILE B CA 1
ATOM 3397 C C . ILE B 1 182 ? 162.706 -36.264 22.051 1.00 65.73 182 ILE B C 1
ATOM 3398 O O . ILE B 1 182 ? 162.138 -37.355 22.093 1.00 76.11 182 ILE B O 1
ATOM 3403 N N . ALA B 1 183 ? 164.016 -36.118 22.224 1.00 67.58 183 ALA B N 1
ATOM 3404 C CA . ALA B 1 183 ? 164.917 -37.261 22.335 1.00 68.65 183 ALA B CA 1
ATOM 3405 C C . ALA B 1 183 ? 164.732 -38.052 23.637 1.00 70.21 183 ALA B C 1
ATOM 3406 O O . ALA B 1 183 ? 164.731 -39.288 23.620 1.00 59.39 183 ALA B O 1
ATOM 3408 N N . ARG B 1 184 ? 164.590 -37.356 24.763 1.00 72.10 184 ARG B N 1
ATOM 3409 C CA . ARG B 1 184 ? 164.255 -38.027 26.025 1.00 70.73 184 ARG B CA 1
ATOM 3410 C C . ARG B 1 184 ? 162.864 -38.645 25.930 1.00 72.56 184 ARG B C 1
ATOM 3411 O O . ARG B 1 184 ? 162.597 -39.671 26.545 1.00 72.67 184 ARG B O 1
ATOM 3419 N N . GLY B 1 185 ? 161.993 -38.021 25.139 1.00 76.45 185 GLY B N 1
ATOM 3420 C CA . GLY B 1 185 ? 160.690 -38.594 24.801 1.00 80.40 185 GLY B CA 1
ATOM 3421 C C . GLY B 1 185 ? 160.732 -39.991 24.201 1.00 83.20 185 GLY B C 1
ATOM 3422 O O . GLY B 1 185 ? 159.995 -40.874 24.636 1.00 83.79 185 GLY B O 1
ATOM 3423 N N . LEU B 1 186 ? 161.595 -40.199 23.207 1.00 86.64 186 LEU B N 1
ATOM 3424 C CA . LEU B 1 186 ? 161.540 -41.404 22.363 1.00 74.92 186 LEU B CA 1
ATOM 3425 C C . LEU B 1 186 ? 161.712 -42.697 23.152 1.00 68.15 186 LEU B C 1
ATOM 3426 O O . LEU B 1 186 ? 162.284 -42.697 24.238 1.00 68.56 186 LEU B O 1
ATOM 3431 N N . LYS B 1 187 ? 161.231 -43.796 22.574 1.00 62.69 187 LYS B N 1
ATOM 3432 C CA . LYS B 1 187 ? 161.552 -45.147 23.031 1.00 68.29 187 LYS B CA 1
ATOM 3433 C C . LYS B 1 187 ? 162.369 -45.891 21.969 1.00 74.09 187 LYS B C 1
ATOM 3434 O O . LYS B 1 187 ? 162.612 -45.368 20.877 1.00 87.80 187 LYS B O 1
ATOM 3440 N N . LYS B 1 188 ? 162.779 -47.117 22.297 1.00 72.31 188 LYS B N 1
ATOM 3441 C CA . LYS B 1 188 ? 163.589 -47.957 21.406 1.00 72.21 188 LYS B CA 1
ATOM 3442 C C . LYS B 1 188 ? 162.829 -48.457 20.170 1.00 80.25 188 LYS B C 1
ATOM 3443 O O . LYS B 1 188 ? 161.678 -48.080 19.940 1.00 87.79 188 LYS B O 1
ATOM 3449 N N . SER B 1 189 ? 163.495 -49.303 19.380 1.00 78.01 189 SER B N 1
ATOM 3450 C CA . SER B 1 189 ? 162.981 -49.760 18.090 1.00 75.35 189 SER B CA 1
ATOM 3451 C C . SER B 1 189 ? 163.129 -51.278 17.932 1.00 70.27 189 SER B C 1
ATOM 3452 O O . SER B 1 189 ? 163.732 -51.949 18.774 1.00 69.55 189 SER B O 1
ATOM 3455 N N . ALA B 1 190 ? 162.565 -51.808 16.850 1.00 63.44 190 ALA B N 1
ATOM 3456 C CA . ALA B 1 190 ? 162.487 -53.252 16.637 1.00 68.27 190 ALA B CA 1
ATOM 3457 C C . ALA B 1 190 ? 163.816 -53.824 16.148 1.00 72.01 190 ALA B C 1
ATOM 3458 O O . ALA B 1 190 ? 164.889 -53.403 16.587 1.00 85.02 190 ALA B O 1
ATOM 3460 N N . GLY B 1 192 ? 167.419 -53.141 18.835 1.00 57.81 192 GLY B N 1
ATOM 3461 C CA . GLY B 1 192 ? 166.617 -51.981 19.209 1.00 54.75 192 GLY B CA 1
ATOM 3462 C C . GLY B 1 192 ? 167.436 -50.796 19.672 1.00 51.22 192 GLY B C 1
ATOM 3463 O O . GLY B 1 192 ? 168.254 -50.920 20.584 1.00 50.38 192 GLY B O 1
ATOM 3464 N N . GLU B 1 193 ? 167.195 -49.641 19.052 1.00 49.81 193 GLU B N 1
ATOM 3465 C CA . GLU B 1 193 ? 168.028 -48.454 19.244 1.00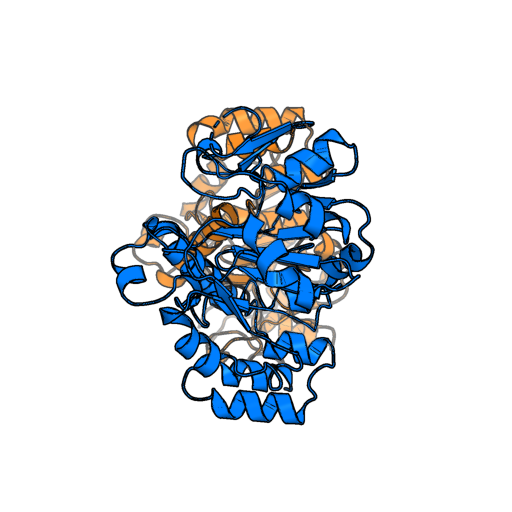 44.68 193 GLU B CA 1
ATOM 3466 C C . GLU B 1 193 ? 167.118 -47.216 19.364 1.00 44.08 193 GLU B C 1
ATOM 3467 O O . GLU B 1 193 ? 165.983 -47.225 18.884 1.00 54.43 193 GLU B O 1
ATOM 3473 N N . TYR B 1 194 ? 167.589 -46.165 20.028 1.00 43.91 194 TYR B N 1
ATOM 3474 C CA . TYR B 1 194 ? 166.913 -44.874 19.986 1.00 48.24 194 TYR B CA 1
ATOM 3475 C C . TYR B 1 194 ? 167.282 -44.182 18.666 1.00 57.97 194 TYR B C 1
ATOM 3476 O O . TYR B 1 194 ? 168.440 -43.805 18.458 1.00 51.51 194 TYR B O 1
ATOM 3485 N N . GLU B 1 195 ? 166.297 -44.013 17.783 1.00 55.75 195 GLU B N 1
ATOM 3486 C CA . GLU B 1 195 ? 166.553 -43.771 16.361 1.00 57.09 195 GLU B CA 1
ATOM 3487 C C . GLU B 1 195 ? 166.529 -42.272 16.038 1.00 53.34 195 GLU B C 1
ATOM 3488 O O . GLU B 1 195 ? 165.672 -41.540 16.526 1.00 49.91 195 GLU B O 1
ATOM 3494 N N . ILE B 1 196 ? 167.476 -41.820 15.217 1.00 49.49 196 ILE B N 1
ATOM 3495 C CA . ILE B 1 196 ? 167.477 -40.439 14.728 1.00 54.57 196 ILE B CA 1
ATOM 3496 C C . ILE B 1 196 ? 166.281 -40.181 13.793 1.00 51.22 196 ILE B C 1
ATOM 3497 O O . ILE B 1 196 ? 165.758 -39.066 13.733 1.00 51.25 196 ILE B O 1
ATOM 3502 N N . THR B 1 197 ? 165.849 -41.213 13.080 1.00 50.01 197 THR B N 1
ATOM 3503 C CA . THR B 1 197 ? 164.659 -41.106 12.229 1.00 65.42 197 THR B CA 1
ATOM 3504 C C . THR B 1 197 ? 163.499 -40.492 13.019 1.00 63.62 197 THR B C 1
ATOM 3505 O O . THR B 1 197 ? 162.893 -39.499 12.600 1.00 57.79 197 THR B O 1
ATOM 3509 N N . GLU B 1 198 ? 163.218 -41.079 14.175 1.00 61.65 198 GLU B N 1
ATOM 3510 C CA . GLU B 1 198 ? 162.070 -40.671 14.983 1.00 63.39 198 GLU B CA 1
ATOM 3511 C C . GLU B 1 198 ? 162.136 -39.192 15.396 1.00 61.36 198 GLU B C 1
ATOM 3512 O O . GLU B 1 198 ? 161.107 -38.521 15.421 1.00 55.81 198 GLU B O 1
ATOM 3518 N N . VAL B 1 199 ? 163.337 -38.680 15.691 1.00 48.30 199 VAL B N 1
ATOM 3519 C CA . VAL B 1 199 ? 163.519 -37.239 15.949 1.00 52.64 199 VAL B CA 1
ATOM 3520 C C . VAL B 1 199 ? 163.047 -36.397 14.756 1.00 50.96 199 VAL B C 1
ATOM 3521 O O . VAL B 1 199 ? 162.285 -35.439 14.909 1.00 48.84 199 VAL B O 1
ATOM 3525 N N . ASN B 1 200 ? 163.525 -36.755 13.571 1.00 52.43 200 ASN B N 1
ATOM 3526 C CA . ASN B 1 200 ? 163.298 -35.945 12.381 1.00 54.59 200 ASN B CA 1
ATOM 3527 C C . ASN B 1 200 ? 161.808 -35.868 12.050 1.00 56.62 200 ASN B C 1
ATOM 3528 O O . ASN B 1 200 ? 161.275 -34.784 11.807 1.00 57.92 200 ASN B O 1
ATOM 3533 N N . GLN B 1 201 ? 161.148 -37.022 12.056 1.00 47.00 201 GLN B N 1
ATOM 3534 C CA . GLN B 1 201 ? 159.710 -37.087 11.860 1.00 59.46 201 GLN B CA 1
ATOM 3535 C C . GLN B 1 201 ? 158.935 -36.199 12.817 1.00 55.82 201 GLN B C 1
ATOM 3536 O O . GLN B 1 201 ? 158.005 -35.516 12.405 1.00 65.90 201 GLN B O 1
ATOM 3542 N N . VAL B 1 202 ? 159.315 -36.211 14.089 1.00 62.01 202 VAL B N 1
ATOM 3543 C CA . VAL B 1 202 ? 158.587 -35.459 15.104 1.00 66.30 202 VAL B CA 1
ATOM 3544 C C . VAL B 1 202 ? 158.641 -33.968 14.766 1.00 66.33 202 VAL B C 1
ATOM 3545 O O . VAL B 1 202 ? 157.660 -33.241 14.954 1.00 80.10 202 VAL B O 1
ATOM 3549 N N . TYR B 1 203 ? 159.781 -33.526 14.248 1.00 64.56 203 TYR B N 1
ATOM 3550 C CA . TYR B 1 203 ? 159.886 -32.204 13.631 1.00 65.84 203 TYR B CA 1
ATOM 3551 C C . TYR B 1 203 ? 158.980 -32.045 12.399 1.00 65.26 203 TYR B C 1
ATOM 3552 O O . TYR B 1 203 ? 158.367 -30.987 12.216 1.00 66.30 203 TYR B O 1
ATOM 3561 N N . LEU B 1 204 ? 158.918 -33.073 11.551 1.00 59.11 204 LEU B N 1
ATOM 3562 C CA . LEU B 1 204 ? 158.117 -33.017 10.322 1.00 63.95 204 LEU B CA 1
ATOM 3563 C C . LEU B 1 204 ? 156.606 -33.004 10.614 1.00 67.08 204 LEU B C 1
ATOM 3564 O O . LEU B 1 204 ? 155.834 -32.373 9.889 1.00 67.20 204 LEU B O 1
ATOM 3569 N N . ASN B 1 205 ? 156.191 -33.678 11.685 1.00 77.24 205 ASN B N 1
ATOM 3570 C CA . ASN B 1 205 ? 154.797 -33.629 12.140 1.00 71.56 205 ASN B CA 1
ATOM 3571 C C . ASN B 1 205 ? 154.403 -32.247 12.640 1.00 71.23 205 ASN B C 1
ATOM 3572 O O . ASN B 1 205 ? 153.214 -31.941 12.739 1.00 86.08 205 ASN B O 1
ATOM 3577 N N . GLN B 1 206 ? 15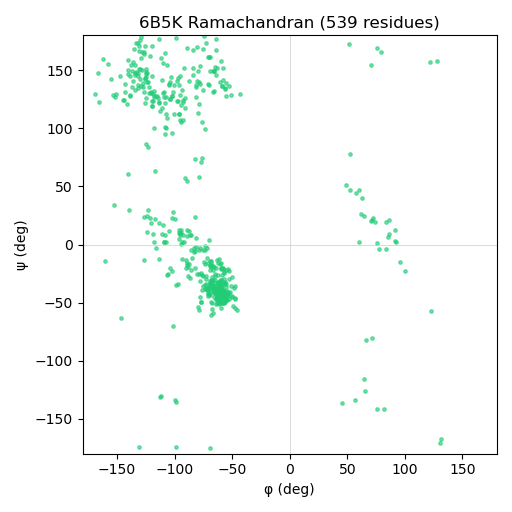5.397 -31.422 12.965 1.00 64.07 206 GLN B N 1
ATOM 3578 C CA . GLN B 1 206 ? 155.177 -29.993 13.196 1.00 66.60 206 GLN B CA 1
ATOM 3579 C C . GLN B 1 206 ? 155.357 -29.138 11.932 1.00 67.77 206 GLN B C 1
ATOM 3580 O O . GLN B 1 206 ? 155.249 -27.909 11.997 1.00 61.05 206 GLN B O 1
ATOM 3586 N N . GLY B 1 207 ? 155.635 -29.779 10.796 1.00 66.65 207 GLY B N 1
ATOM 3587 C CA . GLY B 1 207 ? 156.048 -29.076 9.580 1.00 62.89 207 GLY B CA 1
ATOM 3588 C C . GLY B 1 207 ? 157.159 -28.052 9.775 1.00 69.25 207 GLY B C 1
ATOM 3589 O O . GLY B 1 207 ? 157.034 -26.906 9.348 1.00 62.34 207 GLY B O 1
ATOM 3590 N N . ARG B 1 208 ? 158.251 -28.461 10.417 1.00 70.50 208 ARG B N 1
ATOM 3591 C CA . ARG B 1 208 ? 159.453 -27.623 10.484 1.00 67.80 208 ARG B CA 1
ATOM 3592 C C . ARG B 1 208 ? 160.738 -28.445 10.312 1.00 70.35 208 ARG B C 1
ATOM 3593 O O . ARG B 1 208 ? 161.800 -28.084 10.840 1.00 70.84 208 ARG B O 1
ATOM 3601 N N . LEU B 1 209 ? 160.630 -29.538 9.555 1.00 57.57 209 LEU B N 1
ATOM 3602 C CA . LEU B 1 209 ? 161.791 -30.265 9.055 1.00 54.81 209 LEU B CA 1
ATOM 3603 C C . LEU B 1 209 ? 162.120 -29.772 7.643 1.00 59.06 209 LEU B C 1
ATOM 3604 O O . LEU B 1 209 ? 161.399 -30.082 6.691 1.00 62.38 209 LEU B O 1
ATOM 3609 N N . ALA B 1 210 ? 163.190 -28.985 7.524 1.00 50.67 210 ALA B N 1
ATOM 3610 C CA . ALA B 1 210 ? 163.680 -28.505 6.232 1.00 50.90 210 ALA B CA 1
ATOM 3611 C C . ALA B 1 210 ? 164.650 -29.523 5.628 1.00 54.64 210 ALA B C 1
ATOM 3612 O O . ALA B 1 210 ? 165.448 -30.123 6.343 1.00 49.13 210 ALA B O 1
ATOM 3614 N N . VAL B 1 211 ? 164.573 -29.721 4.315 1.00 49.97 211 VAL B N 1
ATOM 3615 C CA . VAL B 1 211 ? 165.517 -30.596 3.619 1.00 46.84 211 VAL B CA 1
ATOM 3616 C C . VAL B 1 211 ? 166.214 -29.797 2.515 1.00 50.87 211 VAL B C 1
ATOM 3617 O O . VAL B 1 211 ? 165.576 -28.980 1.854 1.00 47.24 211 VAL B O 1
ATOM 3621 N N . GLU B 1 212 ? 167.522 -30.021 2.343 1.00 49.29 212 GLU B N 1
ATOM 3622 C CA . GLU B 1 212 ? 168.248 -29.573 1.143 1.00 50.22 212 GLU B CA 1
ATOM 3623 C C . GLU B 1 212 ? 168.964 -30.728 0.435 1.00 45.23 212 GLU B C 1
ATOM 3624 O O . GLU B 1 212 ? 169.538 -31.598 1.078 1.00 40.77 212 GLU B O 1
ATOM 3630 N N . VAL B 1 213 ? 168.931 -30.735 -0.892 1.00 41.77 213 VAL B N 1
ATOM 3631 C CA . VAL B 1 213 ? 169.667 -31.737 -1.644 1.00 37.83 213 VAL B CA 1
ATOM 3632 C C . VAL B 1 213 ? 171.103 -31.272 -1.732 1.00 36.93 213 VAL B C 1
ATOM 3633 O O . VAL B 1 213 ? 171.367 -30.092 -1.971 1.00 37.11 213 VAL B O 1
ATOM 3637 N N . LEU B 1 214 ? 172.040 -32.187 -1.496 1.00 37.04 214 LEU B N 1
ATOM 3638 C CA . LEU B 1 214 ? 173.442 -31.835 -1.545 1.00 34.89 214 LEU B CA 1
ATOM 3639 C C . LEU B 1 214 ? 173.731 -31.430 -2.994 1.00 32.25 214 LEU B C 1
ATOM 3640 O O . LEU B 1 214 ? 173.106 -31.963 -3.915 1.00 33.29 214 LEU B O 1
ATOM 3645 N N . ALA B 1 215 ? 174.623 -30.464 -3.186 1.00 33.95 215 ALA B N 1
ATOM 3646 C CA . ALA B 1 215 ? 174.857 -29.902 -4.521 1.00 36.01 215 ALA B CA 1
ATOM 3647 C C . ALA B 1 215 ? 175.436 -30.949 -5.467 1.00 34.69 215 ALA B C 1
ATOM 3648 O O . ALA B 1 215 ? 176.109 -31.893 -5.040 1.00 34.59 215 ALA B O 1
ATOM 3650 N N . ARG B 1 216 ? 175.178 -30.778 -6.758 1.00 37.60 216 ARG B N 1
ATOM 3651 C CA . ARG B 1 216 ? 175.898 -31.522 -7.801 1.00 32.15 216 ARG B CA 1
ATOM 3652 C C . ARG B 1 216 ? 177.391 -31.595 -7.528 1.00 28.80 216 ARG B C 1
ATOM 3653 O O . ARG B 1 216 ? 178.058 -30.570 -7.274 1.00 29.38 216 ARG B 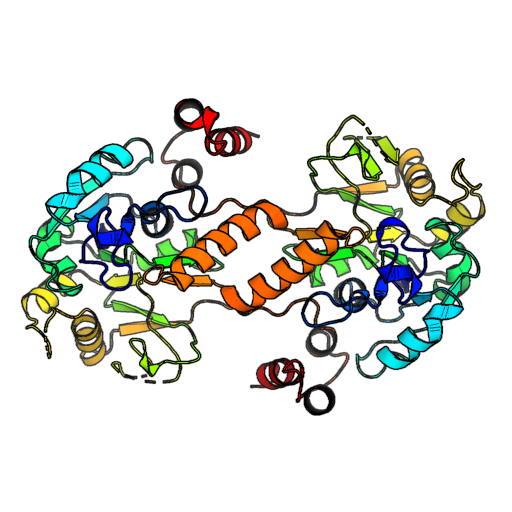O 1
ATOM 3655 N N . GLY B 1 217 ? 177.958 -32.795 -7.593 1.00 28.71 217 GLY B N 1
ATOM 3656 C CA . GLY B 1 217 ? 179.397 -32.902 -7.450 1.00 25.20 217 GLY B CA 1
ATOM 3657 C C . GLY B 1 217 ? 179.913 -33.132 -6.031 1.00 26.22 217 GLY B C 1
ATOM 3658 O O . GLY B 1 217 ? 181.120 -33.177 -5.793 1.00 23.65 217 GLY B O 1
ATOM 3659 N N . THR B 1 218 ? 179.007 -33.271 -5.076 1.00 27.49 218 THR B N 1
ATOM 3660 C CA . THR B 1 218 ? 179.444 -33.516 -3.694 1.00 26.60 218 THR B CA 1
ATOM 3661 C C . THR B 1 218 ? 179.700 -34.996 -3.525 1.00 24.94 218 THR B C 1
ATOM 3662 O O . THR B 1 218 ? 179.031 -35.820 -4.154 1.00 26.11 218 THR B O 1
ATOM 3666 N N . ALA B 1 219 ? 180.611 -35.320 -2.613 1.00 23.54 219 ALA B N 1
ATOM 3667 C CA . ALA B 1 219 ? 180.819 -36.705 -2.177 1.00 23.06 219 ALA B CA 1
ATOM 3668 C C . ALA B 1 219 ? 180.290 -36.796 -0.752 1.00 24.05 219 ALA B C 1
ATOM 3669 O O . ALA B 1 219 ? 180.666 -35.973 0.088 1.00 27.16 219 ALA B O 1
ATOM 3671 N N . TRP B 1 220 ? 179.409 -37.765 -0.547 1.00 24.67 220 TRP B N 1
ATOM 3672 C CA . TRP B 1 220 ? 178.988 -38.228 0.776 1.00 24.70 220 TRP B CA 1
ATOM 3673 C C . TRP B 1 220 ? 179.333 -39.701 0.914 1.00 27.84 220 TRP B C 1
ATOM 3674 O O . TRP B 1 220 ? 178.811 -40.540 0.162 1.00 27.91 220 TRP B O 1
ATOM 3685 N N . LEU B 1 221 ? 180.186 -40.014 1.901 1.00 25.19 221 LEU B N 1
ATOM 3686 C CA . LEU B 1 221 ? 180.691 -41.353 2.143 1.00 23.89 221 LEU B CA 1
ATOM 3687 C C . LEU B 1 221 ? 180.430 -41.766 3.588 1.00 24.87 221 LEU B C 1
ATOM 3688 O O . LEU B 1 221 ? 180.498 -40.927 4.487 1.00 25.05 221 LEU B O 1
ATOM 3693 N N . ASP B 1 222 ? 180.127 -43.047 3.742 1.00 24.44 222 ASP B N 1
ATOM 3694 C CA . ASP B 1 222 ? 180.005 -43.755 5.051 1.00 24.22 222 ASP B CA 1
ATOM 3695 C C . ASP B 1 222 ? 181.077 -44.843 5.040 1.00 28.37 222 ASP B C 1
ATOM 3696 O O . ASP B 1 222 ? 181.168 -45.617 4.069 1.00 27.92 222 ASP B O 1
ATOM 3701 N N . THR B 1 223 ? 181.935 -44.907 6.061 1.00 23.27 223 THR B N 1
ATOM 3702 C CA . THR B 1 223 ? 183.107 -45.787 5.999 1.00 23.48 223 THR B CA 1
ATOM 3703 C C . THR B 1 223 ? 182.922 -47.134 6.747 1.00 23.37 223 THR B C 1
ATOM 3704 O O . THR B 1 223 ? 183.899 -47.855 7.068 1.00 25.38 223 THR B O 1
ATOM 3708 N N . GLY B 1 224 ? 181.673 -47.522 6.939 1.00 23.05 224 GLY B N 1
ATOM 3709 C CA . GLY B 1 224 ? 181.367 -48.659 7.797 1.00 25.47 224 GLY B CA 1
ATOM 3710 C C . GLY B 1 224 ? 181.391 -50.075 7.241 1.00 23.83 224 GLY B C 1
ATOM 3711 O O . GLY B 1 224 ? 180.977 -51.026 7.960 1.00 24.03 224 GLY B O 1
ATOM 3712 N N . THR B 1 225 ? 181.855 -50.272 5.999 1.00 22.09 225 THR B N 1
ATOM 3713 C CA . THR B 1 225 ? 182.125 -51.605 5.473 1.00 22.58 225 THR B CA 1
ATOM 3714 C C . THR B 1 225 ? 183.536 -51.659 4.905 1.00 20.13 225 THR B C 1
ATOM 3715 O O . THR B 1 225 ? 184.149 -50.598 4.685 1.00 19.59 225 THR B O 1
ATOM 3719 N N . PHE B 1 226 ? 184.041 -52.864 4.659 1.00 18.30 226 PHE B N 1
ATOM 3720 C CA . PHE B 1 226 ? 185.422 -53.040 4.174 1.00 20.30 226 PHE B CA 1
ATOM 3721 C C . PHE B 1 226 ? 185.582 -52.224 2.879 1.00 19.95 226 PHE B C 1
ATOM 3722 O O . PHE B 1 226 ? 186.541 -51.457 2.725 1.00 19.51 226 PHE B O 1
ATOM 3730 N N . ASP B 1 227 ? 184.632 -52.400 1.953 1.00 22.02 227 ASP B N 1
ATOM 3731 C CA . ASP B 1 227 ? 184.742 -51.719 0.661 1.00 19.03 227 ASP B CA 1
ATOM 3732 C C . ASP B 1 227 ? 184.534 -50.231 0.772 1.00 19.85 227 ASP B C 1
ATOM 3733 O O . ASP B 1 227 ? 185.214 -49.492 0.084 1.00 22.44 227 ASP B O 1
ATOM 3738 N N . SER B 1 228 ? 183.546 -49.777 1.558 1.00 19.35 228 SER B N 1
ATOM 3739 C CA . SER B 1 228 ? 183.331 -48.337 1.647 1.00 17.43 228 SER B CA 1
ATOM 3740 C C . SER B 1 228 ? 184.534 -47.600 2.330 1.00 20.29 228 SER B C 1
ATOM 3741 O O . SER B 1 228 ? 184.912 -46.467 1.970 1.00 18.74 228 SER B O 1
ATOM 3744 N N . LEU B 1 229 ? 185.119 -48.237 3.344 1.00 19.99 229 LEU B N 1
ATOM 3745 C CA . LEU B 1 229 ? 186.315 -47.668 3.986 1.00 21.35 229 LEU B CA 1
ATOM 3746 C C . LEU B 1 229 ? 187.457 -47.526 2.991 1.00 19.84 229 LEU B C 1
ATOM 3747 O O . LEU B 1 229 ? 188.136 -46.487 2.946 1.00 20.55 229 LEU B O 1
ATOM 3752 N N . LEU B 1 230 ? 187.694 -48.593 2.227 1.00 16.88 230 LEU B N 1
ATOM 3753 C CA . LEU B 1 230 ? 188.811 -48.615 1.311 1.00 18.65 230 LEU B CA 1
ATOM 3754 C C . LEU B 1 230 ? 188.505 -47.657 0.132 1.00 16.66 230 LEU B C 1
ATOM 3755 O O . LEU B 1 230 ? 189.388 -46.870 -0.251 1.00 18.97 230 LEU B O 1
ATOM 3760 N N . ASP B 1 231 ? 187.272 -47.612 -0.322 1.00 17.48 231 ASP B N 1
ATOM 3761 C CA . ASP B 1 231 ? 186.882 -46.656 -1.386 1.00 17.87 231 ASP B CA 1
ATOM 3762 C C . ASP B 1 231 ? 187.113 -45.195 -0.961 1.00 19.29 231 ASP B C 1
ATOM 3763 O O . ASP B 1 231 ? 187.558 -44.347 -1.739 1.00 20.73 231 ASP B O 1
ATOM 3768 N N . ALA B 1 232 ? 186.864 -44.914 0.321 1.00 20.79 232 ALA B N 1
ATOM 3769 C CA . ALA B 1 232 ? 187.010 -43.580 0.800 1.00 18.03 232 ALA B CA 1
ATOM 3770 C C . ALA B 1 232 ? 188.474 -43.213 0.821 1.00 17.90 232 ALA B C 1
ATOM 3771 O O . ALA B 1 232 ? 188.816 -42.100 0.462 1.00 19.42 232 ALA B O 1
ATOM 3773 N N . ALA B 1 233 ? 189.356 -44.106 1.267 1.00 18.16 233 ALA B N 1
ATOM 3774 C CA . ALA B 1 233 ? 190.781 -43.828 1.373 1.00 17.08 233 ALA B CA 1
ATOM 3775 C C . ALA B 1 233 ? 191.314 -43.569 -0.048 1.00 16.79 233 ALA B C 1
ATOM 3776 O O . ALA B 1 233 ? 192.062 -42.617 -0.300 1.00 17.72 233 ALA B O 1
ATOM 3778 N N . ASP B 1 234 ? 190.887 -44.407 -0.965 1.00 18.26 234 ASP B N 1
ATOM 3779 C CA . ASP B 1 234 ? 191.329 -44.227 -2.353 1.00 21.12 234 ASP B CA 1
ATOM 3780 C C . ASP B 1 234 ? 190.917 -42.847 -2.895 1.00 19.32 234 ASP B C 1
ATOM 3781 O O . ASP B 1 234 ? 191.689 -42.195 -3.640 1.00 19.40 234 ASP B O 1
ATOM 3786 N N . PHE B 1 235 ? 189.680 -42.445 -2.607 1.00 16.83 235 PHE B N 1
ATOM 3787 C CA . PHE B 1 235 ? 189.132 -41.166 -3.018 1.00 19.20 235 PHE B CA 1
ATOM 3788 C C . PHE B 1 235 ? 189.959 -40.005 -2.498 1.00 20.02 235 PHE B C 1
ATOM 3789 O O . PHE B 1 235 ? 190.344 -39.106 -3.266 1.00 19.86 235 PHE B O 1
ATOM 3797 N N . VAL B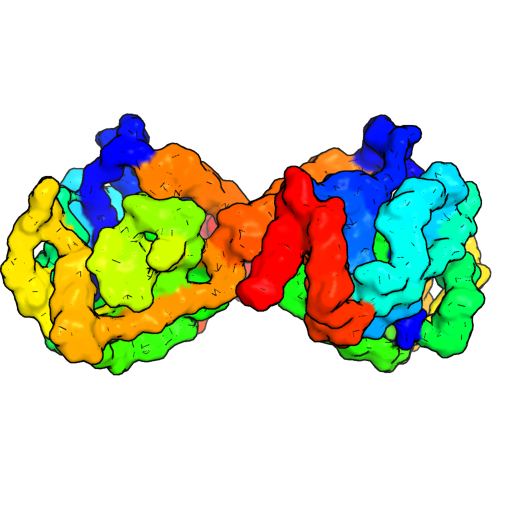 1 236 ? 190.240 -40.010 -1.191 1.00 18.18 236 VAL B N 1
ATOM 3798 C CA . VAL B 1 236 ? 191.034 -38.933 -0.606 1.00 18.32 236 VAL B CA 1
ATOM 3799 C C . VAL B 1 236 ? 192.431 -38.856 -1.239 1.00 21.89 236 VAL B C 1
ATOM 3800 O O . VAL B 1 236 ? 192.927 -37.770 -1.546 1.00 23.23 236 VAL B O 1
ATOM 3804 N N . ARG B 1 237 ? 193.067 -39.997 -1.481 1.00 18.89 237 ARG B N 1
ATOM 3805 C CA . ARG B 1 237 ? 194.416 -39.953 -2.025 1.00 18.34 237 ARG B CA 1
ATOM 3806 C C . ARG B 1 237 ? 194.304 -39.450 -3.472 1.00 18.95 237 ARG B C 1
ATOM 3807 O O . ARG B 1 237 ? 195.190 -38.725 -3.948 1.00 19.85 237 ARG B O 1
ATOM 3815 N N . THR B 1 238 ? 193.238 -39.844 -4.141 1.00 17.21 238 THR B N 1
ATOM 3816 C CA . THR B 1 238 ? 193.064 -39.409 -5.577 1.00 17.79 238 THR B CA 1
ATOM 3817 C C . THR B 1 238 ? 192.981 -37.889 -5.653 1.00 18.99 238 THR B C 1
ATOM 3818 O O . THR B 1 238 ? 193.623 -37.228 -6.512 1.00 19.28 238 THR B O 1
ATOM 3822 N N . LEU B 1 239 ? 192.244 -37.294 -4.715 1.00 21.05 239 LEU B N 1
ATOM 3823 C CA . LEU B 1 239 ? 192.135 -35.831 -4.665 1.00 22.14 239 LEU B CA 1
ATOM 3824 C C . LEU B 1 239 ? 193.495 -35.168 -4.515 1.00 22.69 239 LEU B C 1
ATOM 3825 O O . LEU B 1 239 ? 193.752 -34.134 -5.148 1.00 23.77 239 LEU B O 1
ATOM 3830 N N . GLU B 1 240 ? 194.367 -35.729 -3.681 1.00 22.83 240 GLU B N 1
ATOM 3831 C CA . GLU B 1 240 ? 195.712 -35.194 -3.511 1.00 23.09 240 GLU B CA 1
ATOM 3832 C C . GLU B 1 240 ? 196.564 -35.372 -4.757 1.00 23.72 240 GLU B C 1
ATOM 3833 O O . GLU B 1 240 ? 197.190 -34.426 -5.232 1.00 23.11 240 GLU B O 1
ATOM 3839 N N . ARG B 1 241 ? 196.579 -36.581 -5.298 1.00 19.29 241 ARG B N 1
ATOM 3840 C CA . ARG B 1 241 ? 197.556 -36.890 -6.352 1.00 22.61 241 ARG B CA 1
ATOM 3841 C C . ARG B 1 241 ? 197.131 -36.195 -7.616 1.00 20.47 241 ARG B C 1
ATOM 3842 O O . ARG B 1 241 ? 197.969 -35.778 -8.428 1.00 23.34 241 ARG B O 1
ATOM 3850 N N . ARG B 1 242 ? 195.845 -36.098 -7.824 1.00 16.78 242 ARG B N 1
ATOM 3851 C CA . ARG B 1 242 ? 195.358 -35.581 -9.126 1.00 20.00 242 ARG B CA 1
ATOM 3852 C C . ARG B 1 242 ? 195.000 -34.099 -9.136 1.00 21.92 242 ARG B C 1
ATOM 3853 O O . ARG B 1 242 ? 195.135 -33.450 -10.174 1.00 21.42 242 ARG B O 1
ATOM 3861 N N . GLN B 1 243 ? 194.480 -33.567 -8.027 1.00 21.92 243 GLN B N 1
ATOM 3862 C CA . GLN B 1 243 ? 194.023 -32.160 -7.969 1.00 21.91 243 GLN B CA 1
ATOM 3863 C C . GLN B 1 243 ? 194.839 -31.359 -6.919 1.00 23.26 243 GLN B C 1
ATOM 3864 O O . GLN B 1 243 ? 194.571 -30.177 -6.710 1.00 26.59 243 GLN B O 1
ATOM 3870 N N . GLY B 1 244 ? 195.808 -32.005 -6.285 1.00 21.88 244 GLY B N 1
ATOM 3871 C CA . GLY B 1 244 ? 196.703 -31.377 -5.329 1.00 24.77 244 GLY B CA 1
ATOM 3872 C C . GLY B 1 244 ? 195.981 -30.883 -4.097 1.00 28.31 244 GLY B C 1
ATOM 3873 O O . GLY B 1 244 ? 196.452 -29.945 -3.427 1.00 32.96 244 GLY B O 1
ATOM 3874 N N . LEU B 1 245 ? 194.832 -31.474 -3.796 1.00 26.23 245 LEU B N 1
ATOM 3875 C CA . LEU B 1 245 ? 194.067 -31.074 -2.622 1.00 27.93 245 LEU B CA 1
ATOM 3876 C C . LEU B 1 245 ? 194.244 -32.032 -1.448 1.00 30.28 245 LEU B C 1
ATOM 3877 O O . LEU B 1 245 ? 194.139 -33.236 -1.597 1.00 27.90 245 LEU B O 1
ATOM 3882 N N . LYS B 1 246 ? 194.516 -31.493 -0.261 1.00 29.80 246 LYS B N 1
ATOM 3883 C CA . LYS B 1 246 ? 194.343 -32.283 0.945 1.00 28.77 246 LYS B CA 1
ATOM 3884 C C . LYS B 1 246 ? 193.065 -31.768 1.593 1.00 35.02 246 LYS B C 1
ATOM 3885 O O . LYS B 1 246 ? 192.808 -30.567 1.590 1.00 37.16 246 LYS B O 1
ATOM 3891 N N . VAL B 1 247 ? 192.228 -32.669 2.097 1.00 29.67 247 VAL B N 1
ATOM 3892 C CA . VAL B 1 247 ? 190.912 -32.278 2.516 1.00 30.78 247 VAL B CA 1
ATOM 3893 C C . VAL B 1 247 ? 190.647 -32.671 3.954 1.00 29.44 247 VAL B C 1
ATOM 3894 O O . VAL B 1 247 ? 191.202 -33.658 4.469 1.00 31.79 247 VAL B O 1
ATOM 3898 N N . SER B 1 248 ? 189.788 -31.874 4.564 1.00 30.81 248 SER B N 1
ATOM 3899 C CA . SER B 1 248 ? 189.428 -32.035 5.966 1.00 27.67 248 SER B CA 1
ATOM 3900 C C . SER B 1 248 ? 190.648 -32.092 6.868 1.00 25.16 248 SER B C 1
ATOM 3901 O O . SER B 1 248 ? 190.762 -32.950 7.758 1.00 23.97 248 SER B O 1
ATOM 3904 N N . ILE B 1 249 ? 191.577 -31.164 6.655 1.00 29.14 249 ILE B N 1
ATOM 3905 C CA . ILE B 1 249 ? 192.754 -31.065 7.504 1.00 26.17 249 ILE B CA 1
ATOM 3906 C C . ILE B 1 249 ? 192.428 -30.008 8.579 1.00 29.60 249 ILE B C 1
ATOM 3907 O O . ILE B 1 249 ? 192.321 -28.833 8.267 1.00 30.40 249 ILE B O 1
ATOM 3912 N N . PRO B 1 250 ? 192.197 -30.443 9.835 1.00 26.47 250 PRO B N 1
ATOM 3913 C CA . PRO B 1 250 ? 191.623 -29.493 10.808 1.00 28.22 250 PRO B CA 1
ATOM 3914 C C . PRO B 1 250 ? 192.517 -28.270 11.112 1.00 29.55 250 PRO B C 1
ATOM 3915 O O . PRO B 1 250 ? 192.007 -27.140 11.272 1.00 29.84 250 PRO B O 1
ATOM 3919 N N . GLU B 1 251 ? 193.831 -28.499 11.161 1.00 30.86 251 GLU B N 1
ATOM 3920 C CA . GLU B 1 251 ? 194.828 -27.436 11.366 1.00 34.43 251 GLU B CA 1
ATOM 3921 C C . GLU B 1 251 ? 194.654 -26.337 10.339 1.00 37.11 251 GLU B C 1
ATOM 3922 O O . GLU B 1 251 ? 194.686 -25.136 10.672 1.00 39.11 251 GLU B O 1
ATOM 3928 N N . GLU B 1 252 ? 194.419 -26.742 9.094 1.00 32.01 252 GLU B N 1
ATOM 3929 C CA . GLU B 1 252 ? 194.239 -25.807 7.998 1.00 35.77 252 GLU B CA 1
ATOM 3930 C C . GLU B 1 252 ? 192.986 -24.973 8.165 1.00 35.12 252 GLU B C 1
ATOM 3931 O O . GLU B 1 252 ? 192.996 -23.773 7.889 1.00 40.85 252 GLU B O 1
ATOM 3937 N N . VAL B 1 253 ? 191.900 -25.607 8.603 1.00 41.18 253 VAL B N 1
ATOM 3938 C CA . VAL B 1 253 ? 190.617 -24.915 8.743 1.00 40.71 253 VAL B CA 1
ATOM 3939 C C . VAL B 1 253 ? 190.671 -23.930 9.909 1.00 38.12 253 VAL B C 1
ATOM 3940 O O . VAL B 1 253 ? 190.220 -22.796 9.791 1.00 41.95 253 VAL B O 1
ATOM 3944 N N . ALA B 1 254 ? 191.231 -24.378 11.023 1.00 33.94 254 ALA B N 1
ATOM 3945 C CA . ALA B 1 254 ? 191.502 -23.516 12.179 1.00 38.78 254 ALA B CA 1
ATOM 3946 C C . ALA B 1 254 ? 192.299 -22.258 11.803 1.00 43.78 254 ALA B C 1
ATOM 3947 O O . ALA B 1 254 ? 191.966 -21.141 12.222 1.00 41.77 254 ALA B O 1
ATOM 3949 N N . TRP B 1 255 ? 193.356 -22.458 11.023 1.00 39.60 255 TRP B N 1
ATOM 3950 C CA . TRP B 1 255 ? 194.236 -21.366 10.591 1.00 47.33 255 TRP B CA 1
ATOM 3951 C C . TRP B 1 255 ? 193.513 -20.424 9.604 1.00 49.76 255 TRP B C 1
ATOM 3952 O O . TRP B 1 255 ? 193.748 -19.224 9.611 1.00 49.01 255 TRP B O 1
ATOM 3963 N N . ARG B 1 256 ? 192.611 -20.964 8.789 1.00 45.22 256 ARG B N 1
ATOM 3964 C CA . ARG B 1 256 ? 191.812 -20.153 7.861 1.00 49.64 256 ARG B CA 1
ATOM 3965 C C . ARG B 1 256 ? 190.665 -19.456 8.553 1.00 48.13 256 ARG B C 1
ATOM 3966 O O . ARG B 1 256 ? 190.163 -18.444 8.069 1.00 51.85 256 ARG B O 1
ATOM 3974 N N . MET B 1 257 ? 190.216 -20.024 9.662 1.00 47.50 257 MET B N 1
ATOM 3975 C CA . MET B 1 257 ? 189.111 -19.451 10.407 1.00 53.44 257 MET B CA 1
ATOM 3976 C C . MET B 1 257 ? 189.611 -18.378 11.370 1.00 51.52 257 MET B C 1
ATOM 3977 O O . MET B 1 257 ? 188.815 -17.625 11.924 1.00 53.79 257 MET B O 1
ATOM 3982 N N . GLY B 1 258 ? 190.928 -18.306 11.553 1.00 50.11 258 GLY B N 1
ATOM 3983 C CA . GLY B 1 258 ? 191.547 -17.320 12.424 1.00 51.60 258 GLY B CA 1
ATOM 3984 C C . GLY B 1 258 ? 191.726 -17.827 13.840 1.00 54.54 258 GLY B C 1
ATOM 3985 O O . GLY B 1 258 ? 192.019 -17.053 14.760 1.00 44.95 258 GLY B O 1
ATOM 3986 N N . TRP B 1 259 ? 191.553 -19.131 14.024 1.00 48.98 259 TRP B N 1
ATOM 3987 C CA . TRP B 1 259 ? 191.493 -19.693 15.364 1.00 46.10 259 TRP B CA 1
ATOM 3988 C C . TRP B 1 259 ? 192.864 -20.062 15.903 1.00 45.88 259 TRP B C 1
ATOM 3989 O O . TRP B 1 259 ? 193.043 -20.206 17.112 1.00 45.26 259 TRP B O 1
ATOM 4000 N N . ILE B 1 260 ? 193.832 -20.219 15.010 1.00 39.04 260 ILE B N 1
ATOM 4001 C CA . ILE B 1 260 ? 195.243 -20.367 15.394 1.00 42.64 260 ILE B CA 1
ATOM 4002 C C . ILE B 1 260 ? 196.087 -19.571 14.391 1.00 42.00 260 ILE B C 1
ATOM 4003 O O . ILE B 1 260 ? 195.613 -19.293 13.290 1.00 45.54 260 ILE B O 1
ATOM 4008 N N . ASP B 1 261 ? 197.311 -19.194 14.758 1.00 47.84 261 ASP B N 1
ATOM 4009 C CA . ASP B 1 261 ? 198.111 -18.285 13.903 1.00 56.84 261 ASP B CA 1
ATOM 4010 C C . ASP B 1 261 ? 199.139 -19.012 13.042 1.00 56.59 261 ASP B C 1
ATOM 4011 O O . ASP B 1 261 ? 199.263 -20.236 13.102 1.00 62.13 261 ASP B O 1
ATOM 4016 N N . ASP B 1 262 ? 199.856 -18.242 12.226 1.00 59.62 262 ASP B N 1
ATOM 4017 C CA . ASP B 1 262 ? 201.004 -18.737 11.467 1.00 52.77 262 ASP B CA 1
ATOM 4018 C C . ASP B 1 262 ? 201.960 -19.555 12.325 1.00 48.07 262 ASP B C 1
ATOM 4019 O O . ASP B 1 262 ? 202.393 -20.628 11.912 1.00 53.69 262 ASP B O 1
ATOM 4024 N N . GLU B 1 263 ? 202.298 -19.055 13.508 1.00 46.80 263 GLU B N 1
ATOM 4025 C CA . GLU B 1 263 ? 203.250 -19.748 14.368 1.00 49.37 263 GLU B CA 1
ATOM 4026 C C . GLU B 1 263 ? 202.692 -21.032 15.003 1.00 45.09 263 GLU B C 1
ATOM 4027 O O . GLU B 1 263 ? 203.436 -21.999 15.137 1.00 42.69 263 GLU B O 1
ATOM 4033 N N . GLN B 1 264 ? 201.415 -21.046 15.402 1.00 42.15 264 GLN B N 1
ATOM 4034 C CA . GLN B 1 264 ? 200.810 -22.270 15.990 1.00 40.04 264 GLN B CA 1
ATOM 4035 C C . GLN B 1 264 ? 200.804 -23.397 14.955 1.00 44.90 264 GLN B C 1
ATOM 4036 O O . GLN B 1 264 ? 201.032 -24.567 15.274 1.00 46.98 264 GLN B O 1
ATOM 4042 N N . LEU B 1 265 ? 200.526 -23.014 13.718 1.00 43.39 265 LEU B N 1
ATOM 4043 C CA . LEU B 1 265 ? 200.525 -23.924 12.574 1.00 40.88 265 LEU B CA 1
ATOM 4044 C C . LEU B 1 265 ? 201.911 -24.494 12.274 1.00 47.40 265 LEU B C 1
ATOM 4045 O O . LEU B 1 265 ? 202.031 -25.659 11.898 1.00 50.07 265 LEU B O 1
ATOM 4050 N N . VAL B 1 266 ? 202.950 -23.670 12.442 1.00 42.68 266 VAL B N 1
ATOM 4051 C CA . VAL B 1 266 ? 204.340 -24.133 12.385 1.00 40.21 266 VAL B CA 1
ATOM 4052 C C . VAL B 1 266 ? 204.675 -25.182 13.417 1.00 42.61 266 VAL B C 1
ATOM 4053 O O . VAL B 1 266 ? 205.380 -26.146 13.115 1.00 45.34 266 VAL B O 1
ATOM 4057 N N . GLN B 1 267 ? 204.214 -24.990 14.651 1.00 40.71 267 GLN B N 1
ATOM 4058 C CA . GLN B 1 267 ? 204.488 -25.967 15.701 1.00 47.20 267 GLN B CA 1
ATOM 4059 C C . GLN B 1 267 ? 203.758 -27.290 15.416 1.00 42.09 267 GLN B C 1
ATOM 4060 O O . GLN B 1 267 ? 204.267 -28.373 15.732 1.00 38.98 267 GLN B O 1
ATOM 4066 N N . ARG B 1 268 ? 202.579 -27.199 14.812 1.00 41.27 268 ARG B N 1
ATOM 4067 C CA . ARG B 1 268 ? 201.840 -28.416 14.455 1.00 44.36 268 ARG B CA 1
ATOM 4068 C C . ARG B 1 268 ? 202.674 -29.186 13.438 1.00 45.43 268 ARG B C 1
ATOM 4069 O O . ARG B 1 268 ? 202.876 -30.387 13.571 1.00 41.10 268 ARG B O 1
ATOM 4077 N N . ALA B 1 269 ? 203.173 -28.455 12.445 1.00 47.43 269 ALA B N 1
ATOM 4078 C CA . ALA B 1 269 ? 203.968 -29.017 11.361 1.00 43.39 269 ALA B CA 1
ATOM 4079 C C . ALA B 1 269 ? 205.196 -29.766 11.832 1.00 48.74 269 ALA B C 1
ATOM 4080 O O . ALA B 1 269 ? 205.520 -30.823 11.277 1.00 43.03 269 ALA B O 1
ATOM 4082 N N . ARG B 1 270 ? 205.880 -29.238 12.850 1.00 52.12 270 ARG B N 1
ATOM 4083 C CA . ARG B 1 270 ? 207.096 -29.878 13.368 1.00 54.24 270 ARG B CA 1
ATOM 4084 C C . ARG B 1 270 ? 206.799 -31.211 14.029 1.00 47.56 270 ARG B C 1
ATOM 4085 O O . ARG B 1 270 ? 207.601 -32.136 13.947 1.00 51.74 270 ARG B O 1
ATOM 4093 N N . ALA B 1 271 ? 205.649 -31.318 14.681 1.00 42.07 271 ALA B N 1
ATOM 4094 C CA . ALA B 1 271 ? 205.291 -32.566 15.343 1.00 43.94 271 ALA B CA 1
ATOM 4095 C C . ALA B 1 271 ? 204.940 -33.665 14.322 1.00 39.06 271 ALA B C 1
ATOM 4096 O O . ALA B 1 271 ? 204.909 -34.850 14.664 1.00 43.67 271 ALA B O 1
ATOM 4098 N N . LEU B 1 272 ? 204.690 -33.253 13.081 1.00 35.93 272 LEU B N 1
ATOM 4099 C CA . LEU B 1 272 ? 204.131 -34.121 12.030 1.00 35.02 272 LEU B CA 1
ATOM 4100 C C . LEU B 1 272 ? 205.038 -34.180 10.781 1.00 39.72 272 LEU B C 1
ATOM 4101 O O . LEU B 1 272 ? 204.558 -34.376 9.642 1.00 29.73 272 LEU B O 1
ATOM 4106 N N . VAL B 1 273 ? 206.347 -34.022 10.968 1.00 44.23 273 VAL B N 1
ATOM 4107 C CA . VAL B 1 273 ? 207.236 -33.895 9.807 1.00 49.91 273 VAL B CA 1
ATOM 4108 C C . VAL B 1 273 ? 207.476 -35.243 9.147 1.00 43.03 273 VAL B C 1
ATOM 4109 O O . VAL B 1 273 ? 207.502 -35.320 7.916 1.00 46.36 273 VAL B O 1
ATOM 4113 N N . LYS B 1 274 ? 207.625 -36.302 9.942 1.00 35.38 274 LYS B N 1
ATOM 4114 C CA . LYS B 1 274 ? 208.022 -37.585 9.392 1.00 35.67 274 LYS B CA 1
ATOM 4115 C C . LYS B 1 274 ? 207.017 -38.242 8.436 1.00 33.58 274 LYS B C 1
ATOM 4116 O O . LYS B 1 274 ? 207.417 -39.017 7.552 1.00 32.03 274 LYS B O 1
ATOM 4122 N N . SER B 1 275 ? 205.726 -37.922 8.573 1.00 30.56 275 SER B N 1
ATOM 4123 C CA . SER B 1 275 ? 204.679 -38.569 7.766 1.00 29.24 275 SER B CA 1
ATOM 4124 C C . SER B 1 275 ? 204.398 -37.831 6.452 1.00 29.66 275 SER B C 1
ATOM 4125 O O . SER B 1 275 ? 203.790 -38.392 5.523 1.00 27.59 275 SER B O 1
ATOM 4128 N N . GLY B 1 276 ? 204.784 -36.550 6.409 1.00 31.74 276 GLY B N 1
ATOM 4129 C CA . GLY B 1 276 ? 204.486 -35.654 5.304 1.00 28.15 276 GLY B CA 1
ATOM 4130 C C . GLY B 1 276 ? 203.267 -34.779 5.488 1.00 31.33 276 GLY B C 1
ATOM 4131 O O . GLY B 1 276 ? 203.053 -33.817 4.757 1.00 33.01 276 GLY B O 1
ATOM 4132 N N . TYR B 1 277 ? 202.425 -35.112 6.463 1.00 25.91 277 TYR B N 1
ATOM 4133 C CA . TYR B 1 277 ? 201.266 -34.308 6.756 1.00 25.55 277 TYR B CA 1
ATOM 4134 C C . TYR B 1 277 ? 201.760 -32.896 7.127 1.00 27.23 277 TYR B C 1
ATOM 4135 O O . TYR B 1 277 ? 201.186 -31.895 6.718 1.00 32.31 277 TYR B O 1
ATOM 4144 N N . GLY B 1 278 ? 202.827 -32.864 7.915 1.00 30.36 278 GLY B N 1
ATOM 4145 C CA . GLY B 1 278 ? 203.415 -31.616 8.394 1.00 36.33 278 GLY B CA 1
ATOM 4146 C C . GLY B 1 278 ? 203.950 -30.737 7.282 1.00 37.33 278 GLY B C 1
ATOM 4147 O O . GLY B 1 278 ? 203.827 -29.521 7.333 1.00 36.19 278 GLY B O 1
ATOM 4148 N N . ASN B 1 279 ? 204.528 -31.354 6.258 1.00 37.20 279 ASN B N 1
ATOM 4149 C CA . ASN B 1 279 ? 204.986 -30.606 5.100 1.00 36.50 279 ASN B CA 1
ATOM 4150 C C . ASN B 1 279 ? 203.873 -29.838 4.391 1.00 36.23 279 ASN B C 1
ATOM 4151 O O . ASN B 1 279 ? 204.101 -28.736 3.905 1.00 33.11 279 ASN B O 1
ATOM 4156 N N . TYR B 1 280 ? 202.662 -30.391 4.352 1.00 31.83 280 TYR B N 1
ATOM 4157 C CA . TYR B 1 280 ? 201.530 -29.694 3.745 1.00 34.70 280 TYR B CA 1
ATOM 4158 C C . TYR B 1 280 ? 201.126 -28.431 4.534 1.00 34.52 280 TYR B C 1
ATOM 4159 O O . TYR B 1 280 ? 200.683 -27.427 3.959 1.00 39.33 280 TYR B O 1
ATOM 4168 N N . LEU B 1 281 ? 201.243 -28.499 5.855 1.00 37.16 281 LEU B N 1
ATOM 4169 C CA . LEU B 1 281 ? 200.969 -27.343 6.683 1.00 36.35 281 LEU B CA 1
ATOM 4170 C C . LEU B 1 281 ? 202.010 -26.248 6.405 1.00 45.69 281 LEU B C 1
ATOM 4171 O O . LEU B 1 281 ? 201.647 -25.086 6.225 1.00 47.36 281 LEU B O 1
ATOM 4176 N N . LEU B 1 282 ? 203.288 -26.623 6.329 1.00 45.54 282 LEU B N 1
ATOM 4177 C CA . LEU B 1 282 ? 204.345 -25.669 5.931 1.00 47.53 282 LEU B CA 1
ATOM 4178 C C . LEU B 1 282 ? 204.095 -24.958 4.592 1.00 49.85 282 LEU B C 1
ATOM 4179 O O . LEU B 1 282 ? 204.332 -23.753 4.471 1.00 48.72 282 LEU B O 1
ATOM 4184 N N . GLU B 1 283 ? 203.599 -25.692 3.601 1.00 42.32 283 GLU B N 1
ATOM 4185 C CA . GLU B 1 283 ? 203.260 -25.097 2.309 1.00 50.35 283 GLU B CA 1
ATOM 4186 C C . GLU B 1 283 ? 202.114 -24.093 2.385 1.00 52.74 283 GLU B C 1
ATOM 4187 O O . GLU B 1 283 ? 202.022 -23.192 1.561 1.00 47.02 283 GLU B O 1
ATOM 4193 N N . LEU B 1 284 ? 201.224 -24.249 3.357 1.00 53.00 284 LEU B N 1
ATOM 4194 C CA . LEU B 1 284 ? 200.151 -23.279 3.535 1.00 53.77 284 LEU B CA 1
ATOM 4195 C C . LEU B 1 284 ? 200.727 -21.892 3.793 1.00 56.75 284 LEU B C 1
ATOM 4196 O O . LEU B 1 284 ? 200.270 -20.921 3.202 1.00 63.53 284 LEU B O 1
ATOM 4201 N N . LEU B 1 285 ? 201.730 -21.817 4.668 1.00 56.32 285 LEU B N 1
ATOM 4202 C CA . LEU B 1 285 ? 202.589 -20.634 4.776 1.00 63.72 285 LEU B CA 1
ATOM 4203 C C . LEU B 1 285 ? 203.567 -20.628 3.599 1.00 63.59 285 LEU B C 1
ATOM 4204 O O . LEU B 1 285 ? 204.748 -20.928 3.770 1.00 70.16 285 LEU B O 1
ATOM 4209 N N . GLU B 1 286 ? 203.069 -20.296 2.412 1.00 59.10 286 GLU B N 1
ATOM 4210 C CA . GLU B 1 286 ? 203.733 -20.646 1.154 1.00 59.49 286 GLU B CA 1
ATOM 4211 C C . GLU B 1 286 ? 205.243 -20.790 1.288 1.00 58.05 286 GLU B C 1
ATOM 4212 O O . GLU B 1 286 ? 205.734 -21.867 1.620 1.00 57.83 286 GLU B O 1
#

Solvent-accessible surface area: 23717 Å² total; per-residue (Å²): 31,73,0,0,0,19,0,12,39,49,15,86,157,0,85,97,70,18,139,73,58,9,27,4,38,8,87,0,89,34,8,28,0,0,18,1,0,0,0,3,0,0,30,1,24,1,103,40,0,10,0,0,2,10,62,140,22,18,64,15,0,85,195,56,1,32,96,0,63,57,0,10,3,93,9,50,59,18,73,14,100,116,63,37,7,58,1,38,0,0,50,45,0,10,149,25,3,43,98,52,15,0,0,0,0,28,2,13,1,2,5,50,19,78,39,6,20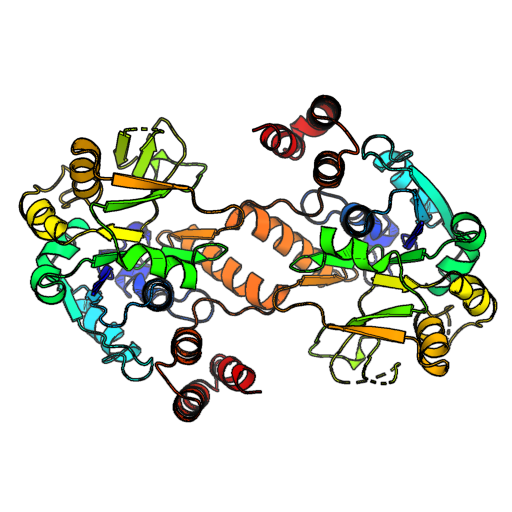,70,59,2,82,127,17,64,100,30,99,2,1,2,1,5,0,37,152,15,84,58,14,64,75,70,14,10,5,55,120,141,23,16,105,86,77,140,66,29,52,62,0,21,0,1,1,8,1,0,22,54,72,0,13,115,28,5,128,54,23,160,97,33,122,138,32,41,50,14,10,23,66,0,4,57,41,0,31,111,108,74,71,25,56,41,69,75,18,48,92,9,4,0,20,10,39,1,1,51,108,110,31,24,108,65,0,20,70,3,3,90,28,3,52,148,53,19,60,48,31,14,18,3,0,3,21,16,0,55,162,43,61,39,5,82,83,130,76,0,30,88,60,1,155,70,61,77,208,96,27,19,0,65,39,0,71,112,29,61,119,38,69,0,0,0,18,0,13,37,48,14,84,165,0,99,94,72,15,140,75,50,8,27,5,38,9,86,0,89,33,8,26,0,0,18,1,0,0,0,3,0,0,31,1,16,2,101,46,0,11,0,0,2,11,67,142,21,18,66,15,0,83,196,56,0,35,96,0,62,54,0,7,4,90,10,46,58,19,70,11,116,119,65,29,6,59,1,37,0,0,58,49,0,10,148,26,4,38,100,51,16,0,0,0,0,30,2,14,2,2,7,51,20,82,38,5,21,75,52,0,92,122,12,58,106,39,90,0,0,3,0,3,2,43,147,15,87,82,26,108,75,81,28,28,8,97,83,8,160,79,51,77,0,22,0,2,1,7,0,0,18,47,51,0,16,118,23,4,150,58,27,168,108,39,138,63,73,58,56,17,38,61,0,3,70,50,0,58,128,92,66,81,18,53,60,75,92,18,47,94,10,4,0,26,11,48,1,1,50,107,108,33,24,109,64,0,20,68,3,2,92,26,3,53,146,59,18,58,47,27,14,20,2,0,3,21,15,0,58,151,47,63,40,7,79,78,112,67,0,55,76,54,1,167,73,54,68,217,94,27,19,0,70,41,0,75,120,21,58,191

Sequence (547 aa):
MRGIILAGGSGTRLYPITMGISKQLLPVYDKPMIYYPLTTTLMMAGIRDIQQLITTPHDAPGFHRLLGDGAHLGVNISYATQDQPDDGLAQAFVIGANHIGADSVALVLGDNIFYGPGLGTSLKRFQSISGGAIFAYWVANPSAYGVVEFLSLEEKPKSNYAVPGLYFYDNDVIEIARGLKKSARGEYEITTEVNQVYLNQGRLAVEVLARGTAWLDTGTFDSLLDAADFVRTLERRQGLKVSIPEEVAWRMGWIDDEQLVQRARALVKSGYGNYLLELLEMRGIILAGGSGTRLYPITMGISKQLLPVYDKPMIYYPLTTLMMAGIRDIQLITTPHDAPGFHRLLGDGAHLGVNISYATQDQPDGLAQAFVIGANHIGADSVALVLGDNIFYGPGLGTSLKRFQSISGGAIFAYWVANPSAYGVVESLESNYAVPGLYFYDNDVIEIARGLKKSAGEYEITEVNQVYLNQGRLAVEVLARGTAWLDTGTFDSLLDAADFVRTLERRQGLKVSIPEEVAWRMGWIDDEQLVQRARALVKSGYGNYLLELLE

B-factor: mean 32.4, std 15.36, range [9.71, 106.37]

Radius of gyration: 27.05 Å; Cα contacts (8 Å, |Δi|>4): 1114; chains: 2; bounding box: 64×49×73 Å

Nearest PDB structures (foldseek):
  6b5k-assembly1_A-2  TM=1.004E+00  e=6.153E-62  Mycobacterium tuberculosis H37Rv
  6b5e-assembly1_H  TM=9.998E-01  e=3.663E-58  Mycobacterium tuberculosis H37Rv
  6b5e-assembly1_A  TM=9.992E-01  e=1.799E-57  Mycobacterium tuberculosis H37Rv
  6b5e-assembly2_E  TM=9.986E-01  e=2.935E-57  Mycobacterium tuberculosis H37Rv
  3hl3-assembly1_A  TM=9.144E-01  e=1.374E-24  Bacillus anthracis

Organism: Mycobacterium tuberculosis (strain ATCC 25618 / H37Rv) (NCBI:txid83332)

Secondary structure (DSSP, 8-state):
-EEEEE--S--GGGTTHHHHS-GGGSB-SSSBTTHHHHHHHHHTT--EEEEEE-TTTHHHHHHHHTTSGGGTSEEEEEE-SS---TTHHHHHTHHHHTTS-EEEEETTEEEESTTSSGGGGGGGG-SSEEEEEEE-S-GGGSEEEE--EEEE-----EE--SEEEE-TTHHHHHHT----TTS---HHHHHHHHHHTT-EEEEEPPTT-EEEE--SHHHHHHHHHHHHHHHHHH------HHHHHHHTTSS-HHHHHHHHHHTTTTSHHHHHHHHH-/-EEEEE--S--GGGTTHHHHS-GGGSBSSSSBTTHHHHHHHHHTT--EEEEEE-TTTHHHHHHHHTTSGGGTSEEEEEE-SS---GGGHHHHTHHHHTTS-EEEEETTEEEESTTSSGGGGGGTT--SEEEEEEE-S-GGGS-BB--B---EE--SEEEE-TTHHHHHHH---------HHHHHHHHHTTT-EEEEEPPTT-EEEE--SHHHHHHHHHHHHHHHHHH----S-HHHHHHHHTSS-HHHHHHHHHHTTTTSHHHHHHHH--

Foldseek 3Di:
DAEEEEQADQLVQAPPVSVVAGQQQDDLAQHGLQLQVVQLCVLLVHAHYEYEYAPVRVVVVCVVQPQVLLLLGGYHYFHDHDCAADLCRLVRCVVVQPQAKYKYAYSQKHKDDPCRGNVNVVLRPAEQKEWEWEADPQPLCAWDDDVPDIDGRDHDRIHIHGIMIYGSCSNVQSVPDDGDPVRHSYVSSSQVVSVVVVRYHYYYDDPPMDMAGCSHPVRSNVSSVVQVCCCVPVVDHPSDSNVSSDVVVSDDPVSLLVVLVVVPPSCPSVVSVVVVD/DAEEEEQEDQLPQPPPVSVPAGQQQDDLAQHGLQLQVVQLCVLLVHAHYEYEYAPVHVVVVCVVCPQVVLLLGGYHYFYDHDQFEDLCRCVRCVVVQPQAKYKYAYSQKHKDDPCSGNVNVVLRPDEQKEWEWEADPCQVVAWDDVPIVHRTHTHGIMIGGSCSSVVSVVDDADCHHSYPRSSQVVSVVVPRYHYYYDDPPMDMAGLSHPVRSNVSSVVQVCCCVPVVDHPSPSSVSSCVVVSDHPVSLLVVLVVVVPSCPSVVSVVVVD

GO terms:
  GO:0008879 glucose-1-phosphate thymidylyltransferase activity (F, IDA)
  GO:0046075 dTTP metabolic process (P, IDA)
  GO:0006006 glucose metabolic process (P, IDA)
  GO:0005886 plasma membrane (C, HDA)
  GO:0019305 dTDP-rhamnose biosynthetic process (P, IMP)
  GO:0008879 glucose-1-phosphate thymidylyltransferase activity (F, EXP)
  GO:0000271 polysaccharide biosynthetic process (P, IDA)
  GO:0008879 glucose-1-phosphate thymidylyltransferase activity (F, IMP)
  GO:0000271 polysaccharide biosynthetic process (P, IMP)